Protein AF-0000000075450417 (afdb_homodimer)

Radius of gyration: 23.51 Å; Cα contacts (8 Å, |Δi|>4): 1064; chains: 2; bounding box: 50×72×48 Å

Organism: Prevotella dentalis (strain ATCC 49559 / DSM 3688 / JCM 13448 / NCTC 12043 / ES 2772) (NCBI:txid908937)

InterPro domains:
  IPR023368 Uncharacterised protein family UPF0066, conserved site [PS0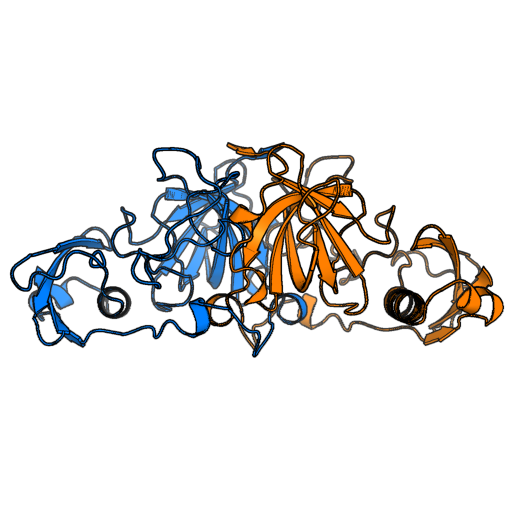1318] (84-95)
  IPR023370 TrmO-like, N-terminal domain [PF01980] (18-141)
  IPR023370 TrmO-like, N-terminal domain [PS51668] (3-145)
  IPR023370 TrmO-like, N-terminal domain [TIGR00104] (2-146)
  IPR023370 TrmO-like, N-terminal domain [cd09281] (5-136)
  IPR036413 YaeB-like superfamily [SSF118196] (2-216)
  IPR036414 YaeB, N-terminal domain superfamily [G3DSA:2.40.30.70] (1-139)
  IPR040372 YaeB-like [PTHR12818] (3-220)
  IPR041369 TrmO, C-terminal [PF18389] (158-216)

pLDDT: mean 94.2, std 6.69, range [64.88, 98.94]

Foldseek 3Di:
DDFDFQWWKAFQFQDLQLQPPAFPLQQLTKMKTFGDQVNQDLVVCVPVVVFFKKKWKFFPPPDPDAADDQWAQDVLVVRPDIDGPVLDQDCHDRGSIHIHMWTFDDWDQDDPRHIMTMTGRDRDHGGIGTRDMGGDDCVVHPDPPDDSPSVVVRPQQFFAEAEDPVRVVVDDPSQSSSSRSSCRSPSDRSVDQDQPDWDWGRGNNDIWIWGAHPVRYIYIDD/DDFDFQWWKAFQFQDLQLQPPAFPLQQLTKMKTFGDQVNQDLVVCVPVVVFFKKKWKFFPPPDPDAADDQWAQDVLVVRPDIDGPVLDQDCHDRGSIHIHMWTFDDWDQDDPRHIMTMTGRDRDHGGIGTRDMDGDDCVVHPDPPDDSPSVVVRPQQFFAEAEDPVRLVVDDPSQSSSVRSSCRSPSDRSVDQDQPDWDWGGGNNDIWIWGAHPVRYIYIDD

Secondary structure (DSSP, 8-state):
-B---SEEEE-S-SSSTT--SSTTSSTT-EEEEEE-GGG--GGGGTTGGGBSEEEEEEE-TT-SS----SEE--GGGTT-S-EEGGGS--S-SSS-EEEEEEEEEEEE-S-TTS-EEEEES----TTEEEEEEEE--HHHH--TT--BTHHHH------EEE--HHHHTTS-HHHHHHHHHHHHT--S-TT---TT-EEEEEETTEEEEEEE-TTSEEEE--/-B---SEEEE-S-SSSTT--SSTTSSTT-EEEEEE-GGG--GGGGTTGGGBSEEEEEEE-TT-SS----SEE--GGGTT-S-EEGGGS--S-SSS-EEEEEEEEEEEE-S-TTS-EEEEES----TTEEEEEEEE--HHHH--TT--BTHHHH------EEE--HHHHTTS-HHHHHHHHHHHHT--S-TT---TT-EEEEEETTEEEEEEE-TTSEEEE--

Solvent-accessible surface area (backbone atoms only — not comparable to full-atom values): 23315 Å² total; per-residue (Å²): 89,82,42,61,63,44,24,31,29,40,37,44,23,81,44,76,58,50,54,50,94,45,18,47,75,40,58,61,29,58,35,35,42,41,35,34,80,94,54,45,48,61,58,24,44,35,67,40,81,47,25,39,32,32,35,40,34,26,41,49,73,83,58,91,63,79,46,86,51,48,48,42,52,51,67,86,64,72,51,76,47,75,33,4,34,43,37,32,85,59,69,52,28,94,42,44,66,42,78,41,43,28,37,53,70,50,70,46,66,83,48,98,62,29,34,32,41,34,30,24,5,64,48,60,40,41,67,28,40,25,44,46,52,28,53,37,43,37,87,44,56,39,50,84,86,47,44,26,35,72,66,65,71,42,73,84,65,65,38,52,70,44,68,47,67,80,56,49,70,78,40,56,74,59,53,42,50,24,50,49,51,38,51,13,56,51,57,60,58,90,87,59,78,57,51,81,48,73,46,74,33,51,46,70,90,36,68,39,27,31,32,37,40,89,88,44,44,31,38,48,75,74,89,81,40,60,64,43,24,32,30,42,37,44,23,80,43,77,58,51,54,49,94,43,19,47,74,39,58,60,30,58,32,34,44,41,35,35,81,95,56,47,47,61,58,24,44,35,67,38,82,47,25,38,31,32,35,39,34,26,41,48,72,82,58,90,64,78,46,86,52,48,50,42,53,52,68,86,61,73,51,76,46,74,32,4,35,44,39,31,86,59,69,52,30,94,43,42,66,40,78,40,42,28,36,52,72,49,70,46,65,81,48,99,62,28,35,32,41,33,32,26,4,64,49,61,41,39,66,29,42,24,41,46,50,27,52,37,44,37,87,46,55,39,49,84,88,46,45,25,36,73,66,64,71,42,72,84,67,65,39,51,69,45,67,46,66,81,57,49,69,77,41,55,73,60,55,42,50,25,50,48,51,39,52,14,57,51,57,61,59,92,88,59,78,55,49,80,48,74,46,75,33,51,46,71,91,36,70,39,28,33,32,38,41,89,90,46,44,32,38,48,73,73

Nearest PDB structures (foldseek):
  7btu-assembly1_A  TM=8.694E-01  e=5.299E-20  Pseudomonas aeruginosa
  7btz-assembly1_B  TM=8.691E-01  e=7.176E-20  Pseudomonas aeruginosa
  7bu1-assembly1_B  TM=8.471E-01  e=1.398E-19  Pseudomonas aeruginosa
  7bu1-assembly1_A  TM=8.443E-01  e=2.012E-19  Pseudomonas aeruginosa
  7btu-assembly1_B  TM=8.193E-01  e=7.624E-20  Pseudomonas aeruginosa

Structure (mmCIF, N/CA/C/O backbone):
data_AF-0000000075450417-model_v1
#
loop_
_entity.id
_entity.type
_entity.pdbx_description
1 polymer 'TsaA-like domain-containing protein'
#
loop_
_atom_site.group_PDB
_atom_site.id
_atom_site.type_symbol
_atom_site.label_atom_id
_atom_site.label_alt_id
_atom_site.label_comp_id
_atom_site.label_asym_id
_atom_site.label_entity_id
_atom_site.label_seq_id
_atom_site.pdbx_PDB_ins_code
_atom_site.Cartn_x
_atom_site.Cartn_y
_atom_site.Cartn_z
_atom_site.occupancy
_atom_site.B_iso_or_equiv
_atom_site.auth_seq_id
_atom_site.auth_comp_id
_atom_site.auth_asym_id
_atom_site.auth_atom_id
_atom_site.pdbx_PDB_model_num
ATOM 1 N N . MET A 1 1 ? -5.262 11.352 -14.492 1 93.19 1 MET A N 1
ATOM 2 C CA . MET A 1 1 ? -3.809 11.25 -14.57 1 93.19 1 MET A CA 1
ATOM 3 C C . MET A 1 1 ? -3.391 10.109 -15.492 1 93.19 1 MET A C 1
ATOM 5 O O . MET A 1 1 ? -3.977 9.023 -15.445 1 93.19 1 MET A O 1
ATOM 9 N N . ASP A 1 2 ? -2.455 10.406 -16.375 1 95.25 2 ASP A N 1
ATOM 10 C CA . ASP A 1 2 ? -1.868 9.367 -17.219 1 95.25 2 ASP A CA 1
ATOM 11 C C . ASP A 1 2 ? -0.626 8.766 -16.562 1 95.25 2 ASP A C 1
ATOM 13 O O . ASP A 1 2 ? 0.299 9.492 -16.203 1 95.25 2 ASP A O 1
ATOM 17 N N . ILE A 1 3 ? -0.687 7.461 -16.344 1 97.31 3 ILE A N 1
ATOM 18 C CA . ILE A 1 3 ? 0.474 6.793 -15.758 1 97.31 3 ILE A CA 1
ATOM 19 C C . ILE A 1 3 ? 1.017 5.754 -16.734 1 97.31 3 ILE A C 1
ATOM 21 O O . ILE A 1 3 ? 0.286 5.262 -17.594 1 97.31 3 ILE A O 1
ATOM 25 N N . HIS A 1 4 ? 2.285 5.469 -16.578 1 97.81 4 HIS A N 1
ATOM 26 C CA . HIS A 1 4 ? 2.967 4.539 -17.469 1 97.81 4 HIS A CA 1
ATOM 27 C C . HIS A 1 4 ? 3.684 3.445 -16.688 1 97.81 4 HIS A C 1
ATOM 29 O O . HIS A 1 4 ? 4.227 3.701 -15.609 1 97.81 4 HIS A O 1
ATOM 35 N N . PRO A 1 5 ? 3.672 2.197 -17.234 1 98.56 5 PRO A N 1
ATOM 36 C CA . PRO A 1 5 ? 4.398 1.137 -16.531 1 98.56 5 PRO A CA 1
ATOM 37 C C . PRO A 1 5 ? 5.891 1.435 -16.391 1 98.56 5 PRO A C 1
ATOM 39 O O . PRO A 1 5 ? 6.547 1.779 -17.391 1 98.56 5 PRO A O 1
ATOM 42 N N . VAL A 1 6 ? 6.418 1.321 -15.266 1 98.69 6 VAL A N 1
ATOM 43 C CA . VAL A 1 6 ? 7.852 1.479 -15.055 1 98.69 6 VAL A CA 1
ATOM 44 C C . VAL A 1 6 ? 8.547 0.128 -15.211 1 98.69 6 VAL A C 1
ATOM 46 O O . VAL A 1 6 ? 9.758 0.069 -15.461 1 98.69 6 VAL A O 1
ATOM 49 N N . ALA A 1 7 ? 7.832 -0.941 -15.008 1 98.81 7 ALA A N 1
ATOM 50 C CA . ALA A 1 7 ? 8.352 -2.307 -15.07 1 98.81 7 ALA A CA 1
ATOM 51 C C . ALA A 1 7 ? 7.238 -3.299 -15.398 1 98.81 7 ALA A C 1
ATOM 53 O O . ALA A 1 7 ? 6.062 -2.926 -15.469 1 98.81 7 ALA A O 1
ATOM 54 N N . ARG A 1 8 ? 7.621 -4.512 -15.633 1 98.75 8 ARG A N 1
ATOM 55 C CA . ARG A 1 8 ? 6.727 -5.66 -15.742 1 98.75 8 ARG A CA 1
ATOM 56 C C . ARG A 1 8 ? 7.105 -6.75 -14.75 1 98.75 8 ARG A C 1
ATOM 58 O O . ARG A 1 8 ? 8.289 -7.008 -14.523 1 98.75 8 ARG A O 1
ATOM 65 N N . PHE A 1 9 ? 6.098 -7.34 -14.195 1 98.75 9 PHE A N 1
ATOM 66 C CA . PHE A 1 9 ? 6.324 -8.445 -13.273 1 98.75 9 PHE A CA 1
ATOM 67 C C . PHE A 1 9 ? 6.375 -9.773 -14.023 1 98.75 9 PHE A C 1
ATOM 69 O O . PHE A 1 9 ? 5.57 -10.016 -14.922 1 98.75 9 PHE A O 1
ATOM 76 N N . HIS A 1 10 ? 7.301 -10.586 -13.633 1 98.19 10 HIS A N 1
ATOM 77 C CA . HIS A 1 10 ? 7.383 -11.938 -14.18 1 98.19 10 HIS A CA 1
ATOM 78 C C . HIS A 1 10 ? 7.215 -12.984 -13.086 1 98.19 10 HIS A C 1
ATOM 80 O O . HIS A 1 10 ? 7.898 -12.938 -12.062 1 98.19 10 HIS A O 1
ATOM 86 N N . SER A 1 11 ? 6.352 -13.883 -13.242 1 96.44 11 SER A N 1
ATOM 87 C CA . SER A 1 11 ? 6.012 -14.891 -12.25 1 96.44 11 SER A CA 1
ATOM 88 C C . SER A 1 11 ? 5.762 -16.25 -12.898 1 96.44 11 SER A C 1
ATOM 90 O O . SER A 1 11 ? 5.766 -16.359 -14.125 1 96.44 11 SER A O 1
ATOM 92 N N . PRO A 1 12 ? 5.609 -17.328 -12.086 1 96.12 12 PRO A N 1
ATOM 93 C CA . PRO A 1 12 ? 5.352 -18.672 -12.609 1 96.12 12 PRO A CA 1
ATOM 94 C C . PRO A 1 12 ? 3.939 -18.828 -13.172 1 96.12 12 PRO A C 1
ATOM 96 O O . PRO A 1 12 ? 3.617 -19.844 -13.773 1 96.12 12 PRO A O 1
ATOM 99 N N . PHE A 1 13 ? 3.117 -17.828 -13.016 1 95.94 13 PHE A N 1
ATOM 100 C CA . PHE A 1 13 ? 1.716 -17.922 -13.406 1 95.94 13 PHE A CA 1
ATOM 101 C C . PHE A 1 13 ? 1.465 -17.203 -14.727 1 95.94 13 PHE A C 1
ATOM 103 O O . PHE A 1 13 ? 1.552 -15.984 -14.797 1 95.94 13 PHE A O 1
ATOM 110 N N . LEU A 1 14 ? 1.062 -17.953 -15.758 1 94.56 14 LEU A N 1
ATOM 111 C CA . LEU A 1 14 ? 0.763 -17.359 -17.062 1 94.56 14 LEU A CA 1
ATOM 112 C C . LEU A 1 14 ? -0.718 -17.016 -17.172 1 94.56 14 LEU A C 1
ATOM 114 O O . LEU A 1 14 ? -1.14 -16.391 -18.141 1 94.56 14 LEU A O 1
ATOM 118 N N . SER A 1 15 ? -1.436 -17.453 -16.156 1 91.25 15 SER A N 1
ATOM 119 C CA . SER A 1 15 ? -2.854 -17.125 -16.062 1 91.25 15 SER A CA 1
ATOM 120 C C . SER A 1 15 ? -3.252 -16.797 -14.633 1 91.25 15 SER A C 1
ATOM 122 O O . SER A 1 15 ? -2.469 -17 -13.703 1 91.25 15 SER A O 1
ATOM 124 N N . LYS A 1 16 ? -4.477 -16.297 -14.445 1 90.75 16 LYS A N 1
ATOM 125 C CA . LYS A 1 16 ? -4.965 -15.945 -13.117 1 90.75 16 LYS A CA 1
ATOM 126 C C . LYS A 1 16 ? -5.227 -17.188 -12.273 1 90.75 16 LYS A C 1
ATOM 128 O O . LYS A 1 16 ? -5.328 -17.109 -11.047 1 90.75 16 LYS A O 1
ATOM 133 N N . PHE A 1 17 ? -5.398 -18.359 -12.969 1 91.25 17 PHE A N 1
ATOM 134 C CA . PHE A 1 17 ? -5.707 -19.609 -12.258 1 91.25 17 PHE A CA 1
ATOM 135 C C . PHE A 1 17 ? -4.512 -20.062 -11.43 1 91.25 17 PHE A C 1
ATOM 137 O O . PHE A 1 17 ? -3.406 -20.203 -11.953 1 91.25 17 PHE A O 1
ATOM 144 N N . GLY A 1 18 ? -4.734 -20.172 -10.125 1 92.38 18 GLY A N 1
ATOM 145 C CA . GLY A 1 18 ? -3.709 -20.688 -9.234 1 92.38 18 GLY A CA 1
ATOM 146 C C . GLY A 1 18 ? -2.986 -19.609 -8.461 1 92.38 18 GLY A C 1
ATOM 147 O O . GLY A 1 18 ? -2.299 -19.891 -7.477 1 92.38 18 GLY A O 1
ATOM 148 N N . ILE A 1 19 ? -3.094 -18.344 -8.93 1 94.69 19 ILE A N 1
ATOM 149 C CA . ILE A 1 19 ? -2.43 -17.25 -8.242 1 94.69 19 ILE A CA 1
ATOM 150 C C . ILE A 1 19 ? -2.986 -17.109 -6.824 1 94.69 19 ILE A C 1
ATOM 152 O O . ILE A 1 19 ? -4.203 -17.125 -6.625 1 94.69 19 ILE A O 1
ATOM 156 N N . PRO A 1 20 ? -2.064 -17.078 -5.828 1 94.44 20 PRO A N 1
ATOM 157 C CA . PRO A 1 20 ? -2.576 -16.828 -4.48 1 94.44 20 PRO A CA 1
ATOM 158 C C . PRO A 1 20 ? -3.436 -15.562 -4.406 1 94.44 20 PRO A C 1
ATOM 160 O O . PRO A 1 20 ? -3.135 -14.562 -5.062 1 94.44 20 PRO A O 1
ATOM 163 N N . LYS A 1 21 ? -4.395 -15.539 -3.588 1 91.56 21 LYS A N 1
ATOM 164 C CA . LYS A 1 21 ? -5.355 -14.438 -3.516 1 91.56 21 LYS A CA 1
ATOM 165 C C . LYS A 1 21 ? -4.727 -13.203 -2.887 1 91.56 21 LYS A C 1
ATOM 167 O O . LYS A 1 21 ? -5.238 -12.094 -3.045 1 91.56 21 LYS A O 1
ATOM 172 N N . GLN A 1 22 ? -3.707 -13.383 -2.15 1 94.25 22 GLN A N 1
ATOM 173 C CA . GLN A 1 22 ? -2.957 -12.289 -1.54 1 94.25 22 GLN A CA 1
ATOM 174 C C . GLN A 1 22 ? -1.462 -12.586 -1.524 1 94.25 22 GLN A C 1
ATOM 176 O O . GLN A 1 22 ? -1.057 -13.75 -1.422 1 94.25 22 GLN A O 1
ATOM 181 N N . SER A 1 23 ? -0.721 -11.508 -1.589 1 97.38 23 SER A N 1
ATOM 182 C CA . SER A 1 23 ? 0.722 -11.664 -1.438 1 97.38 23 SER A CA 1
ATOM 183 C C . SER A 1 23 ? 1.073 -12.258 -0.076 1 97.38 23 SER A C 1
ATOM 185 O O . SER A 1 23 ? 0.354 -12.047 0.902 1 97.38 23 SER A O 1
ATOM 187 N N . GLY A 1 24 ? 2.145 -13.031 -0.037 1 95.94 24 GLY A N 1
ATOM 188 C CA . GLY A 1 24 ? 2.648 -13.57 1.215 1 95.94 24 GLY A CA 1
ATOM 189 C C . GLY A 1 24 ? 2.039 -14.914 1.57 1 95.94 24 GLY A C 1
ATOM 190 O O . GLY A 1 24 ? 2.555 -15.625 2.436 1 95.94 24 GLY A O 1
ATOM 191 N N . LEU A 1 25 ? 0.926 -15.312 0.977 1 95.19 25 LEU A N 1
ATOM 192 C CA . LEU A 1 25 ? 0.28 -16.578 1.296 1 95.19 25 LEU A CA 1
ATOM 193 C C . LEU A 1 25 ? 1.178 -17.75 0.926 1 95.19 25 LEU A C 1
ATOM 195 O O . LEU A 1 25 ? 1.155 -18.797 1.594 1 95.19 25 LEU A O 1
ATOM 199 N N . VAL A 1 26 ? 1.877 -17.656 -0.145 1 96.88 26 VAL A N 1
ATOM 200 C CA . VAL A 1 26 ? 2.914 -18.609 -0.529 1 96.88 26 VAL A CA 1
ATOM 201 C C . VAL A 1 26 ? 4.27 -17.906 -0.577 1 96.88 26 VAL A C 1
ATOM 203 O O . VAL A 1 26 ? 4.656 -17.359 -1.613 1 96.88 26 VAL A O 1
ATOM 206 N N . GLU A 1 27 ? 4.98 -18 0.443 1 96.88 27 GLU A N 1
ATOM 207 C CA . GLU A 1 27 ? 6.211 -17.234 0.632 1 96.88 27 GLU A CA 1
ATOM 208 C C . GLU A 1 27 ? 7.305 -17.703 -0.317 1 96.88 27 GLU A C 1
ATOM 210 O O . GLU A 1 27 ? 8.234 -16.953 -0.624 1 96.88 27 GLU A O 1
ATOM 215 N N . GLU A 1 28 ? 7.176 -18.922 -0.832 1 96.75 28 GLU A N 1
ATOM 216 C CA . GLU A 1 28 ? 8.211 -19.547 -1.653 1 96.75 28 GLU A CA 1
ATOM 217 C C . GLU A 1 28 ? 8.102 -19.094 -3.107 1 96.75 28 GLU A C 1
ATOM 219 O O . GLU A 1 28 ? 9.008 -19.344 -3.906 1 96.75 28 GLU A O 1
ATOM 224 N N . LEU A 1 29 ? 7.035 -18.453 -3.441 1 97.5 29 LEU A N 1
ATOM 225 C CA . LEU A 1 29 ? 6.82 -18.062 -4.828 1 97.5 29 LEU A CA 1
ATOM 226 C C . LEU A 1 29 ? 7.832 -17 -5.246 1 97.5 29 LEU A C 1
ATOM 228 O O . LEU A 1 29 ? 7.906 -15.93 -4.641 1 97.5 29 LEU A O 1
ATOM 232 N N . GLU A 1 30 ? 8.523 -17.312 -6.262 1 97.44 30 GLU A N 1
ATOM 233 C CA . GLU A 1 30 ? 9.516 -16.391 -6.793 1 97.44 30 GLU A CA 1
ATOM 234 C C . GLU A 1 30 ? 8.938 -15.562 -7.941 1 97.44 30 GLU A C 1
ATOM 236 O O . GLU A 1 30 ? 8.141 -16.062 -8.734 1 97.44 30 GLU A O 1
ATOM 241 N N . GLY A 1 31 ? 9.32 -14.32 -8.023 1 98.12 31 GLY A N 1
ATOM 242 C CA . GLY A 1 31 ? 9.031 -13.422 -9.125 1 98.12 31 GLY A CA 1
ATOM 243 C C . GLY A 1 31 ? 10.094 -12.359 -9.336 1 98.12 31 GLY A C 1
ATOM 244 O O . GLY A 1 31 ? 10.992 -12.203 -8.508 1 98.12 31 GLY A O 1
ATOM 245 N N . THR A 1 32 ? 10.055 -11.773 -10.5 1 98.75 32 THR A N 1
ATOM 246 C CA . THR A 1 32 ? 11.016 -10.719 -10.789 1 98.75 32 THR A CA 1
ATOM 247 C C . THR A 1 32 ? 10.312 -9.461 -11.305 1 98.75 32 THR A C 1
ATOM 249 O O . THR A 1 32 ? 9.273 -9.555 -11.961 1 98.75 32 THR A O 1
ATOM 252 N N . VAL A 1 33 ? 10.852 -8.344 -10.961 1 98.94 33 VAL A N 1
ATOM 253 C CA . VAL A 1 33 ? 10.484 -7.043 -11.508 1 98.94 33 VAL A CA 1
ATOM 254 C C . VAL A 1 33 ? 11.516 -6.605 -12.547 1 98.94 33 VAL A C 1
ATOM 256 O O . VAL A 1 33 ? 12.664 -6.32 -12.203 1 98.94 33 VAL A O 1
ATOM 259 N N . VAL A 1 34 ? 11.094 -6.566 -13.797 1 98.88 34 VAL A N 1
ATOM 260 C CA . VAL A 1 34 ? 11.969 -6.176 -14.891 1 98.88 34 VAL A CA 1
ATOM 261 C C . VAL A 1 34 ? 11.547 -4.812 -15.438 1 98.88 34 VAL A C 1
ATOM 263 O O . VAL A 1 34 ? 10.422 -4.648 -15.914 1 98.88 34 VAL A O 1
ATOM 266 N N . PHE A 1 35 ? 12.453 -3.885 -15.391 1 98.75 35 PHE A N 1
ATOM 267 C CA . PHE A 1 35 ? 12.125 -2.496 -15.688 1 98.75 35 PHE A CA 1
ATOM 268 C C . PHE A 1 35 ? 11.953 -2.291 -17.188 1 98.75 35 PHE A C 1
ATOM 270 O O . PHE A 1 35 ? 12.648 -2.912 -17.984 1 98.75 35 PHE A O 1
ATOM 277 N N . GLU A 1 36 ? 11.008 -1.455 -17.609 1 98.44 36 GLU A N 1
ATOM 278 C CA . GLU A 1 36 ? 10.922 -0.974 -18.984 1 98.44 36 GLU A CA 1
ATOM 279 C C . GLU A 1 36 ? 12.195 -0.251 -19.406 1 98.44 36 GLU A C 1
ATOM 281 O O . GLU A 1 36 ? 12.898 0.32 -18.562 1 98.44 36 GLU A O 1
ATOM 286 N N . PRO A 1 37 ? 12.523 -0.236 -20.656 1 97.69 37 PRO A N 1
ATOM 287 C CA . PRO A 1 37 ? 13.797 0.307 -21.141 1 97.69 37 PRO A CA 1
ATOM 288 C C . PRO A 1 37 ? 14.086 1.704 -20.594 1 97.69 37 PRO A C 1
ATOM 290 O O . PRO A 1 37 ? 15.195 1.977 -20.125 1 97.69 37 PRO A O 1
ATOM 293 N N . ARG A 1 38 ? 13.133 2.572 -20.5 1 95.94 38 ARG A N 1
ATOM 294 C CA . ARG A 1 38 ? 13.281 3.955 -20.062 1 95.94 38 ARG A CA 1
ATOM 295 C C . ARG A 1 38 ? 13.695 4.02 -18.594 1 95.94 38 ARG A C 1
ATOM 297 O O . ARG A 1 38 ? 14.273 5.012 -18.156 1 95.94 38 ARG A O 1
ATOM 304 N N . TYR A 1 39 ? 13.477 2.979 -17.875 1 97.19 39 TYR A N 1
ATOM 305 C CA . TYR A 1 39 ? 13.672 3.031 -16.438 1 97.19 39 TYR A CA 1
ATOM 306 C C . TYR A 1 39 ? 14.773 2.076 -16 1 97.19 39 TYR A C 1
ATOM 308 O O . TYR A 1 39 ? 14.922 1.795 -14.805 1 97.19 39 TYR A O 1
ATOM 316 N N . ARG A 1 40 ? 15.5 1.551 -16.969 1 97.62 40 ARG A N 1
ATOM 317 C CA . ARG A 1 40 ? 16.609 0.666 -16.656 1 97.62 40 ARG A CA 1
ATOM 318 C C . ARG A 1 40 ? 17.812 1.46 -16.156 1 97.62 40 ARG A C 1
ATOM 320 O O . ARG A 1 40 ? 18.797 1.643 -16.891 1 97.62 40 ARG A O 1
ATOM 327 N N . ASN A 1 41 ? 17.812 1.944 -14.969 1 96.94 41 ASN A N 1
ATOM 328 C CA . ASN A 1 41 ? 18.828 2.766 -14.312 1 96.94 41 ASN A CA 1
ATOM 329 C C . ASN A 1 41 ? 19.094 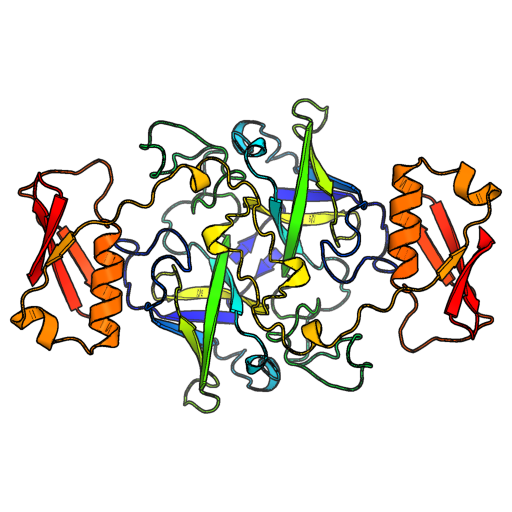2.287 -12.883 1 96.94 41 ASN A C 1
ATOM 331 O O . ASN A 1 41 ? 18.234 2.402 -12.016 1 96.94 41 ASN A O 1
ATOM 335 N N . ALA A 1 42 ? 20.25 1.796 -12.648 1 97.69 42 ALA A N 1
ATOM 336 C CA . ALA A 1 42 ? 20.625 1.234 -11.352 1 97.69 42 ALA A CA 1
ATOM 337 C C . ALA A 1 42 ? 20.516 2.285 -10.25 1 97.69 42 ALA A C 1
ATOM 339 O O . ALA A 1 42 ? 20.234 1.955 -9.094 1 97.69 42 ALA A O 1
ATOM 340 N N . ASP A 1 43 ? 20.766 3.525 -10.594 1 97.75 43 ASP A N 1
ATOM 341 C CA . ASP A 1 43 ? 20.719 4.598 -9.602 1 97.75 43 ASP A CA 1
ATOM 342 C C . ASP A 1 43 ? 19.328 4.707 -8.969 1 97.75 43 ASP A C 1
ATOM 344 O O . ASP A 1 43 ? 19.203 5.109 -7.812 1 97.75 43 ASP A O 1
ATOM 348 N N . ALA A 1 44 ? 18.297 4.344 -9.68 1 98.31 44 ALA A N 1
ATOM 349 C CA . ALA A 1 44 ? 16.922 4.449 -9.203 1 98.31 44 ALA A CA 1
ATOM 350 C C . ALA A 1 44 ? 16.656 3.451 -8.078 1 98.31 44 ALA A C 1
ATOM 352 O O . ALA A 1 44 ? 15.641 3.555 -7.379 1 98.31 44 ALA A O 1
ATOM 353 N N . LEU A 1 45 ? 17.562 2.492 -7.863 1 98.62 45 LEU A N 1
ATOM 354 C CA . LEU A 1 45 ? 17.391 1.445 -6.863 1 98.62 45 LEU A CA 1
ATOM 355 C C . LEU A 1 45 ? 18.375 1.61 -5.715 1 98.62 45 LEU A C 1
ATOM 357 O O . LEU A 1 45 ? 18.375 0.821 -4.77 1 98.62 45 LEU A O 1
ATOM 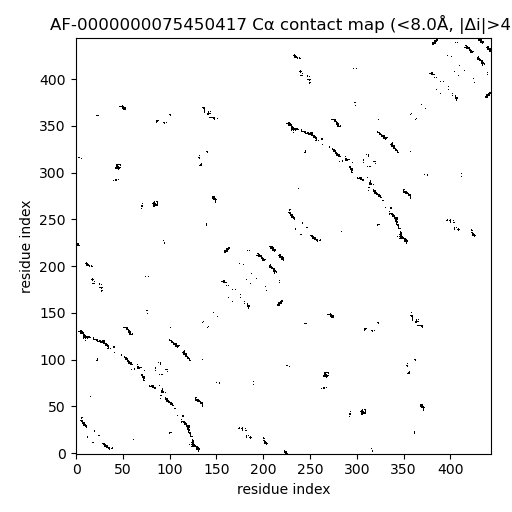361 N N . ARG A 1 46 ? 19.203 2.658 -5.801 1 98 46 ARG A N 1
ATOM 362 C CA . ARG A 1 46 ? 20.219 2.881 -4.773 1 98 46 ARG A CA 1
ATOM 363 C C . ARG A 1 46 ? 19.594 2.869 -3.383 1 98 46 ARG A C 1
ATOM 365 O O . ARG A 1 46 ? 18.719 3.676 -3.084 1 98 46 ARG A O 1
ATOM 372 N N . GLY A 1 47 ? 20.047 1.881 -2.516 1 97.81 47 GLY A N 1
ATOM 373 C CA . GLY A 1 47 ? 19.594 1.801 -1.138 1 97.81 47 GLY A CA 1
ATOM 374 C C . GLY A 1 47 ? 18.469 0.791 -0.937 1 97.81 47 GLY A C 1
ATOM 375 O O . GLY A 1 47 ? 18.078 0.508 0.197 1 97.81 47 GLY A O 1
ATOM 376 N N . ILE A 1 48 ? 17.984 0.146 -1.979 1 98.62 48 ILE A N 1
ATOM 377 C CA . ILE A 1 48 ? 16.766 -0.664 -1.93 1 98.62 48 ILE A CA 1
ATOM 378 C C . ILE A 1 48 ? 17.031 -1.939 -1.132 1 98.62 48 ILE A C 1
ATOM 380 O O . ILE A 1 48 ? 16.125 -2.469 -0.48 1 98.62 48 ILE A O 1
ATOM 384 N N . GLU A 1 49 ? 18.219 -2.4 -1.09 1 98.44 49 GLU A N 1
ATOM 385 C CA . GLU A 1 49 ? 18.562 -3.676 -0.462 1 98.44 49 GLU A CA 1
ATOM 386 C C . GLU A 1 49 ? 18.516 -3.57 1.06 1 98.44 49 GLU A C 1
ATOM 388 O O . GLU A 1 49 ? 18.547 -4.586 1.759 1 98.44 49 GLU A O 1
ATOM 393 N N . ALA A 1 50 ? 18.484 -2.385 1.562 1 97.62 50 ALA A N 1
ATOM 394 C CA . ALA A 1 50 ? 18.391 -2.184 3.008 1 97.62 50 ALA A CA 1
ATOM 395 C C . ALA A 1 50 ? 16.984 -2.48 3.518 1 97.62 50 ALA A C 1
ATOM 397 O O . ALA A 1 50 ? 16.766 -2.557 4.73 1 97.62 50 ALA A O 1
ATOM 398 N N . PHE A 1 51 ? 16.047 -2.699 2.641 1 98.5 51 PHE A N 1
ATOM 399 C CA . PHE A 1 51 ? 14.664 -2.982 3.004 1 98.5 51 PHE A CA 1
ATOM 400 C C . PHE A 1 51 ? 14.344 -4.457 2.809 1 98.5 51 PHE A C 1
ATOM 402 O O . PHE A 1 51 ? 14.805 -5.078 1.851 1 98.5 51 PHE A O 1
ATOM 409 N N . ASP A 1 52 ? 13.516 -4.98 3.68 1 98.81 52 ASP A N 1
ATOM 410 C CA . ASP A 1 52 ? 13.148 -6.387 3.576 1 98.81 52 ASP A CA 1
ATOM 411 C C . ASP A 1 52 ? 11.969 -6.574 2.619 1 98.81 52 ASP A C 1
ATOM 413 O O . ASP A 1 52 ? 11.875 -7.602 1.942 1 98.81 52 ASP A O 1
ATOM 417 N N . TYR A 1 53 ? 11.062 -5.602 2.578 1 98.88 53 TYR A N 1
ATOM 418 C CA . TYR A 1 53 ? 9.852 -5.727 1.783 1 98.88 53 TYR A CA 1
ATOM 419 C C . TYR A 1 53 ? 9.648 -4.504 0.897 1 98.88 53 TYR A C 1
ATOM 421 O O . TYR A 1 53 ? 10.156 -3.42 1.199 1 98.88 53 TYR A O 1
ATOM 429 N N . LEU A 1 54 ? 8.914 -4.691 -0.17 1 98.94 54 LEU A N 1
ATOM 430 C CA . LEU A 1 54 ? 8.539 -3.652 -1.12 1 98.94 54 LEU A CA 1
ATOM 431 C C . LEU A 1 54 ? 7.035 -3.66 -1.364 1 98.94 54 LEU A C 1
ATOM 433 O O . LEU A 1 54 ? 6.395 -4.711 -1.298 1 98.94 54 LEU A O 1
ATOM 437 N N . TRP A 1 55 ? 6.527 -2.475 -1.6 1 98.94 55 TRP A N 1
ATOM 438 C CA . TRP A 1 55 ? 5.191 -2.33 -2.17 1 98.94 55 TRP A CA 1
ATOM 439 C C . TRP A 1 55 ? 5.25 -2.252 -3.691 1 98.94 55 TRP A C 1
ATOM 441 O O . TRP A 1 55 ? 6.066 -1.512 -4.246 1 98.94 55 TRP A O 1
ATOM 451 N N . LEU A 1 56 ? 4.445 -3.004 -4.332 1 98.94 56 LEU A N 1
ATOM 452 C CA . LEU A 1 56 ? 4.219 -2.885 -5.77 1 98.94 56 LEU A CA 1
ATOM 453 C C . LEU A 1 56 ? 2.824 -2.338 -6.051 1 98.94 56 LEU A C 1
ATOM 455 O O . LEU A 1 56 ? 1.829 -2.877 -5.562 1 98.94 56 LEU A O 1
ATOM 459 N N . ILE A 1 57 ? 2.742 -1.224 -6.68 1 98.94 57 ILE A N 1
ATOM 460 C CA . ILE A 1 57 ? 1.494 -0.746 -7.262 1 98.94 57 ILE A CA 1
ATOM 461 C C . ILE A 1 57 ? 1.42 -1.159 -8.734 1 98.94 57 ILE A C 1
ATOM 463 O O . ILE A 1 57 ? 2.295 -0.808 -9.523 1 98.94 57 ILE A O 1
ATOM 467 N N . TRP A 1 58 ? 0.37 -1.883 -9.055 1 98.75 58 TRP A N 1
ATOM 468 C CA . TRP A 1 58 ? 0.348 -2.562 -10.344 1 98.75 58 TRP A CA 1
ATOM 469 C C . TRP A 1 58 ? -1.06 -2.574 -10.93 1 98.75 58 TRP A C 1
ATOM 471 O O . TRP A 1 58 ? -1.989 -2.018 -10.336 1 98.75 58 TRP A O 1
ATOM 481 N N . GLU A 1 59 ? -1.211 -3.154 -12.148 1 97.81 59 GLU A N 1
ATOM 482 C CA . GLU A 1 59 ? -2.477 -3.1 -12.867 1 97.81 59 GLU A CA 1
ATOM 483 C C . GLU A 1 59 ? -3.123 -4.48 -12.953 1 97.81 59 GLU A C 1
ATOM 485 O O . GLU A 1 59 ? -2.461 -5.461 -13.305 1 97.81 59 GLU A O 1
ATOM 490 N N . PHE A 1 60 ? -4.387 -4.492 -12.562 1 96.12 60 PHE A N 1
ATOM 491 C CA . PHE A 1 60 ? -5.176 -5.66 -12.945 1 96.12 60 PHE A CA 1
ATOM 492 C C . PHE A 1 60 ? -5.379 -5.695 -14.461 1 96.12 60 PHE A C 1
ATOM 494 O O . PHE A 1 60 ? -6.477 -5.422 -14.945 1 96.12 60 PHE A O 1
ATOM 501 N N . SER A 1 61 ? -4.395 -6.176 -15.172 1 91.88 61 SER A N 1
ATOM 502 C CA . SER A 1 61 ? -4.344 -5.984 -16.609 1 91.88 61 SER A CA 1
ATOM 503 C C . SER A 1 61 ? -5.078 -7.098 -17.344 1 91.88 61 SER A C 1
ATOM 505 O O . SER A 1 61 ? -5.344 -6.992 -18.547 1 91.88 61 SER A O 1
ATOM 507 N N . ALA A 1 62 ? -5.391 -8.141 -16.656 1 87.5 62 ALA A N 1
ATOM 508 C CA . ALA A 1 62 ? -5.969 -9.305 -17.344 1 87.5 62 ALA A CA 1
ATOM 509 C C . ALA A 1 62 ? -7.492 -9.227 -17.344 1 87.5 62 ALA A C 1
ATOM 511 O O . ALA A 1 62 ? -8.164 -10.094 -17.922 1 87.5 62 ALA A O 1
ATOM 512 N N . ASN A 1 63 ? -8.062 -8.172 -16.672 1 83.75 63 ASN A N 1
ATOM 513 C CA . ASN A 1 63 ? -9.516 -8.031 -16.688 1 83.75 63 ASN A CA 1
ATOM 514 C C . ASN A 1 63 ? -10.031 -7.602 -18.062 1 83.75 63 ASN A C 1
ATOM 516 O O . ASN A 1 63 ? -9.594 -6.586 -18.594 1 83.75 63 ASN A O 1
ATOM 520 N N . PRO A 1 64 ? -10.922 -8.359 -18.609 1 79.44 64 PRO A N 1
ATOM 521 C CA . PRO A 1 64 ? -11.43 -8.062 -19.953 1 79.44 64 PRO A CA 1
ATOM 522 C C . PRO A 1 64 ? -12.305 -6.809 -19.984 1 79.44 64 PRO A C 1
ATOM 524 O O . PRO A 1 64 ? -12.398 -6.148 -21.016 1 79.44 64 PRO A O 1
ATOM 527 N N . HIS A 1 65 ? -13.023 -6.57 -18.875 1 81.5 65 HIS A N 1
ATOM 528 C CA . HIS A 1 65 ? -13.906 -5.414 -18.828 1 81.5 65 HIS A CA 1
ATOM 529 C C . HIS A 1 65 ? -13.617 -4.566 -17.594 1 81.5 65 HIS A C 1
ATOM 531 O O . HIS A 1 65 ? -13.047 -5.059 -16.609 1 81.5 65 HIS A O 1
ATOM 537 N N . GLY A 1 66 ? -13.961 -3.354 -17.719 1 82.12 66 GLY A N 1
ATOM 538 C CA . GLY A 1 66 ? -13.836 -2.457 -16.578 1 82.12 66 GLY A CA 1
ATOM 539 C C . GLY A 1 66 ? -14.898 -2.682 -15.531 1 82.12 66 GLY A C 1
ATOM 540 O O . GLY A 1 66 ? -15.82 -3.475 -15.727 1 82.12 66 GLY A O 1
ATOM 541 N N . ALA A 1 67 ? -14.703 -2.066 -14.391 1 83.94 67 ALA A N 1
ATOM 542 C CA . ALA A 1 67 ? -15.656 -2.164 -13.289 1 83.94 67 ALA A CA 1
ATOM 543 C C . ALA A 1 67 ? -16.984 -1.526 -13.656 1 83.94 67 ALA A C 1
ATOM 545 O O . ALA A 1 67 ? -17.031 -0.403 -14.164 1 83.94 67 ALA A O 1
ATOM 546 N N . THR A 1 68 ? -18.078 -2.242 -13.391 1 86.31 68 THR A N 1
ATOM 547 C CA . THR A 1 68 ? -19.406 -1.738 -13.727 1 86.31 68 THR A CA 1
ATOM 548 C C . THR A 1 68 ? -20.297 -1.699 -12.492 1 86.31 68 THR A C 1
ATOM 550 O O . THR A 1 68 ? -21.422 -1.189 -12.547 1 86.31 68 THR A O 1
ATOM 553 N N . SER A 1 69 ? -19.844 -2.219 -11.453 1 93.94 69 SER A N 1
ATOM 554 C CA . SER A 1 69 ? -20.641 -2.344 -10.234 1 93.94 69 SER A CA 1
ATOM 555 C C . SER A 1 69 ? -19.875 -1.812 -9.023 1 93.94 69 SER A C 1
ATOM 557 O O . SER A 1 69 ? -18.656 -1.984 -8.922 1 93.94 69 SER A O 1
ATOM 559 N N . PRO A 1 70 ? -20.641 -1.185 -8.102 1 96.44 70 PRO A N 1
ATOM 560 C CA . PRO A 1 70 ? -20 -0.728 -6.867 1 96.44 70 PRO A CA 1
ATOM 561 C C . PRO A 1 70 ? -19.766 -1.859 -5.871 1 96.44 70 PRO A C 1
ATOM 563 O O . PRO A 1 70 ? -19.109 -1.658 -4.844 1 96.44 70 PRO A O 1
ATOM 566 N N . VAL A 1 71 ? -20.312 -3.023 -6.172 1 97.31 71 VAL A N 1
ATOM 567 C CA . VAL A 1 71 ? -20.172 -4.168 -5.281 1 97.31 71 VAL A CA 1
ATOM 568 C C . VAL A 1 71 ? -19.562 -5.344 -6.051 1 97.31 71 VAL A C 1
ATOM 570 O O . VAL A 1 71 ? -19.641 -5.391 -7.281 1 97.31 71 VAL A O 1
ATOM 573 N N . VAL A 1 72 ? -18.969 -6.199 -5.34 1 95.31 72 VAL A N 1
ATOM 574 C CA . VAL A 1 72 ? -18.375 -7.426 -5.863 1 95.31 72 VAL A CA 1
ATOM 575 C C . VAL A 1 72 ? -18.703 -8.594 -4.938 1 95.31 72 VAL A C 1
ATOM 577 O O . VAL A 1 72 ? -19.25 -8.398 -3.848 1 95.31 72 VAL A O 1
ATOM 580 N N . ARG A 1 73 ? -18.406 -9.734 -5.406 1 91.06 73 ARG A N 1
ATOM 581 C CA . ARG A 1 73 ? -18.625 -10.945 -4.633 1 91.06 73 ARG A CA 1
ATOM 582 C C . ARG A 1 73 ? -17.312 -11.648 -4.324 1 91.06 73 ARG A C 1
ATOM 584 O O . ARG A 1 73 ? -16.828 -12.453 -5.125 1 91.06 73 ARG A O 1
ATOM 591 N N . PRO A 1 74 ? -16.797 -11.336 -3.148 1 86.44 74 PRO A N 1
ATOM 592 C CA . PRO A 1 74 ? -15.539 -12.016 -2.816 1 86.44 74 PRO A CA 1
ATOM 593 C C . PRO A 1 74 ? -15.695 -13.531 -2.729 1 86.44 74 PRO A C 1
ATOM 595 O O . PRO A 1 74 ? -16.594 -14.023 -2.041 1 86.44 74 PRO A O 1
ATOM 598 N N . PRO A 1 75 ? -14.797 -14.297 -3.328 1 76.88 75 PRO A N 1
ATOM 599 C CA . PRO A 1 75 ? -14.875 -15.758 -3.295 1 76.88 75 PRO A CA 1
ATOM 600 C C . PRO A 1 75 ? -14.805 -16.328 -1.877 1 76.88 75 PRO A C 1
ATOM 602 O O . PRO A 1 75 ? -15.484 -17.297 -1.566 1 76.88 75 PRO A O 1
ATOM 605 N N . VAL A 1 76 ? -14.109 -15.727 -1.004 1 77.75 76 VAL A N 1
ATOM 606 C CA . VAL A 1 76 ? -13.867 -16.219 0.348 1 77.75 76 VAL A CA 1
ATOM 607 C C . VAL A 1 76 ? -15.18 -16.219 1.138 1 77.75 76 VAL A C 1
ATOM 609 O O . VAL A 1 76 ? -15.297 -16.906 2.152 1 77.75 76 VAL A O 1
ATOM 612 N N . LEU A 1 77 ? -16.094 -15.445 0.711 1 79.88 77 LEU A N 1
ATOM 613 C CA . LEU A 1 77 ? -17.391 -15.375 1.395 1 79.88 77 LEU A CA 1
ATOM 614 C C . LEU A 1 77 ? -18.422 -16.25 0.695 1 79.88 77 LEU A C 1
ATOM 616 O O . LEU A 1 77 ? -19.625 -16.047 0.861 1 79.88 77 LEU A O 1
ATOM 620 N N . GLY A 1 78 ? -18.016 -17.125 -0.107 1 74.69 78 GLY A N 1
ATOM 621 C CA . GLY A 1 78 ? -18.906 -18.094 -0.73 1 74.69 78 GLY A CA 1
ATOM 622 C C . GLY A 1 78 ? -19.562 -17.578 -1.994 1 74.69 78 GLY A C 1
ATOM 623 O O . GLY A 1 78 ? -20.391 -18.25 -2.598 1 74.69 78 GLY A O 1
ATOM 624 N N . GLY A 1 79 ? -19.312 -16.375 -2.355 1 73.94 79 GLY A N 1
ATOM 625 C CA . GLY A 1 79 ? -19.797 -15.812 -3.605 1 73.94 79 GLY A CA 1
ATOM 626 C C . GLY A 1 79 ? -21.234 -15.305 -3.52 1 73.94 79 GLY A C 1
ATOM 627 O O . GLY A 1 79 ? -21.781 -14.828 -4.512 1 73.94 79 GLY A O 1
ATOM 628 N N . ASN A 1 80 ? -21.781 -15.352 -2.443 1 82.38 80 ASN A N 1
ATOM 629 C CA . ASN A 1 80 ? -23.172 -14.953 -2.334 1 82.38 80 ASN A CA 1
ATOM 630 C C . ASN A 1 80 ? -23.328 -13.633 -1.578 1 82.38 80 ASN A C 1
ATOM 632 O O . ASN A 1 80 ? -24.406 -13.031 -1.578 1 82.38 80 ASN A O 1
ATOM 636 N N . VAL A 1 81 ? -22.344 -13.266 -0.988 1 90.25 81 VAL A N 1
ATOM 637 C CA . VAL A 1 81 ? -22.359 -12.008 -0.242 1 90.25 81 VAL A CA 1
ATOM 638 C C . VAL A 1 81 ? -21.703 -10.906 -1.064 1 90.25 81 VAL A C 1
ATOM 640 O O . VAL A 1 81 ? -20.609 -11.102 -1.613 1 90.25 81 VAL A O 1
ATOM 643 N N . ARG A 1 82 ? -22.375 -9.805 -1.255 1 95 82 ARG A N 1
ATOM 644 C CA . ARG A 1 82 ? -21.859 -8.664 -2.002 1 95 82 ARG A CA 1
ATOM 645 C C . ARG A 1 82 ? -21.188 -7.66 -1.068 1 95 82 ARG A C 1
ATOM 647 O O . ARG A 1 82 ? -21.75 -7.277 -0.045 1 95 82 ARG A O 1
ATOM 654 N N . MET A 1 83 ? -20.016 -7.328 -1.346 1 96.88 83 MET A N 1
ATOM 655 C CA . MET A 1 83 ? -19.234 -6.344 -0.6 1 96.88 83 MET A CA 1
ATOM 656 C C . MET A 1 83 ? -18.859 -5.164 -1.486 1 96.88 83 MET A C 1
ATOM 658 O O . MET A 1 83 ? -1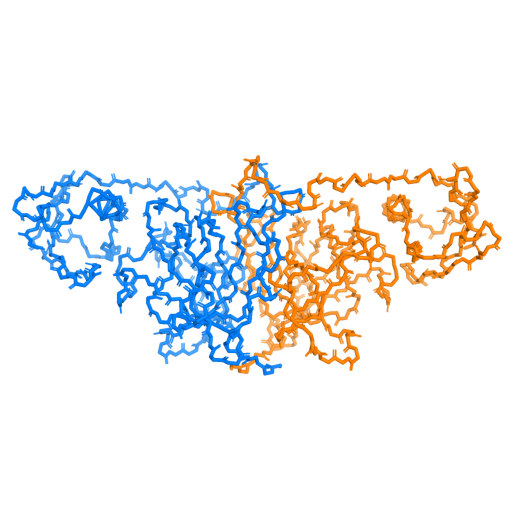8.797 -5.297 -2.709 1 96.88 83 MET A O 1
ATOM 662 N N . GLY A 1 84 ? -18.672 -3.99 -0.889 1 98.12 84 GLY A N 1
ATOM 663 C CA . GLY A 1 84 ? -18.266 -2.824 -1.654 1 98.12 84 GLY A CA 1
ATOM 664 C C . GLY A 1 84 ? -16.875 -2.969 -2.256 1 98.12 84 GLY A C 1
ATOM 665 O O . GLY A 1 84 ? -15.977 -3.553 -1.638 1 98.12 84 GLY A O 1
ATOM 666 N N . VAL A 1 85 ? -16.719 -2.385 -3.41 1 98.06 85 VAL A N 1
ATOM 667 C CA . VAL A 1 85 ? -15.453 -2.486 -4.117 1 98.06 85 VAL A CA 1
ATOM 668 C C . VAL A 1 85 ? -14.336 -1.904 -3.258 1 98.06 85 VAL A C 1
ATOM 670 O O . VAL A 1 85 ? -13.219 -2.422 -3.252 1 98.06 85 VAL A O 1
ATOM 673 N N . PHE A 1 86 ? -14.594 -0.835 -2.408 1 98.5 86 PHE A N 1
ATOM 674 C CA . PHE A 1 86 ? -13.562 -0.187 -1.603 1 98.5 86 PHE A CA 1
ATOM 675 C C . PHE A 1 86 ? -13.398 -0.895 -0.263 1 98.5 86 PHE A C 1
ATOM 677 O O . PHE A 1 86 ? -12.492 -0.571 0.508 1 98.5 86 PHE A O 1
ATOM 684 N N . ALA A 1 87 ? -14.266 -1.895 0.006 1 98.19 87 ALA A N 1
ATOM 685 C CA . ALA A 1 87 ? -14.117 -2.768 1.167 1 98.19 87 ALA A CA 1
ATOM 686 C C . ALA A 1 87 ? -13.5 -4.105 0.772 1 98.19 87 ALA A C 1
ATOM 688 O O . ALA A 1 87 ? -13.539 -5.066 1.544 1 98.19 87 ALA A O 1
ATOM 689 N N . THR A 1 88 ? -12.984 -4.168 -0.435 1 97.31 88 THR A N 1
ATOM 690 C CA . THR A 1 88 ? -12.336 -5.371 -0.949 1 97.31 88 THR A CA 1
ATOM 691 C C . THR A 1 88 ? -11.062 -5.023 -1.702 1 97.31 88 THR A C 1
ATOM 693 O O . THR A 1 88 ? -10.719 -3.85 -1.855 1 97.31 88 THR A O 1
ATOM 696 N N . ARG A 1 89 ? -10.367 -6.039 -2.119 1 97.12 89 ARG A N 1
ATOM 697 C CA . ARG A 1 89 ? -9.227 -5.891 -3.016 1 97.12 89 ARG A CA 1
ATOM 698 C C . ARG A 1 89 ? -9.516 -6.508 -4.379 1 97.12 89 ARG A C 1
ATOM 700 O O . ARG A 1 89 ? -8.609 -7.023 -5.039 1 97.12 89 ARG A O 1
ATOM 707 N N . SER A 1 90 ? -10.773 -6.43 -4.777 1 94.56 90 SER A N 1
ATOM 708 C CA . SER A 1 90 ? -11.258 -6.977 -6.043 1 94.56 90 SER A CA 1
ATOM 709 C C . SER A 1 90 ? -10.578 -6.305 -7.23 1 94.56 90 SER A C 1
ATOM 711 O O . SER A 1 90 ? -10.336 -5.094 -7.207 1 94.56 90 SER A O 1
ATOM 713 N N . PRO A 1 91 ? -10.336 -7.113 -8.297 1 95.12 91 PRO A N 1
ATOM 714 C CA . PRO A 1 91 ? -9.781 -6.52 -9.516 1 95.12 91 PRO A CA 1
ATOM 715 C C . PRO A 1 91 ? -10.797 -5.656 -10.266 1 95.12 91 PRO A C 1
ATOM 717 O O . PRO A 1 91 ? -10.43 -4.926 -11.188 1 95.12 91 PRO A O 1
ATOM 720 N N . PHE A 1 92 ? -12.023 -5.781 -9.992 1 95.12 92 PHE A N 1
ATOM 721 C CA . PHE A 1 92 ? -13.062 -4.988 -10.625 1 95.12 92 PHE A CA 1
ATOM 722 C C . PHE A 1 92 ? -13.336 -3.717 -9.828 1 95.12 92 PHE A C 1
ATOM 724 O O . PHE A 1 92 ? -14.18 -3.713 -8.93 1 95.12 92 PHE A O 1
ATOM 731 N N . ARG A 1 93 ? -12.719 -2.691 -10.227 1 96.75 93 ARG A N 1
ATOM 732 C CA . ARG A 1 93 ? -12.773 -1.425 -9.5 1 96.75 93 ARG A CA 1
ATOM 733 C C . ARG A 1 93 ? -12.562 -0.246 -10.445 1 96.75 93 ARG A C 1
ATOM 735 O O . ARG A 1 93 ? -12.117 -0.426 -11.578 1 96.75 93 ARG A O 1
ATOM 742 N N . PRO A 1 94 ? -12.906 1.01 -10.023 1 96.62 94 PRO A N 1
ATOM 743 C CA . PRO A 1 94 ? -12.898 2.156 -10.93 1 96.62 94 PRO A CA 1
ATOM 744 C C . PRO A 1 94 ? -11.555 2.34 -11.641 1 96.62 94 PRO A C 1
ATOM 746 O O . PRO A 1 94 ? -11.516 2.576 -12.852 1 96.62 94 PRO A O 1
ATOM 749 N N . ASN A 1 95 ? -10.469 2.395 -10.883 1 97.5 95 ASN A N 1
ATOM 750 C CA . ASN A 1 95 ? -9.109 2.309 -11.414 1 97.5 95 ASN A CA 1
ATOM 751 C C . ASN A 1 95 ? -8.484 0.943 -11.141 1 97.5 95 ASN A C 1
ATOM 753 O O . ASN A 1 95 ? -8.391 0.52 -9.984 1 97.5 95 ASN A O 1
ATOM 757 N N . ALA A 1 96 ? -8.078 0.234 -12.117 1 96.81 96 ALA A N 1
ATOM 758 C CA . ALA A 1 96 ? -7.633 -1.151 -12 1 96.81 96 ALA A CA 1
ATOM 759 C C . ALA A 1 96 ? -6.25 -1.231 -11.359 1 96.81 96 ALA A C 1
ATOM 761 O O . ALA A 1 96 ? -5.355 -1.905 -11.883 1 96.81 96 ALA A O 1
ATOM 762 N N . LEU A 1 97 ? -6.113 -0.593 -10.219 1 98.25 97 LEU A N 1
ATOM 763 C CA . LEU A 1 97 ? -4.848 -0.607 -9.492 1 98.25 97 LEU A CA 1
ATOM 764 C C . LEU A 1 97 ? -4.82 -1.74 -8.477 1 98.25 97 LEU A C 1
ATOM 766 O O . LEU A 1 97 ? -5.805 -1.968 -7.766 1 98.25 97 LEU A O 1
ATOM 770 N N . GLY A 1 98 ? -3.73 -2.479 -8.469 1 98.38 98 GLY A N 1
ATOM 771 C CA . GLY A 1 98 ? -3.445 -3.463 -7.434 1 98.38 98 GLY A CA 1
ATOM 772 C C . GLY A 1 98 ? -2.354 -3.023 -6.477 1 98.38 98 GLY A C 1
ATOM 773 O O . GLY A 1 98 ? -1.625 -2.068 -6.754 1 98.38 98 GLY A O 1
ATOM 774 N N . LEU A 1 99 ? -2.307 -3.633 -5.383 1 98.88 99 LEU A N 1
ATOM 775 C CA . LEU A 1 99 ? -1.32 -3.365 -4.344 1 98.88 99 LEU A CA 1
ATOM 776 C C . LEU A 1 99 ? -0.847 -4.664 -3.697 1 98.88 99 LEU A C 1
ATOM 778 O O . LEU A 1 99 ? -1.659 -5.449 -3.207 1 98.88 99 LEU A O 1
ATOM 782 N N . SER A 1 100 ? 0.456 -4.934 -3.715 1 98.81 100 SER A N 1
ATOM 783 C CA . SER A 1 100 ? 1.01 -6.129 -3.092 1 98.81 100 SER A CA 1
ATOM 784 C C . SER A 1 100 ? 2.295 -5.816 -2.334 1 98.81 100 SER A C 1
ATOM 786 O O . SER A 1 100 ? 3.129 -5.043 -2.809 1 98.81 100 SER A O 1
ATOM 788 N N . SER A 1 101 ? 2.414 -6.348 -1.181 1 98.81 101 SER A N 1
ATOM 789 C CA . SER A 1 101 ? 3.676 -6.328 -0.447 1 98.81 101 SER A CA 1
ATOM 790 C C . SER A 1 101 ? 4.469 -7.613 -0.677 1 98.81 101 SER A C 1
ATOM 792 O O . SER A 1 101 ? 3.955 -8.711 -0.456 1 98.81 101 SER A O 1
ATOM 794 N N . VAL A 1 102 ? 5.723 -7.48 -1.123 1 98.88 102 VAL A N 1
ATOM 795 C CA . VAL A 1 102 ? 6.539 -8.648 -1.457 1 98.88 102 VAL A CA 1
ATOM 796 C C . VAL A 1 102 ? 7.875 -8.57 -0.72 1 98.88 102 VAL A C 1
ATOM 798 O O . VAL A 1 102 ? 8.359 -7.48 -0.411 1 98.88 102 VAL A O 1
ATOM 801 N N . ARG A 1 103 ? 8.422 -9.703 -0.426 1 98.81 103 ARG A N 1
ATOM 802 C CA . ARG A 1 103 ? 9.734 -9.758 0.206 1 98.81 103 ARG A CA 1
ATOM 803 C C . ARG A 1 103 ? 10.844 -9.602 -0.827 1 98.81 103 ARG A C 1
ATOM 805 O O . ARG A 1 103 ? 10.836 -10.273 -1.861 1 98.81 103 ARG A O 1
ATOM 812 N N . LEU A 1 104 ? 11.734 -8.688 -0.558 1 98.94 104 LEU A N 1
ATOM 813 C CA . LEU A 1 104 ? 12.898 -8.531 -1.419 1 98.94 104 LEU A CA 1
ATOM 814 C C . LEU A 1 104 ? 13.898 -9.656 -1.193 1 98.94 104 LEU A C 1
ATOM 816 O O . LEU A 1 104 ? 14.383 -9.852 -0.075 1 98.94 104 LEU A O 1
ATOM 820 N N . SER A 1 105 ? 14.117 -10.43 -2.207 1 98.69 105 SER A N 1
ATOM 821 C CA . SER A 1 105 ? 15.148 -11.461 -2.125 1 98.69 105 SER A CA 1
ATOM 822 C C . SER A 1 105 ? 16.531 -10.875 -2.387 1 98.69 105 SER A C 1
ATOM 824 O O . SER A 1 105 ? 17.391 -10.898 -1.51 1 98.69 105 SER A O 1
ATOM 826 N N . HIS A 1 106 ? 16.688 -10.367 -3.57 1 98.56 106 HIS A N 1
ATOM 827 C CA . HIS A 1 106 ? 17.938 -9.695 -3.953 1 98.56 106 HIS A CA 1
ATOM 828 C C . HIS A 1 106 ? 17.75 -8.906 -5.246 1 98.56 106 HIS A C 1
ATOM 830 O O . HIS A 1 106 ? 16.703 -8.977 -5.883 1 98.56 106 HIS A O 1
ATOM 836 N N . VAL A 1 107 ? 18.75 -8.078 -5.531 1 98.81 107 VAL A N 1
ATOM 837 C CA . VAL A 1 107 ? 18.781 -7.352 -6.793 1 98.81 107 VAL A CA 1
ATOM 838 C C . VAL A 1 107 ? 19.938 -7.852 -7.652 1 98.81 107 VAL A C 1
ATOM 840 O O . VAL A 1 107 ? 21.062 -7.973 -7.172 1 98.81 107 VAL A O 1
ATOM 843 N N . GLU A 1 108 ? 19.609 -8.289 -8.875 1 98.5 108 GLU A N 1
ATOM 844 C CA . GLU A 1 108 ? 20.656 -8.438 -9.875 1 98.5 108 GLU A CA 1
ATOM 845 C C . GLU A 1 108 ? 20.969 -7.109 -10.562 1 98.5 108 GLU A C 1
ATOM 847 O O . GLU A 1 108 ? 20.203 -6.648 -11.414 1 98.5 108 GLU A O 1
ATOM 852 N N . TRP A 1 109 ? 22.062 -6.543 -10.281 1 97.69 109 TRP A N 1
ATOM 853 C CA . TRP A 1 109 ? 22.344 -5.156 -10.633 1 97.69 109 TRP A CA 1
ATOM 854 C C . TRP A 1 109 ? 22.781 -5.043 -12.094 1 97.69 109 TRP A C 1
ATOM 856 O O . TRP A 1 109 ? 22.578 -4.012 -12.734 1 97.69 109 TRP A O 1
ATOM 866 N N . ALA A 1 110 ? 23.438 -6.016 -12.562 1 93.62 110 ALA A N 1
ATOM 867 C CA . ALA A 1 110 ? 23.984 -5.98 -13.914 1 93.62 110 ALA A CA 1
ATOM 868 C C . ALA A 1 110 ? 23.453 -7.137 -14.758 1 93.62 110 ALA A C 1
ATOM 870 O O . ALA A 1 110 ? 23.797 -8.297 -14.531 1 93.62 110 ALA A O 1
ATOM 871 N N . THR A 1 111 ? 22.453 -6.871 -15.57 1 95.25 111 THR A N 1
ATOM 872 C CA . THR A 1 111 ? 21.938 -7.801 -16.562 1 95.25 111 THR A CA 1
ATOM 873 C C . THR A 1 111 ? 21.797 -7.121 -17.922 1 95.25 111 THR A C 1
ATOM 875 O O . THR A 1 111 ? 22 -5.91 -18.047 1 95.25 111 THR A O 1
ATOM 878 N N . ALA A 1 112 ? 21.531 -7.867 -18.953 1 94.12 112 ALA A N 1
ATOM 879 C CA . ALA A 1 112 ? 21.297 -7.316 -20.281 1 94.12 112 ALA A CA 1
ATOM 880 C C . ALA A 1 112 ? 20.078 -6.406 -20.297 1 94.12 112 ALA A C 1
ATOM 882 O O . ALA A 1 112 ? 19.953 -5.527 -21.156 1 94.12 112 ALA A O 1
ATOM 883 N N . ARG A 1 113 ? 19.203 -6.453 -19.328 1 94.06 113 ARG A N 1
ATOM 884 C CA . ARG A 1 113 ? 17.969 -5.691 -19.25 1 94.06 113 ARG A CA 1
ATOM 885 C C . ARG A 1 113 ? 18.016 -4.676 -18.109 1 94.06 113 ARG A C 1
ATOM 887 O O . ARG A 1 113 ? 16.969 -4.238 -17.609 1 94.06 113 ARG A O 1
ATOM 894 N N . GLY A 1 114 ? 19.281 -4.418 -17.641 1 95.81 114 GLY A N 1
ATOM 895 C CA . GLY A 1 114 ? 19.391 -3.553 -16.469 1 95.81 114 GLY A CA 1
ATOM 896 C C . GLY A 1 114 ? 19.172 -4.285 -15.164 1 95.81 114 GLY A C 1
ATOM 897 O O . GLY A 1 114 ? 19.188 -5.516 -15.125 1 95.81 114 GLY A O 1
ATOM 898 N N . PRO A 1 115 ? 19.047 -3.514 -14.094 1 98.25 115 PRO A N 1
ATOM 899 C CA . PRO A 1 115 ? 18.828 -4.199 -12.812 1 98.25 115 PRO A CA 1
ATOM 900 C C . PRO A 1 115 ? 17.5 -4.957 -12.766 1 98.25 115 PRO A C 1
ATOM 902 O O . PRO A 1 115 ? 16.516 -4.5 -13.336 1 98.25 115 PRO A O 1
ATOM 905 N N . VAL A 1 116 ? 17.531 -6.066 -12.188 1 98.81 116 VAL A N 1
ATOM 906 C CA . VAL A 1 116 ? 16.359 -6.898 -12.008 1 98.81 116 VAL A CA 1
ATOM 907 C C . VAL A 1 116 ? 16.109 -7.156 -10.523 1 98.81 116 VAL A C 1
ATOM 909 O O . VAL A 1 116 ? 17.031 -7.566 -9.805 1 98.81 116 VAL A O 1
ATOM 912 N N . ILE A 1 117 ? 14.945 -6.836 -10.031 1 98.94 117 ILE A N 1
ATOM 913 C CA . ILE A 1 117 ? 14.602 -7.082 -8.641 1 98.94 117 ILE A CA 1
ATOM 914 C C . ILE A 1 117 ? 13.977 -8.469 -8.492 1 98.94 117 ILE A C 1
ATOM 916 O O . ILE A 1 117 ? 12.984 -8.781 -9.156 1 98.94 117 ILE A O 1
ATOM 920 N N . HIS A 1 118 ? 14.531 -9.32 -7.691 1 98.81 118 HIS A N 1
ATOM 921 C CA . HIS A 1 118 ? 13.984 -10.625 -7.352 1 98.81 118 HIS A CA 1
ATOM 922 C C . HIS A 1 118 ? 13.195 -10.562 -6.043 1 98.81 118 HIS A C 1
ATOM 924 O O . HIS A 1 118 ? 13.711 -10.0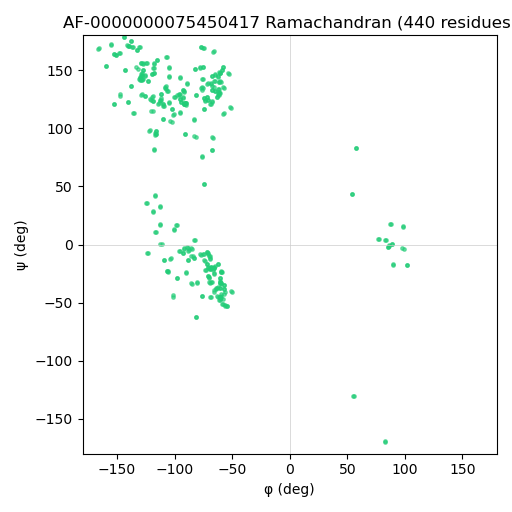86 -5.027 1 98.81 118 HIS A O 1
ATOM 930 N N . VAL A 1 119 ? 11.977 -11.086 -6.105 1 98.88 119 VAL A N 1
ATOM 931 C CA . VAL A 1 119 ? 11.125 -11 -4.922 1 98.88 119 VAL A CA 1
ATOM 932 C C . VAL A 1 119 ? 10.492 -12.359 -4.637 1 98.88 119 VAL A C 1
ATOM 934 O O . VAL A 1 119 ? 10.57 -13.273 -5.465 1 98.88 119 VAL A O 1
ATOM 937 N N . LEU A 1 120 ? 9.906 -12.461 -3.422 1 98.56 120 LEU A N 1
ATOM 938 C CA . LEU A 1 120 ? 9.195 -13.656 -2.982 1 98.56 120 LEU A CA 1
ATOM 939 C C . LEU A 1 120 ? 7.781 -13.312 -2.533 1 98.56 120 LEU A C 1
ATOM 941 O O . LEU A 1 120 ? 7.543 -12.219 -2.004 1 98.56 120 LEU A O 1
ATOM 945 N N . GLY A 1 121 ? 6.855 -14.25 -2.797 1 98.19 121 GLY A N 1
ATOM 946 C CA . GLY A 1 121 ? 5.535 -14.188 -2.189 1 98.19 121 GLY A CA 1
ATOM 947 C C . GLY A 1 121 ? 4.547 -13.352 -2.984 1 98.19 121 GLY A C 1
ATOM 948 O O . GLY A 1 121 ? 3.498 -12.969 -2.467 1 98.19 121 GLY A O 1
ATOM 949 N N . ALA A 1 122 ? 4.809 -13.086 -4.207 1 98.06 122 ALA A N 1
ATOM 950 C CA . ALA A 1 122 ? 3.965 -12.211 -5.016 1 98.06 122 ALA A CA 1
ATOM 951 C C . ALA A 1 122 ? 2.682 -12.922 -5.434 1 98.06 122 ALA A C 1
ATOM 953 O O . ALA A 1 122 ? 2.654 -14.148 -5.555 1 98.06 122 ALA A O 1
ATOM 954 N N . ASP A 1 123 ? 1.659 -12.125 -5.652 1 97.56 123 ASP A N 1
ATOM 955 C CA . ASP A 1 123 ? 0.353 -12.57 -6.129 1 97.56 123 ASP A CA 1
ATOM 956 C C . ASP A 1 123 ? 0.026 -11.961 -7.488 1 97.56 123 ASP A C 1
ATOM 958 O O . ASP A 1 123 ? -1.104 -11.531 -7.727 1 97.56 123 ASP A O 1
ATOM 962 N N . LEU A 1 124 ? 0.94 -11.898 -8.352 1 97.81 124 LEU A N 1
ATOM 963 C CA . LEU A 1 124 ? 0.778 -11.25 -9.648 1 97.81 124 LEU A CA 1
ATOM 964 C C . LEU A 1 124 ? 0.958 -12.258 -10.781 1 97.81 124 LEU A C 1
ATOM 966 O O . LEU A 1 124 ? 1.801 -13.148 -10.695 1 97.81 124 LEU A O 1
ATOM 970 N N . MET A 1 125 ? 0.244 -12.023 -11.82 1 97.12 125 MET A N 1
ATOM 971 C CA . MET A 1 125 ? 0.369 -12.805 -13.055 1 97.12 125 MET A CA 1
ATOM 972 C C . MET A 1 125 ? 1.597 -12.367 -13.852 1 97.12 125 MET A C 1
ATOM 974 O O . MET A 1 125 ? 2.025 -11.219 -13.758 1 97.12 125 MET A O 1
ATOM 978 N N . ASP A 1 126 ? 2.121 -13.289 -14.594 1 97.69 126 ASP A N 1
ATOM 979 C CA . ASP A 1 126 ? 3.223 -12.961 -15.5 1 97.69 126 ASP A CA 1
ATOM 980 C C . ASP A 1 126 ? 2.824 -11.852 -16.469 1 97.69 126 ASP A C 1
ATOM 982 O O . ASP A 1 126 ? 1.713 -11.852 -17 1 97.69 126 ASP A O 1
ATOM 986 N N . GLY A 1 127 ? 3.75 -10.875 -16.625 1 97.94 127 GLY A N 1
ATOM 987 C CA . GLY A 1 127 ? 3.512 -9.797 -17.578 1 97.94 127 GLY A CA 1
ATOM 988 C C . GLY A 1 127 ? 2.773 -8.625 -16.969 1 97.94 127 GLY A C 1
ATOM 989 O O . GLY A 1 127 ? 2.551 -7.609 -17.641 1 97.94 127 GLY A O 1
ATOM 990 N N . THR A 1 128 ? 2.443 -8.68 -15.711 1 98.44 128 THR A N 1
ATOM 991 C CA . THR A 1 128 ? 1.658 -7.629 -15.062 1 98.44 128 THR A CA 1
ATOM 992 C C . THR A 1 128 ? 2.418 -6.309 -15.062 1 98.44 128 THR A C 1
ATOM 994 O O . THR A 1 128 ? 3.576 -6.25 -14.641 1 98.44 128 THR A O 1
ATOM 997 N N . PRO A 1 129 ? 1.786 -5.203 -15.562 1 98.62 129 PRO A N 1
ATOM 998 C CA . PRO A 1 129 ? 2.436 -3.893 -15.492 1 98.62 129 PRO A CA 1
ATOM 999 C C . PRO A 1 129 ? 2.564 -3.375 -14.062 1 98.62 129 PRO A C 1
ATOM 1001 O O . PRO A 1 129 ? 1.614 -3.465 -13.281 1 98.62 129 PRO A O 1
ATOM 1004 N N . ILE A 1 130 ? 3.74 -2.895 -13.727 1 98.88 130 ILE A N 1
ATOM 1005 C CA . ILE A 1 130 ? 4.008 -2.238 -12.453 1 98.88 130 ILE A CA 1
ATOM 1006 C C . ILE A 1 130 ? 4.141 -0.733 -12.664 1 98.88 130 ILE A C 1
ATOM 1008 O O . ILE A 1 130 ? 4.863 -0.288 -13.562 1 98.88 130 ILE A O 1
ATOM 1012 N N . TYR A 1 131 ? 3.463 0.043 -11.852 1 98.88 131 TYR A N 1
ATOM 1013 C CA . TYR A 1 131 ? 3.438 1.488 -12.047 1 98.88 131 TYR A CA 1
ATOM 1014 C C . TYR A 1 131 ? 4.301 2.191 -11.008 1 98.88 131 TYR A C 1
ATOM 1016 O O . TYR A 1 131 ? 4.723 3.334 -11.211 1 98.88 131 TYR A O 1
ATOM 1024 N N . ASP A 1 132 ? 4.504 1.534 -9.922 1 98.81 132 ASP A N 1
ATOM 1025 C CA . ASP A 1 132 ? 5.367 2.115 -8.898 1 98.81 132 ASP A CA 1
ATOM 1026 C C . ASP A 1 132 ? 5.887 1.043 -7.945 1 98.81 132 ASP A C 1
ATOM 1028 O O . ASP A 1 132 ? 5.273 -0.019 -7.805 1 98.81 132 ASP A O 1
ATOM 1032 N N . ILE A 1 133 ? 7.008 1.291 -7.352 1 98.94 133 ILE A N 1
ATOM 1033 C CA . ILE A 1 133 ? 7.648 0.499 -6.309 1 98.94 133 ILE A CA 1
ATOM 1034 C C . ILE A 1 133 ? 8.008 1.396 -5.125 1 98.94 133 ILE A C 1
ATOM 1036 O O . ILE A 1 133 ? 8.586 2.471 -5.309 1 98.94 133 ILE A O 1
ATOM 1040 N N . LYS A 1 134 ? 7.633 1.006 -3.943 1 98.88 134 LYS A N 1
ATOM 1041 C CA . LYS A 1 134 ? 7.977 1.73 -2.723 1 98.88 134 LYS A CA 1
ATOM 1042 C C . LYS A 1 134 ? 8.547 0.789 -1.665 1 98.88 134 LYS A C 1
ATOM 1044 O O . LYS A 1 134 ? 8.102 -0.355 -1.543 1 98.88 134 LYS A O 1
ATOM 1049 N N . PRO A 1 135 ? 9.531 1.291 -0.943 1 98.69 135 PRO A N 1
ATOM 1050 C CA . PRO A 1 135 ? 9.969 0.459 0.181 1 98.69 135 PRO A CA 1
ATOM 1051 C C . PRO A 1 135 ? 8.906 0.345 1.276 1 98.69 135 PRO A C 1
ATOM 1053 O O . PRO A 1 135 ? 8.102 1.261 1.46 1 98.69 135 PRO A O 1
ATOM 1056 N N . TYR A 1 136 ? 8.859 -0.827 1.897 1 98.69 136 TYR A N 1
ATOM 1057 C CA . TYR A 1 136 ? 8.031 -1.038 3.08 1 98.69 136 TYR A CA 1
ATOM 1058 C C . TYR A 1 136 ? 8.641 -0.357 4.301 1 98.69 136 TYR A C 1
ATOM 1060 O O . TYR A 1 136 ? 9.797 -0.602 4.645 1 98.69 136 TYR A O 1
ATOM 1068 N N . VAL A 1 137 ? 7.891 0.482 4.922 1 97 137 VAL A N 1
ATOM 1069 C CA . VAL A 1 137 ? 8.312 1.161 6.141 1 97 137 VAL A CA 1
ATOM 1070 C C . VAL A 1 137 ? 7.508 0.635 7.328 1 97 137 VAL A C 1
ATOM 1072 O O . VAL A 1 137 ? 6.344 1.001 7.508 1 97 137 VAL A O 1
ATOM 1075 N N . ALA A 1 138 ? 8.117 -0.106 8.164 1 96.5 138 ALA A N 1
ATOM 1076 C CA . ALA A 1 138 ? 7.434 -0.908 9.172 1 96.5 138 ALA A CA 1
ATOM 1077 C C . ALA A 1 138 ? 6.617 -0.025 10.117 1 96.5 138 ALA A C 1
ATOM 1079 O O . ALA A 1 138 ? 5.453 -0.318 10.398 1 96.5 138 ALA A O 1
ATOM 1080 N N . TYR A 1 139 ? 7.145 1.051 10.586 1 93.88 139 TYR A N 1
ATOM 1081 C CA . TYR A 1 139 ? 6.441 1.852 11.586 1 93.88 139 TYR A CA 1
ATOM 1082 C C . TYR A 1 139 ? 5.223 2.535 10.977 1 93.88 139 TYR A C 1
ATOM 1084 O O . TYR A 1 139 ? 4.312 2.953 11.695 1 93.88 139 TYR A O 1
ATOM 1092 N N . ALA A 1 140 ? 5.168 2.691 9.68 1 95.88 140 ALA A N 1
ATOM 1093 C CA . ALA A 1 140 ? 4.043 3.334 9.008 1 95.88 140 ALA A CA 1
ATOM 1094 C C . ALA A 1 140 ? 3.068 2.299 8.453 1 95.88 140 ALA A C 1
ATOM 1096 O O . ALA A 1 140 ? 1.866 2.553 8.359 1 95.88 140 ALA A O 1
ATOM 1097 N N . ASP A 1 141 ? 3.592 1.119 8.109 1 98.06 141 ASP A N 1
ATOM 1098 C CA . ASP A 1 141 ? 2.824 0.182 7.293 1 98.06 141 ASP A CA 1
ATOM 1099 C C . ASP A 1 141 ? 2.332 -0.998 8.133 1 98.06 141 ASP A C 1
ATOM 1101 O O . ASP A 1 141 ? 1.392 -1.692 7.738 1 98.06 141 ASP A O 1
ATOM 1105 N N . CYS A 1 142 ? 2.969 -1.294 9.227 1 98.12 142 CYS A N 1
ATOM 1106 C CA . CYS A 1 142 ? 2.662 -2.482 10.016 1 98.12 142 CYS A CA 1
ATOM 1107 C C . CYS A 1 142 ? 1.693 -2.152 11.148 1 98.12 142 CYS A C 1
ATOM 1109 O O . CYS A 1 142 ? 2.033 -1.399 12.062 1 98.12 142 CYS A O 1
ATOM 1111 N N . HIS A 1 143 ? 0.513 -2.684 11.086 1 98.31 143 HIS A N 1
ATOM 1112 C CA . HIS A 1 143 ? -0.48 -2.566 12.148 1 98.31 143 HIS A CA 1
ATOM 1113 C C . HIS A 1 143 ? -0.833 -3.934 12.727 1 98.31 143 HIS A C 1
ATOM 1115 O O . HIS A 1 143 ? -1.898 -4.48 12.43 1 98.31 143 HIS A O 1
ATOM 1121 N N . ALA A 1 144 ? 0.007 -4.359 13.625 1 95.69 144 ALA A N 1
ATOM 1122 C CA . ALA A 1 144 ? -0.168 -5.688 14.211 1 95.69 144 ALA A CA 1
ATOM 1123 C C . ALA A 1 144 ? -1.491 -5.789 14.961 1 95.69 144 ALA A C 1
ATOM 1125 O O . ALA A 1 144 ? -1.83 -4.902 15.75 1 95.69 144 ALA A O 1
ATOM 1126 N N . GLY A 1 145 ? -2.236 -6.762 14.734 1 94.5 145 GLY A N 1
ATOM 1127 C CA . GLY A 1 145 ? -3.479 -6.996 15.453 1 94.5 145 GLY A CA 1
ATOM 1128 C C . GLY A 1 145 ? -4.664 -6.273 14.844 1 94.5 145 GLY A C 1
ATOM 1129 O O . GLY A 1 145 ? -5.785 -6.371 15.352 1 94.5 145 GLY A O 1
ATOM 1130 N N . ALA A 1 146 ? -4.43 -5.527 13.766 1 97.62 146 ALA A N 1
ATOM 1131 C CA . ALA A 1 146 ? -5.523 -4.816 13.117 1 97.62 146 ALA A CA 1
ATOM 1132 C C . ALA A 1 146 ? -6.586 -5.785 12.609 1 97.62 146 ALA A C 1
ATOM 1134 O O . ALA A 1 146 ? -6.262 -6.855 12.086 1 97.62 146 ALA A O 1
ATOM 1135 N N . ARG A 1 147 ? -7.914 -5.395 12.766 1 97.12 147 ARG A N 1
ATOM 1136 C CA . ARG A 1 147 ? -9 -6.164 12.172 1 97.12 147 ARG A CA 1
ATOM 1137 C C . ARG A 1 147 ? -8.984 -6.062 10.656 1 97.12 147 ARG A C 1
ATOM 1139 O O . ARG A 1 147 ? -8.758 -4.988 10.102 1 97.12 147 ARG A O 1
ATOM 1146 N N . SER A 1 148 ? -9.227 -7.176 9.961 1 96.31 148 SER A N 1
ATOM 1147 C CA . SER A 1 148 ? -9.289 -7.242 8.508 1 96.31 148 SER A CA 1
ATOM 1148 C C . SER A 1 148 ? -10.664 -7.699 8.031 1 96.31 148 SER A C 1
ATOM 1150 O O . SER A 1 148 ? -10.781 -8.43 7.047 1 96.31 148 SER A O 1
ATOM 1152 N N . GLY A 1 149 ? -11.656 -7.418 8.805 1 94 149 GLY A N 1
ATOM 1153 C CA . GLY A 1 149 ? -13.016 -7.762 8.398 1 94 149 GLY A CA 1
ATOM 1154 C C . GLY A 1 149 ? -13.18 -9.234 8.07 1 94 149 GLY A C 1
ATOM 1155 O O . GLY A 1 149 ? -12.797 -10.102 8.859 1 94 149 GLY A O 1
ATOM 1156 N N . PHE A 1 150 ? -13.812 -9.461 6.84 1 89.44 150 PHE A N 1
ATOM 1157 C CA . PHE A 1 150 ? -14.125 -10.828 6.422 1 89.44 150 PHE A CA 1
ATOM 1158 C C . PHE A 1 150 ? -12.844 -11.602 6.113 1 89.44 150 PHE A C 1
ATOM 1160 O O . PHE A 1 150 ? -12.859 -12.836 6.078 1 89.44 150 PHE A O 1
ATOM 1167 N N . ALA A 1 151 ? -11.734 -10.906 5.875 1 86.44 151 ALA A N 1
ATOM 1168 C CA . ALA A 1 151 ? -10.477 -11.57 5.559 1 86.44 151 ALA A CA 1
ATOM 1169 C C . ALA A 1 151 ? -9.906 -12.289 6.785 1 86.44 151 ALA A C 1
ATOM 1171 O O . ALA A 1 151 ? -9.094 -13.203 6.656 1 86.44 151 ALA A O 1
ATOM 1172 N N . ASP A 1 152 ? -10.227 -11.766 8 1 85.19 152 ASP A N 1
ATOM 1173 C CA . ASP A 1 152 ? -9.797 -12.398 9.242 1 85.19 152 ASP A CA 1
ATOM 1174 C C . ASP A 1 152 ? -10.453 -13.766 9.422 1 85.19 152 ASP A C 1
ATOM 1176 O O . ASP A 1 152 ? -9.852 -14.688 9.977 1 85.19 152 ASP A O 1
ATOM 1180 N N . THR A 1 153 ? -11.711 -13.797 9.039 1 70.94 153 THR A N 1
ATOM 1181 C CA . THR A 1 153 ? -12.539 -14.961 9.344 1 70.94 153 THR A CA 1
ATOM 1182 C C . THR A 1 153 ? -12.367 -16.031 8.273 1 70.94 153 THR A C 1
ATOM 1184 O O . THR A 1 153 ? -12.844 -17.156 8.445 1 70.94 153 THR A O 1
ATOM 1187 N N . THR A 1 154 ? -11.727 -15.609 7.301 1 64.88 154 THR A N 1
ATOM 1188 C CA . THR A 1 154 ? -11.555 -16.594 6.246 1 64.88 154 THR A CA 1
ATOM 1189 C C . THR A 1 154 ? -10.398 -17.547 6.566 1 64.88 154 THR A C 1
ATOM 1191 O O . THR A 1 154 ? -9.25 -17.094 6.703 1 64.88 154 THR A O 1
ATOM 1194 N N . LEU A 1 155 ? -10.789 -18.594 7.176 1 65.5 155 LEU A N 1
ATOM 1195 C CA . LEU A 1 155 ? -9.773 -19.609 7.406 1 65.5 155 LEU A CA 1
ATOM 1196 C C . LEU A 1 155 ? -9.148 -20.062 6.086 1 65.5 155 LEU A C 1
ATOM 1198 O O . LEU A 1 155 ? -9.867 -20.359 5.129 1 65.5 155 LEU A O 1
ATOM 1202 N N . VAL A 1 156 ? -7.871 -19.688 5.992 1 73.25 156 VAL A N 1
ATOM 1203 C CA . VAL A 1 156 ? -7.199 -20.25 4.828 1 73.25 156 VAL A CA 1
ATOM 1204 C C . VAL A 1 156 ? -7.078 -21.766 4.977 1 73.25 156 VAL A C 1
ATOM 1206 O O . VAL A 1 156 ? -6.277 -22.25 5.777 1 73.25 156 VAL A O 1
ATOM 1209 N N . ARG A 1 157 ? -8.078 -22.484 4.449 1 81.44 157 ARG A N 1
ATOM 1210 C CA . ARG A 1 157 ? -8.008 -23.938 4.449 1 81.44 157 ARG A CA 1
ATOM 1211 C C . ARG A 1 157 ? -7.016 -24.438 3.406 1 81.44 157 ARG A C 1
ATOM 1213 O O . ARG A 1 157 ? -7.008 -23.969 2.27 1 81.44 157 ARG A O 1
ATOM 1220 N N . ARG A 1 158 ? -6.117 -25.234 3.898 1 92.25 158 ARG A N 1
ATOM 1221 C CA . ARG A 1 158 ? -5.117 -25.812 3 1 92.25 158 ARG A CA 1
ATOM 1222 C C . ARG A 1 158 ? -5.379 -27.297 2.76 1 92.25 158 ARG A C 1
ATOM 1224 O O . ARG A 1 158 ? -5.703 -28.031 3.693 1 92.25 158 ARG A O 1
ATOM 1231 N N . LEU A 1 159 ? -5.305 -27.672 1.568 1 95.06 159 LEU A N 1
ATOM 1232 C CA . LEU A 1 159 ? -5.484 -29.062 1.184 1 95.06 159 LEU A CA 1
ATOM 1233 C C . LEU A 1 159 ? -4.195 -29.844 1.382 1 95.06 159 LEU A C 1
ATOM 1235 O O . LEU A 1 159 ? -3.104 -29.281 1.376 1 95.06 159 LEU A O 1
ATOM 1239 N N . GLN A 1 160 ? -4.441 -31.125 1.655 1 96.94 160 GLN A N 1
ATOM 1240 C CA . GLN A 1 160 ? -3.301 -32 1.491 1 96.94 160 GLN A CA 1
ATOM 1241 C C . GLN A 1 160 ? -2.957 -32.188 0.017 1 96.94 160 GLN A C 1
ATOM 1243 O O . GLN A 1 160 ? -3.852 -32.344 -0.822 1 96.94 160 GLN A O 1
ATOM 1248 N N . VAL A 1 161 ? -1.65 -32.188 -0.293 1 98.31 161 VAL A N 1
ATOM 1249 C CA . VAL A 1 161 ? -1.236 -32.25 -1.691 1 98.31 161 VAL A CA 1
ATOM 1250 C C . VAL A 1 161 ? -0.27 -33.406 -1.893 1 98.31 161 VAL A C 1
ATOM 1252 O O . VAL A 1 161 ? 0.68 -33.594 -1.123 1 98.31 161 VAL A O 1
ATOM 1255 N N . GLU A 1 162 ? -0.605 -34.188 -2.834 1 98.19 162 GLU A N 1
ATOM 1256 C CA . GLU A 1 162 ? 0.296 -35.281 -3.252 1 98.19 162 GLU A CA 1
ATOM 1257 C C . GLU A 1 162 ? 0.843 -35 -4.652 1 98.19 162 GLU A C 1
ATOM 1259 O O . GLU A 1 162 ? 0.077 -34.875 -5.609 1 98.19 162 GLU A O 1
ATOM 1264 N N . ILE A 1 163 ? 2.086 -35.031 -4.762 1 98.12 163 ILE A N 1
ATOM 1265 C CA . ILE A 1 163 ? 2.775 -34.844 -6.035 1 98.12 163 ILE A CA 1
ATOM 1266 C C . ILE A 1 163 ? 3.621 -36.094 -6.34 1 98.12 163 ILE A C 1
ATOM 1268 O O . ILE A 1 163 ? 4.566 -36.375 -5.609 1 98.12 163 ILE A O 1
ATOM 1272 N N . PRO A 1 164 ? 3.301 -36.781 -7.344 1 97.5 164 PRO A N 1
ATOM 1273 C CA . PRO A 1 164 ? 4.086 -37.969 -7.672 1 97.5 164 PRO A CA 1
ATOM 1274 C C . PRO A 1 164 ? 5.559 -37.656 -7.922 1 97.5 164 PRO A C 1
ATOM 1276 O O . PRO A 1 164 ? 5.887 -36.594 -8.477 1 97.5 164 PRO A O 1
ATOM 1279 N N . PRO A 1 165 ? 6.422 -38.594 -7.625 1 97 165 PRO A N 1
ATOM 1280 C CA . PRO A 1 165 ? 7.859 -38.375 -7.812 1 97 165 PRO A CA 1
ATOM 1281 C C . PRO A 1 165 ? 8.219 -38 -9.25 1 97 165 PRO A C 1
ATOM 1283 O O . PRO A 1 165 ? 9.117 -37.188 -9.477 1 97 165 PRO A O 1
ATOM 1286 N N . ALA A 1 166 ? 7.535 -38.625 -10.211 1 95.31 166 ALA A N 1
ATOM 1287 C CA . ALA A 1 166 ? 7.824 -38.344 -11.617 1 95.31 166 ALA A CA 1
ATOM 1288 C C . ALA A 1 166 ? 7.59 -36.875 -11.953 1 95.31 166 ALA A C 1
ATOM 1290 O O . ALA A 1 166 ? 8.328 -36.281 -12.742 1 95.31 166 ALA A O 1
ATOM 1291 N N . VAL A 1 167 ? 6.582 -36.312 -11.367 1 95.38 167 VAL A N 1
ATOM 1292 C CA . VAL A 1 167 ? 6.285 -34.906 -11.57 1 95.38 167 VAL A CA 1
ATOM 1293 C C . VAL A 1 167 ? 7.27 -34.031 -10.773 1 95.38 167 VAL A C 1
ATOM 1295 O O . VAL A 1 167 ? 7.816 -33.062 -11.289 1 95.38 167 VAL A O 1
ATOM 1298 N N . ALA A 1 168 ? 7.527 -34.406 -9.531 1 96.88 168 ALA A N 1
ATOM 1299 C CA . ALA A 1 168 ? 8.406 -33.688 -8.625 1 96.88 168 ALA A CA 1
ATOM 1300 C C . ALA A 1 168 ? 9.805 -33.531 -9.211 1 96.88 168 ALA A C 1
ATOM 1302 O O . ALA A 1 168 ? 10.469 -32.5 -9.016 1 96.88 168 ALA A O 1
ATOM 1303 N N . ALA A 1 169 ? 10.234 -34.5 -9.938 1 95.75 169 ALA A N 1
ATOM 1304 C CA . ALA A 1 169 ? 11.594 -34.562 -10.477 1 95.75 169 ALA A CA 1
ATOM 1305 C C . ALA A 1 169 ? 11.828 -33.438 -11.5 1 95.75 169 ALA A C 1
ATOM 1307 O O . ALA A 1 169 ? 12.969 -33.094 -11.805 1 95.75 169 ALA A O 1
ATOM 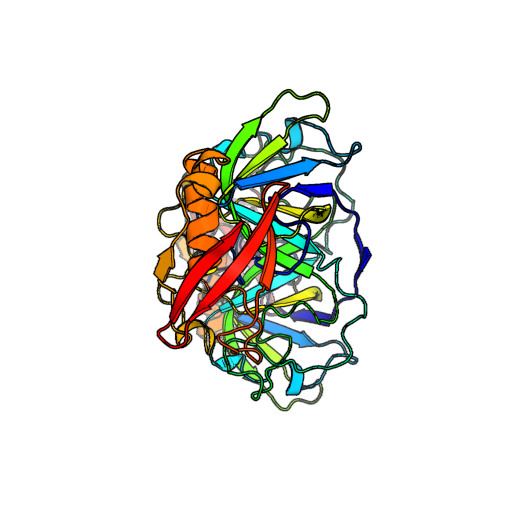1308 N N . SER A 1 170 ? 10.789 -32.906 -12.008 1 94 170 SER A N 1
ATOM 1309 C CA . SER A 1 170 ? 10.906 -31.875 -13.039 1 94 170 SER A CA 1
ATOM 1310 C C . SER A 1 170 ? 11.094 -30.5 -12.43 1 94 170 SER A C 1
ATOM 1312 O O . SER A 1 170 ? 11.266 -29.516 -13.156 1 94 170 SER A O 1
ATOM 1314 N N . PHE A 1 171 ? 11.062 -30.375 -11.148 1 95.94 171 PHE A N 1
ATOM 1315 C CA . PHE A 1 171 ? 11.164 -29.094 -10.453 1 95.94 171 PHE A CA 1
ATOM 1316 C C . PHE A 1 171 ? 12.375 -29.062 -9.531 1 95.94 171 PHE A C 1
ATOM 1318 O O . PHE A 1 171 ? 12.758 -30.078 -8.977 1 95.94 171 PHE A O 1
ATOM 1325 N N . SER A 1 172 ? 12.953 -27.859 -9.406 1 95.25 172 SER A N 1
ATOM 1326 C CA . SER A 1 172 ? 13.891 -27.672 -8.305 1 95.25 172 SER A CA 1
ATOM 1327 C C . SER A 1 172 ? 13.188 -27.75 -6.953 1 95.25 172 SER A C 1
ATOM 1329 O O . SER A 1 172 ? 11.961 -27.719 -6.883 1 95.25 172 SER A O 1
ATOM 1331 N N . ALA A 1 173 ? 13.922 -27.891 -5.871 1 96.25 173 ALA A N 1
ATOM 1332 C CA . ALA A 1 173 ? 13.359 -27.984 -4.527 1 96.25 173 ALA A CA 1
ATOM 1333 C C . ALA A 1 173 ? 12.492 -26.766 -4.215 1 96.25 173 ALA A C 1
ATOM 1335 O O . ALA A 1 173 ? 11.391 -26.906 -3.668 1 96.25 173 ALA A O 1
ATOM 1336 N N . ARG A 1 174 ? 12.961 -25.625 -4.621 1 94.38 174 ARG A N 1
ATOM 1337 C CA . ARG A 1 174 ? 12.227 -24.391 -4.348 1 94.38 174 ARG A CA 1
ATOM 1338 C C . ARG A 1 174 ? 10.938 -24.328 -5.16 1 94.38 174 ARG A C 1
ATOM 1340 O O . ARG A 1 174 ? 9.891 -23.938 -4.645 1 94.38 174 ARG A O 1
ATOM 1347 N N . GLN A 1 175 ? 11.078 -24.656 -6.402 1 96 175 GLN A N 1
ATOM 1348 C CA . GLN A 1 175 ? 9.906 -24.672 -7.277 1 96 175 GLN A CA 1
ATOM 1349 C C . GLN A 1 175 ? 8.852 -25.641 -6.773 1 96 175 GLN A C 1
ATOM 1351 O O . GLN A 1 175 ? 7.656 -25.344 -6.801 1 96 175 GLN A O 1
ATOM 1356 N N . LEU A 1 176 ? 9.312 -26.797 -6.352 1 97.31 176 LEU A N 1
ATOM 1357 C CA . LEU A 1 176 ? 8.398 -27.828 -5.848 1 97.31 176 LEU A CA 1
ATOM 1358 C C . LEU A 1 176 ? 7.676 -27.344 -4.598 1 97.31 176 LEU A C 1
ATOM 1360 O O . LEU A 1 176 ? 6.469 -27.547 -4.449 1 97.31 176 LEU A O 1
ATOM 1364 N N . ALA A 1 177 ? 8.422 -26.734 -3.719 1 97.81 177 ALA A N 1
ATOM 1365 C CA . ALA A 1 177 ? 7.82 -26.188 -2.512 1 97.81 177 ALA A CA 1
ATOM 1366 C C . ALA A 1 177 ? 6.762 -25.141 -2.857 1 97.81 177 ALA A C 1
ATOM 1368 O O . ALA A 1 177 ? 5.672 -25.141 -2.283 1 97.81 177 ALA A O 1
ATOM 1369 N N . ALA A 1 178 ? 7.062 -24.234 -3.771 1 97.81 178 ALA A N 1
ATOM 1370 C CA . ALA A 1 178 ? 6.129 -23.203 -4.215 1 97.81 178 ALA A CA 1
ATOM 1371 C C . ALA A 1 178 ? 4.879 -23.828 -4.836 1 97.81 178 ALA A C 1
ATOM 1373 O O . ALA A 1 178 ? 3.758 -23.391 -4.555 1 97.81 178 ALA A O 1
ATOM 1374 N N . LEU A 1 179 ? 5.074 -24.812 -5.691 1 97.69 179 LEU A N 1
ATOM 1375 C CA . LEU A 1 179 ? 3.951 -25.5 -6.32 1 97.69 179 LEU A CA 1
ATOM 1376 C C . LEU A 1 179 ? 3.041 -26.125 -5.27 1 97.69 179 LEU A C 1
ATOM 1378 O O . LEU A 1 179 ? 1.824 -25.938 -5.301 1 97.69 179 LEU A O 1
ATOM 1382 N N . ARG A 1 180 ? 3.656 -26.875 -4.371 1 98.06 180 ARG A N 1
ATOM 1383 C CA . ARG A 1 180 ? 2.891 -27.547 -3.326 1 98.06 180 ARG A CA 1
ATOM 1384 C C . ARG A 1 180 ? 2.062 -26.547 -2.525 1 98.06 180 ARG A C 1
ATOM 1386 O O . ARG A 1 180 ? 0.86 -26.734 -2.336 1 98.06 180 ARG A O 1
ATOM 1393 N N . LYS A 1 181 ? 2.732 -25.516 -2.051 1 97.81 181 LYS A N 1
ATOM 1394 C CA . LYS A 1 181 ? 2.061 -24.516 -1.222 1 97.81 181 LYS A CA 1
ATOM 1395 C C . LYS A 1 181 ? 0.961 -23.797 -2.004 1 97.81 181 LYS A C 1
ATOM 1397 O O . LYS A 1 181 ? -0.068 -23.422 -1.438 1 97.81 181 LYS A O 1
ATOM 1402 N N . THR A 1 182 ? 1.175 -23.531 -3.268 1 97.31 182 THR A N 1
ATOM 1403 C CA . THR A 1 182 ? 0.155 -22.953 -4.129 1 97.31 182 THR A CA 1
ATOM 1404 C C . THR A 1 182 ? -1.065 -23.859 -4.223 1 97.31 182 THR A C 1
ATOM 1406 O O . THR A 1 182 ? -2.199 -23.406 -4.055 1 97.31 182 THR A O 1
ATOM 1409 N N . LEU A 1 183 ? -0.826 -25.141 -4.461 1 97.19 183 LEU A N 1
ATOM 1410 C CA . LEU A 1 183 ? -1.904 -26.109 -4.621 1 97.19 183 LEU A CA 1
ATOM 1411 C C . LEU A 1 183 ? -2.645 -26.328 -3.303 1 97.19 183 LEU A C 1
ATOM 1413 O O . LEU A 1 183 ? -3.854 -26.562 -3.297 1 97.19 183 LEU A O 1
ATOM 1417 N N . GLU A 1 184 ? -1.932 -26.219 -2.215 1 96.94 184 GLU A N 1
ATOM 1418 C CA . GLU A 1 184 ? -2.541 -26.359 -0.897 1 96.94 184 GLU A CA 1
ATOM 1419 C C . GLU A 1 184 ? -3.645 -25.328 -0.686 1 96.94 184 GLU A C 1
ATOM 1421 O O . GLU A 1 184 ? -4.562 -25.547 0.105 1 96.94 184 GLU A O 1
ATOM 1426 N N . LEU A 1 185 ? -3.588 -24.219 -1.416 1 93.88 185 LEU A N 1
ATOM 1427 C CA . LEU A 1 185 ? -4.566 -23.141 -1.268 1 93.88 185 LEU A CA 1
ATOM 1428 C C . LEU A 1 185 ? -5.828 -23.438 -2.068 1 93.88 185 LEU A C 1
ATOM 1430 O O . LEU A 1 185 ? -6.738 -22.609 -2.141 1 93.88 185 LEU A O 1
ATOM 1434 N N . ASP A 1 186 ? -5.875 -24.625 -2.684 1 92.62 186 ASP A N 1
ATOM 1435 C CA . ASP A 1 186 ? -7.031 -25.062 -3.463 1 92.62 186 ASP A CA 1
ATOM 1436 C C . ASP A 1 186 ? -7.348 -24.078 -4.578 1 92.62 186 ASP A C 1
ATOM 1438 O O . ASP A 1 186 ? -8.273 -23.266 -4.457 1 92.62 186 ASP A O 1
ATOM 1442 N N . PRO A 1 187 ? -6.707 -24.141 -5.719 1 92.12 187 PRO A N 1
ATOM 1443 C CA . PRO A 1 187 ? -6.895 -23.203 -6.816 1 92.12 187 PRO A CA 1
ATOM 1444 C C . PRO A 1 187 ? -8.242 -23.359 -7.512 1 92.12 187 PRO A C 1
ATOM 1446 O O . PRO A 1 187 ? -8.617 -22.516 -8.336 1 92.12 187 PRO A O 1
ATOM 1449 N N . ARG A 1 188 ? -9.031 -24.406 -7.176 1 89.44 188 ARG A N 1
ATOM 1450 C CA . ARG A 1 188 ? -10.297 -24.641 -7.867 1 89.44 188 ARG A CA 1
ATOM 1451 C C . ARG A 1 188 ? -11.25 -23.469 -7.68 1 89.44 188 ARG A C 1
ATOM 1453 O O . ARG A 1 188 ? -11.25 -22.828 -6.633 1 89.44 188 ARG A O 1
ATOM 1460 N N . PRO A 1 189 ? -12.039 -23.312 -8.758 1 81.88 189 PRO A N 1
ATOM 1461 C CA . PRO A 1 189 ? -13.148 -22.391 -8.508 1 81.88 189 PRO A CA 1
ATOM 1462 C C . PRO A 1 189 ? -14.078 -22.875 -7.395 1 81.88 189 PRO A C 1
ATOM 1464 O O . PRO A 1 189 ? -14.336 -24.062 -7.277 1 81.88 189 PRO A O 1
ATOM 1467 N N . HIS A 1 190 ? -14.523 -21.984 -6.578 1 74.25 190 HIS A N 1
ATOM 1468 C CA . HIS A 1 190 ? -15.297 -22.312 -5.383 1 74.25 190 HIS A CA 1
ATOM 1469 C C . HIS A 1 190 ? -16.578 -23.062 -5.742 1 74.25 190 HIS A C 1
ATOM 1471 O O . HIS A 1 190 ? -17.094 -23.844 -4.941 1 74.25 190 HIS A O 1
ATOM 1477 N N . TYR A 1 191 ? -17.062 -22.922 -6.957 1 72.75 191 TYR A N 1
ATOM 1478 C CA . TYR A 1 191 ? -18.344 -23.5 -7.324 1 72.75 191 TYR A CA 1
ATOM 1479 C C . TYR A 1 191 ? -18.141 -24.859 -7.992 1 72.75 191 TYR A C 1
ATOM 1481 O O . TYR A 1 191 ? -19.109 -25.578 -8.234 1 72.75 191 TYR A O 1
ATOM 1489 N N . GLN A 1 192 ? -17 -25.266 -8.242 1 70.62 192 GLN A N 1
ATOM 1490 C CA . GLN A 1 192 ? -16.734 -26.516 -8.953 1 70.62 192 GLN A CA 1
ATOM 1491 C C . GLN A 1 192 ? -15.992 -27.516 -8.062 1 70.62 192 GLN A C 1
ATOM 1493 O O . GLN A 1 192 ? -14.773 -27.438 -7.918 1 70.62 192 GLN A O 1
ATOM 1498 N N . GLN A 1 193 ? -16.703 -28.438 -7.465 1 74.94 193 GLN A N 1
ATOM 1499 C CA . GLN A 1 193 ? -16.047 -29.344 -6.539 1 74.94 193 GLN A CA 1
ATOM 1500 C C . GLN A 1 193 ? -16.281 -30.797 -6.934 1 74.94 193 GLN A C 1
ATOM 1502 O O . GLN A 1 193 ? -16.219 -31.688 -6.09 1 74.94 193 GLN A O 1
ATOM 1507 N N . SER A 1 194 ? -16.312 -31 -8.203 1 80.12 194 SER A N 1
ATOM 1508 C CA . SER A 1 194 ? -16.469 -32.375 -8.664 1 80.12 194 SER A CA 1
ATOM 1509 C C . SER A 1 194 ? -15.203 -33.188 -8.422 1 80.12 194 SER A C 1
ATOM 1511 O O . SER A 1 194 ? -14.117 -32.781 -8.836 1 80.12 194 SER A O 1
ATOM 1513 N N . PRO A 1 195 ? -15.297 -34.344 -7.766 1 84 195 PRO A N 1
ATOM 1514 C CA . PRO A 1 195 ? -14.109 -35.156 -7.48 1 84 195 PRO A CA 1
ATOM 1515 C C . PRO A 1 195 ? -13.523 -35.781 -8.734 1 84 195 PRO A C 1
ATOM 1517 O O . PRO A 1 195 ? -12.414 -36.312 -8.703 1 84 195 PRO A O 1
ATOM 1520 N N . THR A 1 196 ? -14.188 -35.719 -9.836 1 86.81 196 THR A N 1
ATOM 1521 C CA . THR A 1 196 ? -13.703 -36.406 -11.039 1 86.81 196 THR A CA 1
ATOM 1522 C C . THR A 1 196 ? -13.094 -35.406 -12.008 1 86.81 196 THR A C 1
ATOM 1524 O O . THR A 1 196 ? -12.398 -35.781 -12.953 1 86.81 196 THR A O 1
ATOM 1527 N N . ARG A 1 197 ? -13.344 -34.219 -11.703 1 93.56 197 ARG A N 1
ATOM 1528 C CA . ARG A 1 197 ? -12.867 -33.188 -12.625 1 93.56 197 ARG A CA 1
ATOM 1529 C C . ARG A 1 197 ? -11.359 -32.969 -12.477 1 93.56 197 ARG A C 1
ATOM 1531 O O . ARG A 1 197 ? -10.844 -32.938 -11.367 1 93.56 197 ARG A O 1
ATOM 1538 N N . VAL A 1 198 ? -10.703 -32.938 -13.625 1 95.88 198 VAL A N 1
ATOM 1539 C CA . VAL A 1 198 ? -9.281 -32.594 -13.664 1 95.88 198 VAL A CA 1
ATOM 1540 C C . VAL A 1 198 ? -9.094 -31.125 -13.992 1 95.88 198 VAL A C 1
ATOM 1542 O O . VAL A 1 198 ? -9.688 -30.609 -14.953 1 95.88 198 VAL A O 1
ATOM 1545 N N . TYR A 1 199 ? -8.336 -30.484 -13.188 1 95.69 199 TYR A N 1
ATOM 1546 C CA . TYR A 1 199 ? -8.023 -29.078 -13.398 1 95.69 199 TYR A CA 1
ATOM 1547 C C . TYR A 1 199 ? -6.609 -28.906 -13.93 1 95.69 199 TYR A C 1
ATOM 1549 O O . TYR A 1 199 ? -5.75 -29.766 -13.727 1 95.69 199 TYR A O 1
ATOM 1557 N N . GLY A 1 200 ? -6.371 -27.844 -14.656 1 94.69 200 GLY A N 1
ATOM 1558 C CA . GLY A 1 200 ? -5.062 -27.516 -15.195 1 94.69 200 GLY A CA 1
ATOM 1559 C C . GLY A 1 200 ? -4.637 -26.094 -14.883 1 94.69 200 GLY A C 1
ATOM 1560 O O . GLY A 1 200 ? -5.457 -25.172 -14.922 1 94.69 200 GLY A O 1
ATOM 1561 N N . MET A 1 201 ? -3.402 -25.953 -14.609 1 93.81 201 MET A N 1
ATOM 1562 C CA . MET A 1 201 ? -2.867 -24.625 -14.344 1 93.81 201 MET A CA 1
ATOM 1563 C C . MET A 1 201 ? -1.423 -24.516 -14.82 1 93.81 201 MET A C 1
ATOM 1565 O O . MET A 1 201 ? -0.611 -25.406 -14.57 1 93.81 201 MET A O 1
ATOM 1569 N N . PRO A 1 202 ? -1.19 -23.531 -15.578 1 94.25 202 PRO A N 1
ATOM 1570 C CA . PRO A 1 202 ? 0.222 -23.297 -15.898 1 94.25 202 PRO A CA 1
ATOM 1571 C C . PRO A 1 202 ? 1.041 -22.891 -14.672 1 94.25 202 PRO A C 1
ATOM 1573 O O . PRO A 1 202 ? 0.564 -22.125 -13.836 1 94.25 202 PRO A O 1
ATOM 1576 N N . PHE A 1 203 ? 2.248 -23.5 -14.539 1 96.38 203 PHE A N 1
ATOM 1577 C CA . PHE A 1 203 ? 3.158 -23.172 -13.445 1 96.38 203 PHE A CA 1
ATOM 1578 C C . PHE A 1 203 ? 4.605 -23.422 -13.859 1 96.38 203 PHE A C 1
ATOM 1580 O O . PHE A 1 203 ? 4.98 -24.547 -14.188 1 96.38 203 PHE A O 1
ATOM 1587 N N . GLU A 1 204 ? 5.422 -22.422 -13.82 1 94.12 204 GLU A N 1
ATOM 1588 C CA . GLU A 1 204 ? 6.844 -22.516 -14.133 1 94.12 204 GLU A CA 1
ATOM 1589 C C . GLU A 1 204 ? 7.062 -23.141 -15.508 1 94.12 204 GLU A C 1
ATOM 1591 O O . GLU A 1 204 ? 7.879 -24.047 -15.664 1 94.12 204 GLU A O 1
ATOM 1596 N N . GLY A 1 205 ? 6.254 -22.688 -16.438 1 90.88 205 GLY A N 1
ATOM 1597 C CA . GLY A 1 205 ? 6.418 -23.125 -17.797 1 90.88 205 GLY A CA 1
ATOM 1598 C C . GLY A 1 205 ? 5.871 -24.531 -18.047 1 90.88 205 GLY A C 1
ATOM 1599 O O . GLY A 1 205 ? 6.043 -25.078 -19.125 1 90.88 205 GLY A O 1
ATOM 1600 N N . ARG A 1 206 ? 5.266 -25.109 -17.078 1 93.81 206 ARG A N 1
ATOM 1601 C CA . ARG A 1 206 ? 4.645 -26.438 -17.203 1 93.81 206 ARG A CA 1
ATOM 1602 C C . ARG A 1 206 ? 3.131 -26.344 -17.031 1 93.81 206 ARG A C 1
ATOM 1604 O O . ARG A 1 206 ? 2.617 -25.359 -16.484 1 93.81 206 ARG A O 1
ATOM 1611 N N . ASP A 1 207 ? 2.525 -27.359 -17.562 1 95.12 207 ASP A N 1
ATOM 1612 C CA . ASP A 1 207 ? 1.081 -27.484 -17.375 1 95.12 207 ASP A CA 1
ATOM 1613 C C . ASP A 1 207 ? 0.745 -28.547 -16.328 1 95.12 207 ASP A C 1
ATOM 1615 O O . ASP A 1 207 ? 0.831 -29.734 -16.594 1 95.12 207 ASP A O 1
ATOM 1619 N N . ILE A 1 208 ? 0.337 -28.078 -15.164 1 96.94 208 ILE A N 1
ATOM 1620 C CA . ILE A 1 208 ? 0.083 -28.938 -14.023 1 96.94 208 ILE A CA 1
ATOM 1621 C C . ILE A 1 208 ? -1.379 -29.391 -14.023 1 96.94 208 ILE A C 1
ATOM 1623 O O . ILE A 1 208 ? -2.285 -28.547 -14.094 1 96.94 208 ILE A O 1
ATOM 1627 N N . HIS A 1 209 ? -1.582 -30.625 -14.078 1 97.44 209 HIS A N 1
ATOM 1628 C CA . HIS A 1 209 ? -2.934 -31.172 -13.977 1 97.44 209 HIS A CA 1
ATOM 1629 C C . HIS A 1 209 ? -3.156 -31.859 -12.641 1 97.44 209 HIS A C 1
ATOM 1631 O O . HIS A 1 209 ? -2.27 -32.562 -12.141 1 97.44 209 HIS A O 1
ATOM 1637 N N . PHE A 1 210 ? -4.285 -31.609 -12.055 1 97.06 210 PHE A N 1
ATOM 1638 C CA . PHE A 1 210 ? -4.547 -32.188 -10.75 1 97.06 210 PHE A CA 1
ATOM 1639 C C . PHE A 1 210 ? -6.035 -32.469 -10.57 1 97.06 210 PHE A C 1
ATOM 1641 O O . PHE A 1 210 ? -6.859 -31.984 -11.344 1 97.06 210 PHE A O 1
ATOM 1648 N N . ARG A 1 211 ? -6.379 -33.25 -9.586 1 96.69 211 ARG A N 1
ATOM 1649 C CA . ARG A 1 211 ? -7.734 -33.531 -9.125 1 96.69 211 ARG A CA 1
ATOM 1650 C C . ARG A 1 211 ? -7.832 -33.438 -7.605 1 96.69 211 ARG A C 1
ATOM 1652 O O . ARG A 1 211 ? -6.824 -33.562 -6.906 1 96.69 211 ARG A O 1
ATOM 1659 N N . VAL A 1 212 ? -8.969 -33.125 -7.164 1 95.19 212 VAL A N 1
ATOM 1660 C CA . VAL A 1 212 ? -9.219 -33.062 -5.73 1 95.19 212 VAL A CA 1
ATOM 1661 C C . VAL A 1 212 ? -10.305 -34.062 -5.348 1 95.19 212 VAL A C 1
ATOM 1663 O O . VAL A 1 212 ? -11.422 -34 -5.863 1 95.19 212 VAL A O 1
ATOM 1666 N N . SER A 1 213 ? -9.984 -34.938 -4.434 1 93.81 213 SER A N 1
ATOM 1667 C CA . SER A 1 213 ? -10.93 -35.938 -3.99 1 93.81 213 SER A CA 1
ATOM 1668 C C . SER A 1 213 ? -11.969 -35.375 -3.033 1 93.81 213 SER A C 1
ATOM 1670 O O . SER A 1 213 ? -11.82 -34.219 -2.564 1 93.81 213 SER A O 1
ATOM 1672 N N . ALA A 1 214 ? -12.953 -36.156 -2.76 1 89.38 214 ALA A N 1
ATOM 1673 C CA . ALA A 1 214 ? -14.039 -35.719 -1.877 1 89.38 214 ALA A CA 1
ATOM 1674 C C . ALA A 1 214 ? -13.531 -35.5 -0.456 1 89.38 214 ALA A C 1
ATOM 1676 O O . ALA A 1 214 ? -14.062 -34.656 0.274 1 89.38 214 ALA A O 1
ATOM 1677 N N . ASP A 1 215 ? -12.461 -36.156 -0.103 1 89.06 215 ASP A N 1
ATOM 1678 C CA . ASP A 1 215 ? -11.938 -36.062 1.255 1 89.06 215 ASP A CA 1
ATOM 1679 C C . ASP A 1 215 ? -10.938 -34.906 1.373 1 89.06 215 ASP A C 1
ATOM 1681 O O . ASP A 1 215 ? -10.336 -34.719 2.43 1 89.06 215 ASP A O 1
ATOM 1685 N N . GLY A 1 216 ? -10.672 -34.219 0.241 1 90.19 216 GLY A N 1
ATOM 1686 C CA . GLY A 1 216 ? -9.883 -33 0.301 1 90.19 216 GLY A CA 1
ATOM 1687 C C . GLY A 1 216 ? -8.43 -33.219 -0.049 1 90.19 216 GLY A C 1
ATOM 1688 O O . GLY A 1 216 ? -7.574 -32.375 0.281 1 90.19 216 GLY A O 1
ATOM 1689 N N . LEU A 1 217 ? -8.164 -34.375 -0.655 1 95.12 217 LEU A N 1
ATOM 1690 C CA . LEU A 1 217 ? -6.809 -34.625 -1.123 1 95.12 217 LEU A CA 1
ATOM 1691 C C . LEU A 1 217 ? -6.633 -34.156 -2.564 1 95.12 217 LEU A C 1
ATOM 1693 O O . LEU A 1 217 ? -7.371 -34.594 -3.455 1 95.12 217 LEU A O 1
ATOM 1697 N N . LEU A 1 218 ? -5.695 -33.25 -2.777 1 97.06 218 LEU A N 1
ATOM 1698 C CA . LEU A 1 218 ? -5.324 -32.844 -4.129 1 97.06 218 LEU A CA 1
ATOM 1699 C C . LEU A 1 218 ? -4.172 -33.688 -4.656 1 97.06 218 LEU A C 1
ATOM 1701 O O . LEU A 1 218 ? -3.102 -33.719 -4.043 1 97.06 218 LEU A O 1
ATOM 1705 N N . THR A 1 219 ? -4.398 -34.344 -5.75 1 97.25 219 THR A N 1
ATOM 1706 C CA . THR A 1 219 ? -3.379 -35.188 -6.367 1 97.25 219 THR A CA 1
ATOM 1707 C C . THR A 1 219 ? -2.965 -34.625 -7.723 1 97.25 219 THR A C 1
ATOM 1709 O O . THR A 1 219 ? -3.803 -34.438 -8.609 1 97.25 219 THR A O 1
ATOM 1712 N N . VAL A 1 220 ? -1.706 -34.344 -7.824 1 97.81 220 VAL A N 1
ATOM 1713 C CA . VAL A 1 220 ? -1.177 -33.938 -9.117 1 97.81 220 VAL A CA 1
ATOM 1714 C C . VAL A 1 220 ? -1.047 -35.125 -10.039 1 97.81 220 VAL A C 1
ATOM 1716 O O . VAL A 1 220 ? -0.554 -36.188 -9.625 1 97.81 220 VAL A O 1
ATOM 1719 N N . LEU A 1 221 ? -1.46 -34.969 -11.234 1 96.06 221 LEU A N 1
ATOM 1720 C CA . LEU A 1 221 ? -1.484 -36.062 -12.195 1 96.06 221 LEU A CA 1
ATOM 1721 C C . LEU A 1 221 ? -0.302 -35.969 -13.148 1 96.06 221 LEU A C 1
ATOM 1723 O O . LEU A 1 221 ? 0.273 -37 -13.531 1 96.06 221 LEU A O 1
ATOM 1727 N N . GLU A 1 222 ? -0.026 -34.812 -13.641 1 90.94 222 GLU A N 1
ATOM 1728 C CA . GLU A 1 222 ? 1.078 -34.562 -14.562 1 90.94 222 GLU A CA 1
ATOM 1729 C C . GLU A 1 222 ? 1.469 -33.094 -14.57 1 90.94 222 GLU A C 1
ATOM 1731 O O . GLU A 1 222 ? 0.689 -32.219 -14.148 1 90.94 222 GLU A O 1
ATOM 1736 N N . MET B 1 1 ? -1.874 3.969 -18.766 1 93.12 1 MET B N 1
ATOM 1737 C CA . MET B 1 1 ? -3.221 3.842 -18.219 1 93.12 1 MET B CA 1
ATOM 1738 C C . MET B 1 1 ? -3.744 5.191 -17.734 1 93.12 1 MET B C 1
ATOM 1740 O O . MET B 1 1 ? -3.012 5.961 -17.109 1 93.12 1 MET B O 1
ATOM 1744 N N . ASP B 1 2 ? -4.98 5.496 -18.125 1 95.25 2 ASP B N 1
ATOM 1745 C CA . ASP B 1 2 ? -5.645 6.695 -17.625 1 95.25 2 ASP B CA 1
ATOM 1746 C C . ASP B 1 2 ? -6.453 6.391 -16.375 1 95.25 2 ASP B C 1
ATOM 1748 O O . ASP B 1 2 ? -7.285 5.484 -16.359 1 95.25 2 ASP B O 1
ATOM 1752 N N . ILE B 1 3 ? -6.098 7.086 -15.297 1 97.31 3 ILE B N 1
ATOM 1753 C CA . ILE B 1 3 ? -6.844 6.887 -14.062 1 97.31 3 ILE B CA 1
ATOM 1754 C C . ILE B 1 3 ? -7.512 8.195 -13.648 1 97.31 3 ILE B C 1
ATOM 1756 O O . ILE B 1 3 ? -7.062 9.281 -14.031 1 97.31 3 ILE B O 1
ATOM 1760 N N . HIS B 1 4 ? -8.57 8.055 -12.883 1 97.81 4 HIS B N 1
ATOM 1761 C CA . HIS B 1 4 ? -9.359 9.203 -12.461 1 97.81 4 HIS B CA 1
ATOM 1762 C C . HIS B 1 4 ? -9.555 9.211 -10.945 1 97.81 4 HIS B C 1
ATOM 1764 O O . HIS B 1 4 ? -9.711 8.156 -10.336 1 97.81 4 HIS B O 1
ATOM 1770 N N . PRO B 1 5 ? -9.531 10.43 -10.352 1 98.56 5 PRO B N 1
ATOM 1771 C CA . PRO B 1 5 ? -9.766 10.477 -8.906 1 98.56 5 PRO B CA 1
ATOM 1772 C C . PRO B 1 5 ? -11.141 9.938 -8.523 1 98.56 5 PRO B C 1
ATOM 1774 O O . PRO B 1 5 ? -12.156 10.336 -9.102 1 98.56 5 PRO B O 1
ATOM 1777 N N . VAL B 1 6 ? -11.203 9.086 -7.602 1 98.69 6 VAL B N 1
ATOM 1778 C CA . VAL B 1 6 ? -12.477 8.594 -7.09 1 98.69 6 VAL B CA 1
ATOM 1779 C C . VAL B 1 6 ? -12.945 9.461 -5.926 1 98.69 6 VAL B C 1
ATOM 1781 O O . VAL B 1 6 ? -14.133 9.484 -5.594 1 98.69 6 VAL B O 1
ATOM 1784 N N . ALA B 1 7 ? -12.031 10.125 -5.273 1 98.81 7 ALA B N 1
ATOM 1785 C CA . ALA B 1 7 ? -12.305 10.977 -4.113 1 98.81 7 ALA B CA 1
ATOM 1786 C C . ALA B 1 7 ? -11.227 12.047 -3.953 1 98.81 7 ALA B C 1
ATOM 1788 O O . ALA B 1 7 ? -10.234 12.055 -4.684 1 98.81 7 ALA B O 1
ATOM 1789 N N . ARG B 1 8 ? -11.461 12.945 -3.055 1 98.75 8 ARG B N 1
ATOM 1790 C CA . ARG B 1 8 ? -10.484 13.922 -2.586 1 98.75 8 ARG B CA 1
ATOM 1791 C C . ARG B 1 8 ? -10.297 13.828 -1.076 1 98.75 8 ARG B C 1
ATOM 1793 O O . ARG B 1 8 ? -11.266 13.625 -0.336 1 98.75 8 ARG B O 1
ATOM 1800 N N . PHE B 1 9 ? -9.086 13.969 -0.681 1 98.75 9 PHE B N 1
ATOM 1801 C CA . PHE B 1 9 ? -8.781 13.969 0.745 1 98.75 9 PHE B CA 1
ATOM 1802 C C . PHE B 1 9 ? -8.867 15.375 1.324 1 98.75 9 PHE B C 1
ATOM 1804 O O . PHE B 1 9 ? -8.406 16.328 0.705 1 98.75 9 PHE B O 1
ATOM 1811 N N . HIS B 1 10 ? -9.43 15.453 2.482 1 98.19 10 HIS B N 1
ATOM 1812 C CA . HIS B 1 10 ? -9.477 16.719 3.201 1 98.19 10 HIS B CA 1
ATOM 1813 C C . HIS B 1 10 ? -8.758 16.625 4.543 1 98.19 10 HIS B C 1
ATOM 1815 O O . HIS B 1 10 ? -9.031 15.719 5.332 1 98.19 10 HIS B O 1
ATOM 1821 N N . SER B 1 11 ? -7.875 17.453 4.805 1 96.38 11 SER B N 1
ATOM 1822 C CA . SER B 1 11 ? -7.035 17.438 5.996 1 96.38 11 SER B CA 1
ATOM 1823 C C . SER B 1 11 ? -6.812 18.844 6.543 1 96.38 11 SER B C 1
ATOM 1825 O O . SER B 1 11 ? -7.227 19.828 5.93 1 96.38 11 SER B O 1
ATOM 1827 N N . PRO B 1 12 ? -6.199 18.969 7.754 1 96 12 PRO B N 1
ATOM 1828 C CA . PRO B 1 12 ? -5.922 20.281 8.359 1 96 12 PRO B CA 1
ATOM 1829 C C . PRO B 1 12 ? -4.801 21.031 7.645 1 96 12 PRO B C 1
ATOM 1831 O O . PRO B 1 12 ? -4.547 22.203 7.949 1 96 12 PRO B O 1
ATOM 1834 N N . PHE B 1 13 ? -4.156 20.391 6.711 1 95.88 13 PHE B N 1
ATOM 1835 C CA . PHE B 1 13 ? -2.99 20.984 6.074 1 95.88 13 PHE B CA 1
ATOM 1836 C C . PHE B 1 13 ? -3.348 21.547 4.699 1 95.88 13 PHE B C 1
ATOM 1838 O O . PHE B 1 13 ? -3.656 20.781 3.779 1 95.88 13 PHE B O 1
ATOM 1845 N N . LEU B 1 14 ? -3.219 22.859 4.531 1 94.5 14 LEU B N 1
ATOM 1846 C CA . LEU B 1 14 ? -3.502 23.484 3.248 1 94.5 14 LEU B CA 1
ATOM 1847 C C . LEU B 1 14 ? -2.238 23.594 2.402 1 94.5 14 LEU B C 1
ATOM 1849 O O . LEU B 1 14 ? -2.299 23.984 1.233 1 94.5 14 LEU B O 1
ATOM 1853 N N . SER B 1 15 ? -1.148 23.25 3.043 1 91.19 15 SER B N 1
ATOM 1854 C CA . SER B 1 15 ? 0.134 23.203 2.348 1 91.19 15 SER B CA 1
ATOM 1855 C C . SER B 1 15 ? 0.953 22 2.781 1 91.19 15 SER B C 1
ATOM 1857 O O . SER B 1 15 ? 0.599 21.312 3.744 1 91.19 15 SER B O 1
ATOM 1859 N N . LYS B 1 16 ? 2.066 21.75 2.074 1 90.75 16 LYS B N 1
ATOM 1860 C CA . LYS B 1 16 ? 2.926 20.609 2.393 1 90.75 16 LYS B CA 1
ATOM 1861 C C . LYS B 1 16 ? 3.678 20.828 3.701 1 90.75 16 LYS B C 1
ATOM 1863 O O . LYS B 1 16 ? 4.195 19.891 4.297 1 90.75 16 LYS B O 1
ATOM 1868 N N . PHE B 1 17 ? 3.773 22.141 4.125 1 91.19 17 PHE B N 1
ATOM 1869 C CA . PHE B 1 17 ? 4.516 22.469 5.34 1 91.19 17 PHE B CA 1
ATOM 1870 C C . PHE B 1 17 ? 3.789 21.953 6.574 1 91.19 17 PHE B C 1
ATOM 1872 O O . PHE B 1 17 ? 2.611 22.25 6.777 1 91.19 17 PHE B O 1
ATOM 1879 N N . GLY B 1 18 ? 4.48 21.094 7.316 1 92.44 18 GLY B N 1
ATOM 1880 C CA . GLY B 1 18 ? 3.943 20.594 8.57 1 92.44 18 GLY B CA 1
ATOM 1881 C C . GLY B 1 18 ? 3.369 19.188 8.461 1 92.44 18 GLY B C 1
ATOM 1882 O O . GLY B 1 18 ? 3.129 18.531 9.469 1 92.44 18 GLY B O 1
ATOM 1883 N N . ILE B 1 19 ? 3.094 18.75 7.238 1 94.75 19 ILE B N 1
ATOM 1884 C CA . ILE B 1 19 ? 2.539 17.406 7.047 1 94.75 19 ILE B CA 1
ATOM 1885 C C . ILE B 1 19 ? 3.529 16.35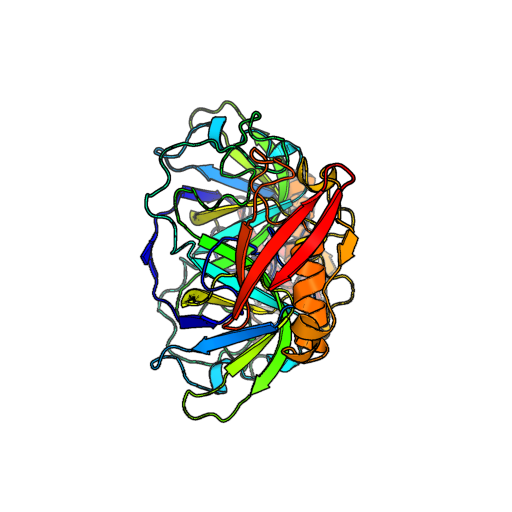9 7.555 1 94.75 19 ILE B C 1
ATOM 1887 O O . ILE B 1 19 ? 4.719 16.422 7.238 1 94.75 19 ILE B O 1
ATOM 1891 N N . PRO B 1 20 ? 3.029 15.453 8.414 1 94.5 20 PRO B N 1
ATOM 1892 C CA . PRO B 1 20 ? 3.934 14.367 8.812 1 94.5 20 PRO B CA 1
ATOM 1893 C C . PRO B 1 20 ? 4.539 13.641 7.613 1 94.5 20 PRO B C 1
ATOM 1895 O O . PRO B 1 20 ? 3.855 13.43 6.605 1 94.5 20 PRO B O 1
ATOM 1898 N N . LYS B 1 21 ? 5.707 13.18 7.719 1 91.62 21 LYS B N 1
ATOM 1899 C CA . LYS B 1 21 ? 6.434 12.578 6.605 1 91.62 21 LYS B CA 1
ATOM 1900 C C . LYS B 1 21 ? 5.875 11.195 6.262 1 91.62 21 LYS B C 1
ATOM 1902 O O . LYS B 1 21 ? 6.102 10.688 5.168 1 91.62 21 LYS B O 1
ATOM 1907 N N . GLN B 1 22 ? 5.223 10.594 7.172 1 94.25 22 GLN B N 1
ATOM 1908 C CA . GLN B 1 22 ? 4.566 9.305 6.969 1 94.25 22 GLN B CA 1
ATOM 1909 C C . GLN B 1 22 ? 3.25 9.234 7.734 1 94.25 22 GLN B C 1
ATOM 1911 O O . GLN B 1 22 ? 3.111 9.836 8.797 1 94.25 22 GLN B O 1
ATOM 1916 N N . SER B 1 23 ? 2.365 8.453 7.152 1 97.44 23 SER B N 1
ATOM 1917 C CA . SER B 1 23 ? 1.12 8.203 7.871 1 97.44 23 SER B CA 1
ATOM 1918 C C . SER B 1 23 ? 1.38 7.52 9.211 1 97.44 23 SER B C 1
ATOM 1920 O O . SER B 1 23 ? 2.352 6.773 9.352 1 97.44 23 SER B O 1
ATOM 1922 N N . GLY B 1 24 ? 0.549 7.82 10.188 1 96 24 GLY B N 1
ATOM 1923 C CA . GLY B 1 24 ? 0.621 7.16 11.484 1 96 24 GLY B CA 1
ATOM 1924 C C . GLY B 1 24 ? 1.538 7.867 12.469 1 96 24 GLY B C 1
ATOM 1925 O O . GLY B 1 24 ? 1.492 7.602 13.664 1 96 24 GLY B O 1
ATOM 1926 N N . LEU B 1 25 ? 2.418 8.75 12.023 1 95.19 25 LEU B N 1
ATOM 1927 C CA . LEU B 1 25 ? 3.34 9.445 12.914 1 95.19 25 LEU B CA 1
ATOM 1928 C C . LEU B 1 25 ? 2.58 10.328 13.898 1 95.19 25 LEU B C 1
ATOM 1930 O O . LEU B 1 25 ? 3.014 10.516 15.031 1 95.19 25 LEU B O 1
ATOM 1934 N N . VAL B 1 26 ? 1.542 10.945 13.461 1 96.88 26 VAL B N 1
ATOM 1935 C CA . VAL B 1 26 ? 0.61 11.672 14.312 1 96.88 26 VAL B CA 1
ATOM 1936 C C . VAL B 1 26 ? -0.77 11.016 14.25 1 96.88 26 VAL B C 1
ATOM 1938 O O . VAL B 1 26 ? -1.585 11.367 13.391 1 96.88 26 VAL B O 1
ATOM 1941 N N . GLU B 1 27 ? -1.048 10.195 15.141 1 96.94 27 GLU B N 1
ATOM 1942 C CA . GLU B 1 27 ? -2.238 9.352 15.125 1 96.94 27 GLU B CA 1
ATOM 1943 C C . GLU B 1 27 ? -3.504 10.18 15.328 1 96.94 27 GLU B C 1
ATOM 1945 O O . GLU B 1 27 ? -4.594 9.766 14.93 1 96.94 27 GLU B O 1
ATOM 1950 N N . GLU B 1 28 ? -3.365 11.375 15.898 1 96.69 28 GLU B N 1
ATOM 1951 C CA . GLU B 1 28 ? -4.504 12.219 16.266 1 96.69 28 GLU B CA 1
ATOM 1952 C C . GLU B 1 28 ? -5 13.023 15.07 1 96.69 28 GLU B C 1
ATOM 1954 O O . GLU B 1 28 ? -6.078 13.617 15.125 1 96.69 28 GLU B O 1
ATOM 1959 N N . LEU B 1 29 ? -4.246 13.031 14.023 1 97.5 29 LEU B N 1
ATOM 1960 C CA . LEU B 1 29 ? -4.609 13.836 12.859 1 97.5 29 LEU B CA 1
ATOM 1961 C C . LEU B 1 29 ? -5.871 13.297 12.195 1 97.5 29 LEU B C 1
ATOM 1963 O O . LEU B 1 29 ? -5.902 12.141 11.766 1 97.5 29 LEU B O 1
ATOM 1967 N N . GLU B 1 30 ? -6.812 14.133 12.109 1 97.44 30 GLU B N 1
ATOM 1968 C CA . GLU B 1 30 ? -8.07 13.758 11.469 1 97.44 30 GLU B CA 1
ATOM 1969 C C . GLU B 1 30 ? -8.086 14.18 10.008 1 97.44 30 GLU B C 1
ATOM 1971 O O . GLU B 1 30 ? -7.551 15.234 9.648 1 97.44 30 GLU B O 1
ATOM 1976 N N . GLY B 1 31 ? -8.688 13.375 9.164 1 98.12 31 GLY B N 1
ATOM 1977 C CA . GLY B 1 31 ? -8.961 13.664 7.77 1 98.12 31 GLY B CA 1
ATOM 1978 C C . GLY B 1 31 ? -10.188 12.953 7.242 1 98.12 31 GLY B C 1
ATOM 1979 O O . GLY B 1 31 ? -10.75 12.086 7.914 1 98.12 31 GLY B O 1
ATOM 1980 N N . THR B 1 32 ? -10.656 13.445 6.121 1 98.75 32 THR B N 1
ATOM 1981 C CA . THR B 1 32 ? -11.828 12.812 5.52 1 98.75 32 THR B CA 1
ATOM 1982 C C . THR B 1 32 ? -11.57 12.5 4.047 1 98.75 32 THR B C 1
ATOM 1984 O O . THR B 1 32 ? -10.844 13.227 3.371 1 98.75 32 THR B O 1
ATOM 1987 N N . VAL B 1 33 ? -12.125 11.414 3.602 1 98.94 33 VAL B N 1
ATOM 1988 C CA . VAL B 1 33 ? -12.203 11.039 2.193 1 98.94 33 VAL B CA 1
ATOM 1989 C C . VAL B 1 33 ? -13.594 11.359 1.647 1 98.94 33 VAL B C 1
ATOM 1991 O O . VAL B 1 33 ? -14.578 10.727 2.039 1 98.94 33 VAL B O 1
ATOM 1994 N N . VAL B 1 34 ? -13.656 12.328 0.755 1 98.88 34 VAL B N 1
ATOM 1995 C CA . VAL B 1 34 ? -14.922 12.742 0.152 1 98.88 34 VAL B CA 1
ATOM 1996 C C . VAL B 1 34 ? -14.953 12.336 -1.318 1 98.88 34 VAL B C 1
ATOM 1998 O O . VAL B 1 34 ? -14.117 12.773 -2.109 1 98.88 34 VAL B O 1
ATOM 2001 N N . PHE B 1 35 ? -15.93 11.547 -1.663 1 98.75 35 PHE B N 1
ATOM 2002 C CA . PHE B 1 35 ? -15.961 10.922 -2.98 1 98.75 35 PHE B CA 1
ATOM 2003 C C . PHE B 1 35 ? -16.375 11.93 -4.047 1 98.75 35 PHE B C 1
ATOM 2005 O O . PHE B 1 35 ? -17.203 12.812 -3.793 1 98.75 35 PHE B O 1
ATOM 2012 N N . GLU B 1 36 ? -15.789 11.859 -5.234 1 98.44 36 GLU B N 1
ATOM 2013 C CA . GLU B 1 36 ? -16.281 12.586 -6.406 1 98.44 36 GLU B CA 1
ATOM 2014 C C . GLU B 1 36 ? -17.719 12.211 -6.727 1 98.44 36 GLU B C 1
ATOM 2016 O O . GLU B 1 36 ? -18.156 11.102 -6.43 1 98.44 36 GLU B O 1
ATOM 2021 N N . PRO B 1 37 ? -18.469 13.078 -7.344 1 97.62 37 PRO B N 1
ATOM 2022 C CA . PRO B 1 37 ? -19.906 12.867 -7.559 1 97.62 37 PRO B CA 1
ATOM 2023 C C . PRO B 1 37 ? -20.203 11.508 -8.188 1 97.62 37 PRO B C 1
ATOM 2025 O O . PRO B 1 37 ? -21.109 10.805 -7.734 1 97.62 37 PRO B O 1
ATOM 2028 N N . ARG B 1 38 ? -19.453 11.039 -9.117 1 95.94 38 ARG B N 1
ATOM 2029 C CA . ARG B 1 38 ? -19.672 9.789 -9.844 1 95.94 38 ARG B CA 1
ATOM 2030 C C . ARG B 1 38 ? -19.547 8.586 -8.914 1 95.94 38 ARG B C 1
ATOM 2032 O O . ARG B 1 38 ? -20.094 7.52 -9.195 1 95.94 38 ARG B O 1
ATOM 2039 N N . TYR B 1 39 ? -18.906 8.773 -7.816 1 97.19 39 TYR B N 1
ATOM 2040 C CA . TYR B 1 39 ? -18.578 7.633 -6.969 1 97.19 39 TYR B CA 1
ATOM 2041 C C . TYR B 1 39 ? -19.281 7.742 -5.617 1 97.19 39 TYR B C 1
ATOM 2043 O O . TYR B 1 39 ? -18.953 7.016 -4.676 1 97.19 39 TYR B O 1
ATOM 2051 N N . ARG B 1 40 ? -20.203 8.672 -5.523 1 97.56 40 ARG B N 1
ATOM 2052 C CA . ARG B 1 40 ? -20.969 8.82 -4.289 1 97.56 40 ARG B CA 1
ATOM 2053 C C . ARG B 1 40 ? -22.031 7.738 -4.172 1 97.56 40 ARG B C 1
ATOM 2055 O O . ARG B 1 40 ? -23.219 7.996 -4.383 1 97.56 40 ARG B O 1
ATOM 2062 N N . ASN B 1 41 ? -21.688 6.547 -3.848 1 96.88 41 ASN B N 1
ATOM 2063 C CA . ASN B 1 41 ? -22.531 5.355 -3.725 1 96.88 41 ASN B CA 1
ATOM 2064 C C . ASN B 1 41 ? -22.188 4.562 -2.467 1 96.88 41 ASN B C 1
ATOM 2066 O O . ASN B 1 41 ? -21.109 3.982 -2.367 1 96.88 41 ASN B O 1
ATOM 2070 N N . ALA B 1 42 ? -23.094 4.516 -1.552 1 97.69 42 ALA B N 1
ATOM 2071 C CA . ALA B 1 42 ? -22.875 3.857 -0.267 1 97.69 42 ALA B CA 1
ATOM 2072 C C . ALA B 1 42 ? -22.562 2.375 -0.456 1 97.69 42 ALA B C 1
ATOM 2074 O O . ALA B 1 42 ? -21.828 1.78 0.342 1 97.69 42 ALA B O 1
ATOM 2075 N N . ASP B 1 43 ? -23.109 1.784 -1.484 1 97.69 43 ASP B N 1
ATOM 2076 C CA . ASP B 1 43 ? -22.891 0.361 -1.731 1 97.69 43 ASP B CA 1
ATOM 2077 C C . ASP B 1 43 ? -21.406 0.052 -1.94 1 97.69 43 ASP B C 1
ATOM 2079 O O . ASP B 1 43 ? -20.953 -1.048 -1.628 1 97.69 43 ASP B O 1
ATOM 2083 N N . ALA B 1 44 ? -20.641 0.99 -2.443 1 98.31 44 ALA B N 1
ATOM 2084 C CA . ALA B 1 44 ? -19.234 0.798 -2.736 1 98.31 44 ALA B CA 1
ATOM 2085 C C . ALA B 1 44 ? -18.422 0.658 -1.451 1 98.31 44 ALA B C 1
ATOM 2087 O O . ALA B 1 44 ? -17.266 0.24 -1.484 1 98.31 44 ALA B O 1
ATOM 2088 N N . LEU B 1 45 ? -19.031 0.958 -0.299 1 98.62 45 LEU B N 1
ATOM 2089 C CA . LEU B 1 45 ? -18.328 0.925 0.982 1 98.62 45 LEU B CA 1
ATOM 2090 C C . LEU B 1 45 ? -18.859 -0.199 1.864 1 98.62 45 LEU B C 1
ATOM 2092 O O . LEU B 1 45 ? -18.391 -0.385 2.99 1 98.62 45 LEU B O 1
ATOM 2096 N N . ARG B 1 46 ? -19.844 -0.948 1.332 1 98 46 ARG B N 1
ATOM 2097 C CA . ARG B 1 46 ? -20.438 -2.027 2.109 1 98 46 ARG B CA 1
ATOM 2098 C C . ARG B 1 46 ? -19.375 -2.949 2.684 1 98 46 ARG B C 1
ATOM 2100 O O . ARG B 1 46 ? -18.594 -3.543 1.938 1 98 46 ARG B O 1
ATOM 2107 N N . GLY B 1 47 ? -19.297 -3.029 4.07 1 97.81 47 GLY B N 1
ATOM 2108 C CA . GLY B 1 47 ? -18.375 -3.924 4.742 1 97.81 47 GLY B CA 1
ATOM 2109 C C . GLY B 1 47 ? -17.109 -3.229 5.211 1 97.81 47 GLY B C 1
ATOM 2110 O O . GLY B 1 47 ? -16.297 -3.82 5.926 1 97.81 47 GLY B O 1
ATOM 2111 N N . ILE B 1 48 ? -16.922 -1.956 4.922 1 98.62 48 ILE B N 1
ATOM 2112 C CA . ILE B 1 48 ? -15.648 -1.262 5.121 1 98.62 48 ILE B CA 1
ATOM 2113 C C . ILE B 1 48 ? -15.398 -1.072 6.613 1 98.62 48 ILE B C 1
ATOM 2115 O O . ILE B 1 48 ? -14.242 -1.063 7.059 1 98.62 48 ILE B O 1
ATOM 2119 N N . GLU B 1 49 ? -16.406 -1.003 7.402 1 98.44 49 GLU B N 1
ATOM 2120 C CA . GLU B 1 49 ? -16.266 -0.699 8.828 1 98.44 49 GLU B CA 1
ATOM 2121 C C . GLU B 1 49 ? -15.711 -1.892 9.594 1 98.44 49 GLU B C 1
ATOM 2123 O O . GLU B 1 49 ? -15.32 -1.758 10.758 1 98.44 49 GLU B O 1
ATOM 2128 N N . ALA B 1 50 ? -15.695 -3.025 8.984 1 97.62 50 ALA B N 1
ATOM 2129 C CA . ALA B 1 50 ? -15.133 -4.211 9.625 1 97.62 50 ALA B CA 1
ATOM 2130 C C . ALA B 1 50 ? -13.609 -4.164 9.641 1 97.62 50 ALA B C 1
ATOM 2132 O O . ALA B 1 50 ? -12.961 -4.977 10.297 1 97.62 50 ALA B O 1
ATOM 2133 N N . PHE B 1 51 ? -13.023 -3.215 8.977 1 98.5 51 PHE B N 1
ATOM 2134 C CA . PHE B 1 51 ? -11.57 -3.066 8.898 1 98.5 51 PHE B CA 1
ATOM 2135 C C . PHE B 1 51 ? -11.102 -1.91 9.773 1 98.5 51 PHE B C 1
ATOM 2137 O O . PHE B 1 51 ? -11.773 -0.877 9.859 1 98.5 51 PHE B O 1
ATOM 2144 N N . ASP B 1 52 ? -9.953 -2.082 10.367 1 98.81 52 ASP B N 1
ATOM 2145 C CA . ASP B 1 52 ? -9.414 -1.028 11.227 1 98.81 52 ASP B CA 1
ATOM 2146 C C . ASP B 1 52 ? -8.641 0.003 10.398 1 98.81 52 ASP B C 1
ATOM 2148 O O . ASP B 1 52 ? -8.617 1.188 10.742 1 98.81 52 ASP B O 1
ATOM 2152 N N . TYR B 1 53 ? -7.98 -0.448 9.328 1 98.88 53 TYR B N 1
ATOM 2153 C CA . TYR B 1 53 ? -7.125 0.427 8.539 1 98.88 53 TYR B CA 1
ATOM 2154 C C . TYR B 1 53 ? -7.461 0.324 7.059 1 98.88 53 TYR B C 1
ATOM 2156 O O . TYR B 1 53 ? -8 -0.687 6.605 1 98.88 53 TYR B O 1
ATOM 2164 N N . LEU B 1 54 ? -7.133 1.365 6.332 1 98.94 54 LEU B N 1
ATOM 2165 C CA . LEU B 1 54 ? -7.293 1.459 4.887 1 98.94 54 LEU B CA 1
ATOM 2166 C C . LEU B 1 54 ? -5.992 1.896 4.223 1 98.94 54 LEU B C 1
ATOM 2168 O O . LEU B 1 54 ? -5.203 2.635 4.816 1 98.94 54 LEU B O 1
ATOM 2172 N N . TRP B 1 55 ? -5.809 1.384 3.021 1 98.94 55 TRP B N 1
ATOM 2173 C CA . TRP B 1 55 ? -4.809 1.938 2.117 1 98.94 55 TRP B CA 1
ATOM 2174 C C . TRP B 1 55 ? -5.418 3.004 1.214 1 98.94 55 TRP B C 1
ATOM 2176 O O . TRP B 1 55 ? -6.488 2.797 0.638 1 98.94 55 TRP B O 1
ATOM 2186 N N . LEU B 1 56 ? -4.781 4.109 1.13 1 98.94 56 LEU B N 1
ATOM 2187 C CA . LEU B 1 56 ? -5.102 5.133 0.143 1 98.94 56 LEU B CA 1
ATOM 2188 C C . LEU B 1 56 ? -4.012 5.223 -0.922 1 98.94 56 LEU B C 1
ATOM 2190 O O . LEU B 1 56 ? -2.832 5.375 -0.599 1 98.94 56 LEU B O 1
ATOM 2194 N N . ILE B 1 57 ? -4.348 4.98 -2.139 1 98.94 57 ILE B N 1
ATOM 2195 C CA . ILE B 1 57 ? -3.488 5.312 -3.27 1 98.94 57 ILE B CA 1
ATOM 2196 C C . ILE B 1 57 ? -3.871 6.684 -3.824 1 98.94 57 ILE B C 1
ATOM 2198 O O . ILE B 1 57 ? -5.016 6.898 -4.227 1 98.94 57 ILE B O 1
ATOM 2202 N N . TRP B 1 58 ? -2.896 7.57 -3.846 1 98.75 58 TRP B N 1
ATOM 2203 C CA . TRP B 1 58 ? -3.219 8.977 -4.082 1 98.75 58 TRP B CA 1
ATOM 2204 C C . TRP B 1 58 ? -2.131 9.648 -4.91 1 98.75 58 TRP B C 1
ATOM 2206 O O . TRP B 1 58 ? -1.162 9.008 -5.316 1 98.75 58 TRP B O 1
ATOM 2216 N N . GLU B 1 59 ? -2.332 10.953 -5.223 1 97.81 59 GLU B N 1
ATOM 2217 C CA . GLU B 1 59 ? -1.435 11.672 -6.125 1 97.81 59 GLU B CA 1
ATOM 2218 C C . GLU B 1 59 ? -0.639 12.734 -5.379 1 97.81 59 GLU B C 1
ATOM 2220 O O . GLU B 1 59 ? -1.206 13.516 -4.609 1 97.81 59 GLU B O 1
ATOM 2225 N N . PHE B 1 60 ? 0.659 12.68 -5.594 1 96.12 60 PHE B N 1
ATOM 2226 C CA . PHE B 1 60 ? 1.441 13.852 -5.227 1 96.12 60 PHE B CA 1
ATOM 2227 C C . PHE B 1 60 ? 1.102 15.031 -6.129 1 96.12 60 PHE B C 1
ATOM 2229 O O . PHE B 1 60 ? 1.889 15.398 -7.004 1 96.12 60 PHE B O 1
ATOM 2236 N N . SER B 1 61 ? 0.028 15.703 -5.836 1 91.81 61 SER B N 1
ATOM 2237 C CA . SER B 1 61 ? -0.565 16.641 -6.781 1 91.81 61 SER B CA 1
ATOM 2238 C C . SER B 1 61 ? 0.04 18.031 -6.629 1 91.81 61 SER B C 1
ATOM 2240 O O . SER B 1 61 ? -0.164 18.906 -7.48 1 91.81 61 SER B O 1
ATOM 2242 N N . ALA B 1 62 ? 0.75 18.266 -5.578 1 87.5 62 ALA B N 1
ATOM 2243 C CA . ALA B 1 62 ? 1.238 19.609 -5.309 1 87.5 62 ALA B CA 1
ATOM 2244 C C . ALA B 1 62 ? 2.627 19.812 -5.906 1 87.5 62 ALA B C 1
ATOM 2246 O O . ALA B 1 62 ? 3.193 20.906 -5.809 1 87.5 62 ALA B O 1
ATOM 2247 N N . ASN B 1 63 ? 3.211 18.734 -6.504 1 83.94 63 ASN B N 1
ATOM 2248 C CA . ASN B 1 63 ? 4.523 18.891 -7.121 1 83.94 63 ASN B CA 1
ATOM 2249 C C . ASN B 1 63 ? 4.445 19.719 -8.398 1 83.94 63 ASN B C 1
ATOM 2251 O O . ASN B 1 63 ? 3.682 19.406 -9.312 1 83.94 63 ASN B O 1
ATOM 2255 N N . PRO B 1 64 ? 5.211 20.766 -8.461 1 79.31 64 PRO B N 1
ATOM 2256 C CA . PRO B 1 64 ? 5.16 21.656 -9.617 1 79.31 64 PRO B CA 1
ATOM 2257 C C . PRO B 1 64 ? 5.727 21.016 -10.883 1 79.31 64 PRO B C 1
ATOM 2259 O O . PRO B 1 64 ? 5.336 21.391 -11.992 1 79.31 64 PRO B O 1
ATOM 2262 N N . HIS B 1 65 ? 6.727 20.156 -10.695 1 81.44 65 HIS B N 1
ATOM 2263 C CA . HIS B 1 65 ? 7.352 19.5 -11.836 1 81.44 65 HIS B CA 1
ATOM 2264 C C . HIS B 1 65 ? 7.387 17.984 -11.656 1 81.44 65 HIS B C 1
ATOM 2266 O O . HIS B 1 65 ? 7.285 17.484 -10.531 1 81.44 65 HIS B O 1
ATOM 2272 N N . GLY B 1 66 ? 7.465 17.359 -12.758 1 82.06 66 GLY B N 1
ATOM 2273 C CA . GLY B 1 66 ? 7.605 15.906 -12.727 1 82.06 66 GLY B CA 1
ATOM 2274 C C . GLY B 1 66 ? 9 15.453 -12.336 1 82.06 66 GLY B C 1
ATOM 2275 O O . GLY B 1 66 ? 9.906 16.281 -12.172 1 82.06 66 GLY B O 1
ATOM 2276 N N . ALA B 1 67 ? 9.117 14.172 -12.078 1 83.94 67 ALA B N 1
ATOM 2277 C CA . ALA B 1 67 ? 10.398 13.586 -11.711 1 83.94 67 ALA B CA 1
ATOM 2278 C C . ALA B 1 67 ? 11.398 13.68 -12.867 1 83.94 67 ALA B C 1
ATOM 2280 O O . ALA B 1 67 ? 11.07 13.344 -14.008 1 83.94 67 ALA B O 1
ATOM 2281 N N . THR B 1 68 ? 12.609 14.141 -12.555 1 86.38 68 THR B N 1
ATOM 2282 C CA . THR B 1 68 ? 13.625 14.297 -13.586 1 86.38 68 THR B CA 1
ATOM 2283 C C . THR B 1 68 ? 14.883 13.5 -13.234 1 86.38 68 THR B C 1
ATOM 2285 O O . THR B 1 68 ? 15.805 13.406 -14.047 1 86.38 68 THR B O 1
ATOM 2288 N N . SER B 1 69 ? 14.906 12.977 -12.102 1 94 69 SER B N 1
ATOM 2289 C CA . SER B 1 69 ? 16.094 12.289 -11.602 1 94 69 SER B CA 1
ATOM 2290 C C . SER B 1 69 ? 15.742 10.914 -11.047 1 94 69 SER B C 1
ATOM 2292 O O . SER B 1 69 ? 14.688 10.742 -10.43 1 94 69 SER B O 1
ATOM 2294 N N . PRO B 1 70 ? 16.656 9.953 -11.266 1 96.44 70 PRO B N 1
ATOM 2295 C CA . PRO B 1 70 ? 16.438 8.633 -10.68 1 96.44 70 PRO B CA 1
ATOM 2296 C C . PRO B 1 70 ? 16.766 8.578 -9.195 1 96.44 70 PRO B C 1
ATOM 2298 O O . PRO B 1 70 ? 16.484 7.574 -8.531 1 96.44 70 PRO B O 1
ATOM 2301 N N . VAL B 1 71 ? 17.359 9.648 -8.688 1 97.31 71 VAL B N 1
ATOM 2302 C CA . VAL B 1 71 ? 17.719 9.703 -7.277 1 97.31 71 VAL B CA 1
ATOM 2303 C C . VAL B 1 71 ? 17.109 10.938 -6.629 1 97.31 71 VAL B C 1
ATOM 2305 O O . VAL B 1 71 ? 16.75 11.891 -7.316 1 97.31 71 VAL B O 1
ATOM 2308 N N . VAL B 1 72 ? 16.938 10.859 -5.383 1 95.38 72 VAL B N 1
ATOM 2309 C CA . VAL B 1 72 ? 16.406 11.945 -4.559 1 95.38 72 VAL B CA 1
ATOM 2310 C C . VAL B 1 72 ? 17.234 12.07 -3.279 1 95.38 72 VAL B C 1
ATOM 2312 O O . VAL B 1 72 ? 18.094 11.219 -3.002 1 95.38 72 VAL B O 1
ATOM 2315 N N . ARG B 1 73 ? 16.984 13.109 -2.592 1 91 73 ARG B N 1
ATOM 2316 C CA . ARG B 1 73 ? 17.672 13.359 -1.33 1 91 73 ARG B CA 1
ATOM 2317 C C . ARG B 1 73 ? 16.688 13.367 -0.163 1 91 73 ARG B C 1
ATOM 2319 O O . ARG B 1 73 ? 16.094 14.398 0.152 1 91 73 ARG B O 1
ATOM 2326 N N . PRO B 1 74 ? 16.578 12.195 0.45 1 86.5 74 PRO B N 1
ATOM 2327 C CA . PRO B 1 74 ? 15.656 12.172 1.591 1 86.5 74 PRO B CA 1
ATOM 2328 C C . PRO B 1 74 ? 16.078 13.125 2.711 1 86.5 74 PRO B C 1
ATOM 2330 O O . PRO B 1 74 ? 17.234 13.078 3.148 1 86.5 74 PRO B O 1
ATOM 2333 N N . PRO B 1 75 ? 15.164 13.914 3.266 1 77.06 75 PRO B N 1
ATOM 2334 C CA . PRO B 1 75 ? 15.492 14.852 4.34 1 77.06 75 PRO B CA 1
ATOM 2335 C C . PRO B 1 75 ? 16.031 14.156 5.586 1 77.06 75 PRO B C 1
ATOM 2337 O O . PRO B 1 75 ? 16.938 14.68 6.25 1 77.06 75 PRO B O 1
ATOM 2340 N N . VAL B 1 76 ? 15.602 13 5.895 1 77.69 76 VAL B N 1
ATOM 2341 C CA . VAL B 1 76 ? 15.953 12.281 7.113 1 77.69 76 VAL B CA 1
ATOM 2342 C C . VAL B 1 76 ? 17.438 11.914 7.094 1 77.69 76 VAL B C 1
ATOM 2344 O O . VAL B 1 76 ? 18.031 11.641 8.141 1 77.69 76 VAL B O 1
ATOM 2347 N N . LEU B 1 77 ? 18.016 11.898 5.953 1 79.81 77 LEU B N 1
ATOM 2348 C CA . LEU B 1 77 ? 19.422 11.562 5.828 1 79.81 77 LEU B CA 1
ATOM 2349 C C . LEU B 1 77 ? 20.266 12.828 5.711 1 79.81 77 LEU B C 1
ATOM 2351 O O . LEU B 1 77 ? 21.406 12.773 5.227 1 79.81 77 LEU B O 1
ATOM 2355 N N . GLY B 1 78 ? 19.766 13.914 6.043 1 74.88 78 GLY B N 1
ATOM 2356 C CA . GLY B 1 78 ? 20.516 15.164 6.086 1 74.88 78 GLY B CA 1
ATOM 2357 C C . GLY B 1 78 ? 20.578 15.867 4.746 1 74.88 78 GLY B C 1
ATOM 2358 O O . GLY B 1 78 ? 21.234 16.906 4.617 1 74.88 78 GLY B O 1
ATOM 2359 N N . GLY B 1 79 ? 20.031 15.305 3.736 1 74.31 79 GLY B N 1
ATOM 2360 C CA . GLY B 1 79 ? 19.938 15.938 2.432 1 74.31 79 GLY B CA 1
ATOM 2361 C C . GLY B 1 79 ? 21.188 15.781 1.601 1 74.31 79 GLY B C 1
ATOM 2362 O O . GLY B 1 79 ? 21.281 16.297 0.484 1 74.31 79 GLY B O 1
ATOM 2363 N N . ASN B 1 80 ? 22.078 15.109 2.061 1 82.56 80 ASN B N 1
ATOM 2364 C CA . ASN B 1 80 ? 23.344 15 1.335 1 82.56 80 ASN B CA 1
ATOM 2365 C C . ASN B 1 80 ? 23.531 13.609 0.731 1 82.56 80 ASN B C 1
ATOM 2367 O O . ASN B 1 80 ? 24.422 13.398 -0.096 1 82.56 80 ASN B O 1
ATOM 2371 N N . VAL B 1 81 ? 22.766 12.773 1.143 1 90.38 81 VAL B N 1
ATOM 2372 C CA . VAL B 1 81 ? 22.844 11.406 0.627 1 90.38 81 VAL B CA 1
ATOM 2373 C C . VAL B 1 81 ? 21.75 11.195 -0.423 1 90.38 81 VAL B C 1
ATOM 2375 O O . VAL B 1 81 ? 20.594 11.547 -0.203 1 90.38 81 VAL B O 1
ATOM 2378 N N . ARG B 1 82 ? 22.125 10.734 -1.593 1 95.06 82 ARG B N 1
ATOM 2379 C CA . ARG B 1 82 ? 21.188 10.461 -2.672 1 95.06 82 ARG B CA 1
ATOM 2380 C C . ARG B 1 82 ? 20.719 9.008 -2.646 1 95.06 82 ARG B C 1
ATOM 2382 O O . ARG B 1 82 ? 21.547 8.094 -2.549 1 95.06 82 ARG B O 1
ATOM 2389 N N . MET B 1 83 ? 19.5 8.805 -2.646 1 96.94 83 MET B N 1
ATOM 2390 C CA . MET B 1 83 ? 18.875 7.484 -2.676 1 96.94 83 MET B CA 1
ATOM 2391 C C . MET B 1 83 ? 18.016 7.312 -3.926 1 96.94 83 MET B C 1
ATOM 2393 O O . MET B 1 83 ? 17.547 8.297 -4.496 1 96.94 83 MET B O 1
ATOM 2397 N N . GLY B 1 84 ? 17.859 6.074 -4.387 1 98.12 84 GLY B N 1
ATOM 2398 C CA . GLY B 1 84 ? 17.016 5.816 -5.539 1 98.12 84 GLY B CA 1
ATOM 2399 C C . GLY B 1 84 ? 15.555 6.129 -5.285 1 98.12 84 GLY B C 1
ATOM 2400 O O . GLY B 1 84 ? 15.047 5.902 -4.184 1 98.12 84 GLY B O 1
ATOM 2401 N N . VAL B 1 85 ? 14.914 6.582 -6.324 1 98.06 85 VAL B N 1
ATOM 2402 C CA . VAL B 1 85 ? 13.516 6.961 -6.207 1 98.06 85 VAL B CA 1
ATOM 2403 C C . VAL B 1 85 ? 12.688 5.762 -5.754 1 98.06 85 VAL B C 1
ATOM 2405 O O . VAL B 1 85 ? 11.742 5.906 -4.977 1 98.06 85 VAL B O 1
ATOM 2408 N N . PHE B 1 86 ? 13.047 4.477 -6.148 1 98.56 86 PHE B N 1
ATOM 2409 C CA . PHE B 1 86 ? 12.273 3.289 -5.809 1 98.56 86 PHE B CA 1
ATOM 2410 C C . PHE B 1 86 ? 12.719 2.727 -4.461 1 98.56 86 PHE B C 1
ATOM 2412 O O . PHE B 1 86 ? 12.102 1.795 -3.939 1 98.56 86 PHE B O 1
ATOM 2419 N N . ALA B 1 87 ? 13.789 3.314 -3.875 1 98.19 87 ALA B N 1
ATOM 2420 C CA . ALA B 1 87 ? 14.203 2.994 -2.512 1 98.19 87 ALA B CA 1
ATOM 2421 C C . ALA B 1 87 ? 13.727 4.055 -1.527 1 98.19 87 ALA B C 1
ATOM 2423 O O . ALA B 1 87 ? 14.211 4.125 -0.395 1 98.19 87 ALA B O 1
ATOM 2424 N N . THR B 1 88 ? 12.82 4.902 -1.989 1 97.38 88 THR B N 1
ATOM 2425 C CA . THR B 1 88 ? 12.25 5.957 -1.159 1 97.38 88 THR B CA 1
ATOM 2426 C C . THR B 1 88 ? 10.742 6.078 -1.389 1 97.38 88 THR B C 1
ATOM 2428 O O . THR B 1 88 ? 10.18 5.371 -2.227 1 97.38 88 THR B O 1
ATOM 2431 N N . ARG B 1 89 ? 10.125 6.93 -0.629 1 97.12 89 ARG B N 1
ATOM 2432 C CA . ARG B 1 89 ? 8.734 7.309 -0.84 1 97.12 89 ARG B CA 1
ATOM 2433 C C . ARG B 1 89 ? 8.617 8.766 -1.268 1 97.12 89 ARG B C 1
ATOM 2435 O O . ARG B 1 89 ? 7.637 9.438 -0.948 1 97.12 89 ARG B O 1
ATOM 2442 N N . SER B 1 90 ? 9.625 9.219 -1.997 1 94.56 90 SER B N 1
ATOM 2443 C CA . SER B 1 90 ? 9.711 10.594 -2.484 1 94.56 90 SER B CA 1
ATOM 2444 C C . SER B 1 90 ? 8.555 10.922 -3.42 1 94.56 90 SER B C 1
ATOM 2446 O O . SER B 1 90 ? 8.133 10.078 -4.215 1 94.56 90 SER B O 1
ATOM 2448 N N . PRO B 1 91 ? 8.086 12.195 -3.34 1 95.12 91 PRO B N 1
ATOM 2449 C CA . PRO B 1 91 ? 7.047 12.617 -4.281 1 95.12 91 PRO B CA 1
ATOM 2450 C C . PRO B 1 91 ? 7.57 12.789 -5.707 1 95.12 91 PRO B C 1
ATOM 2452 O O . PRO B 1 91 ? 6.785 12.938 -6.645 1 95.12 91 PRO B O 1
ATOM 2455 N N . PHE B 1 92 ? 8.82 12.875 -5.887 1 95.12 92 PHE B N 1
ATOM 2456 C CA . PHE B 1 92 ? 9.422 13.008 -7.207 1 95.12 92 PHE B CA 1
ATOM 2457 C C . PHE B 1 92 ? 9.742 11.641 -7.797 1 95.12 92 PHE B C 1
ATOM 2459 O O . PHE B 1 92 ? 10.828 11.102 -7.582 1 95.12 92 PHE B O 1
ATOM 2466 N N . ARG B 1 93 ? 8.859 11.172 -8.57 1 96.81 93 ARG B N 1
ATOM 2467 C CA . ARG B 1 93 ? 8.953 9.82 -9.109 1 96.81 93 ARG B CA 1
ATOM 2468 C C . ARG B 1 93 ? 8.227 9.719 -10.445 1 96.81 93 ARG B C 1
ATOM 2470 O O . ARG B 1 93 ? 7.438 10.602 -10.797 1 96.81 93 ARG B O 1
ATOM 2477 N N . PRO B 1 94 ? 8.484 8.648 -11.258 1 96.62 94 PRO B N 1
ATOM 2478 C CA . PRO B 1 94 ? 7.957 8.578 -12.625 1 96.62 94 PRO B CA 1
ATOM 2479 C C . PRO B 1 94 ? 6.441 8.758 -12.688 1 96.62 94 PRO B C 1
ATOM 2481 O O . PRO B 1 94 ? 5.934 9.492 -13.531 1 96.62 94 PRO B O 1
ATOM 2484 N N . ASN B 1 95 ? 5.695 7.977 -11.914 1 97.5 95 ASN B N 1
ATOM 2485 C CA . ASN B 1 95 ? 4.277 8.203 -11.672 1 97.5 95 ASN B CA 1
ATOM 2486 C C . ASN B 1 95 ? 4.031 8.773 -10.273 1 97.5 95 ASN B C 1
ATOM 2488 O O . ASN B 1 95 ? 4.434 8.18 -9.273 1 97.5 95 ASN B O 1
ATOM 2492 N N . ALA B 1 96 ? 3.418 9.898 -10.156 1 96.81 96 ALA B N 1
ATOM 2493 C CA . ALA B 1 96 ? 3.283 10.633 -8.906 1 96.81 96 ALA B CA 1
ATOM 2494 C C . ALA B 1 96 ? 2.254 9.977 -7.988 1 96.81 96 ALA B C 1
ATOM 2496 O O . ALA B 1 96 ? 1.361 10.648 -7.465 1 96.81 96 ALA B O 1
ATOM 2497 N N . LEU B 1 97 ? 2.43 8.695 -7.766 1 98.25 97 LEU B N 1
ATOM 2498 C CA . LEU B 1 97 ? 1.531 7.941 -6.895 1 98.25 97 LEU B CA 1
ATOM 2499 C C . LEU B 1 97 ? 2.057 7.918 -5.465 1 98.25 97 LEU B C 1
ATOM 2501 O O . LEU B 1 97 ? 3.252 7.711 -5.242 1 98.25 97 LEU B O 1
ATOM 2505 N N . GLY B 1 98 ? 1.177 8.203 -4.531 1 98.38 98 GLY B N 1
ATOM 2506 C CA . GLY B 1 98 ? 1.445 8.031 -3.111 1 98.38 98 GLY B CA 1
ATOM 2507 C C . GLY B 1 98 ? 0.707 6.852 -2.504 1 98.38 98 GLY B C 1
ATOM 2508 O O . GLY B 1 98 ? -0.221 6.312 -3.113 1 98.38 98 GLY B O 1
ATOM 2509 N N . LEU B 1 99 ? 1.156 6.426 -1.406 1 98.88 99 LEU B N 1
ATOM 2510 C CA . LEU B 1 99 ? 0.573 5.316 -0.661 1 98.88 99 LEU B CA 1
ATOM 2511 C C . LEU B 1 99 ? 0.586 5.602 0.837 1 98.88 99 LEU B C 1
ATOM 2513 O O . LEU B 1 99 ? 1.64 5.887 1.41 1 98.88 99 LEU B O 1
ATOM 2517 N N . SER B 1 100 ? -0.573 5.57 1.484 1 98.81 100 SER B N 1
ATOM 2518 C CA . SER B 1 100 ? -0.658 5.797 2.924 1 98.81 100 SER B CA 1
ATOM 2519 C C . SER B 1 100 ? -1.626 4.816 3.58 1 98.81 100 SER B C 1
ATOM 2521 O O . SER B 1 100 ? -2.691 4.527 3.031 1 98.81 100 SER B O 1
ATOM 2523 N N . SER B 1 101 ? -1.235 4.289 4.676 1 98.81 101 SER B N 1
ATOM 2524 C CA . SER B 1 101 ? -2.139 3.52 5.527 1 98.81 101 SER B CA 1
ATOM 2525 C C . SER B 1 101 ? -2.732 4.391 6.629 1 98.81 101 SER B C 1
ATOM 2527 O O . SER B 1 101 ? -1.998 5.02 7.395 1 98.81 101 SER B O 1
ATOM 2529 N N . VAL B 1 102 ? -4.078 4.422 6.723 1 98.88 102 VAL B N 1
ATOM 2530 C CA . VAL B 1 102 ? -4.75 5.289 7.688 1 98.88 102 VAL B CA 1
ATOM 2531 C C . VAL B 1 102 ? -5.727 4.469 8.523 1 98.88 102 VAL B C 1
ATOM 2533 O O . VAL B 1 102 ? -6.246 3.451 8.062 1 98.88 102 VAL B O 1
ATOM 2536 N N . ARG B 1 103 ? -5.934 4.891 9.727 1 98.81 103 ARG B N 1
ATOM 2537 C CA . ARG B 1 103 ? -6.906 4.234 10.586 1 98.81 103 ARG B CA 1
ATOM 2538 C C . ARG B 1 103 ? -8.32 4.715 10.281 1 98.81 103 ARG B C 1
ATOM 2540 O O . ARG B 1 103 ? -8.57 5.918 10.18 1 98.81 103 ARG B O 1
ATOM 2547 N N . LEU B 1 104 ? -9.195 3.771 10.07 1 98.94 104 LEU B N 1
ATOM 2548 C CA . LEU B 1 104 ? -10.602 4.113 9.875 1 98.94 104 LEU B CA 1
ATOM 2549 C C . LEU B 1 104 ? -11.25 4.508 11.195 1 98.94 104 LEU B C 1
ATOM 2551 O O . LEU B 1 104 ? -11.273 3.719 12.141 1 98.94 104 LEU B O 1
ATOM 2555 N N . SER B 1 105 ? -11.68 5.73 11.281 1 98.69 105 SER B N 1
ATOM 2556 C CA . SER B 1 105 ? -12.43 6.164 12.461 1 98.69 105 SER B CA 1
ATOM 2557 C C . SER B 1 105 ? -13.891 5.746 12.367 1 98.69 105 SER B C 1
ATOM 2559 O O . SER B 1 105 ? -14.367 4.961 13.188 1 98.69 105 SER B O 1
ATOM 2561 N N . HIS B 1 106 ? -14.555 6.273 11.367 1 98.56 106 HIS B N 1
ATOM 2562 C CA . HIS B 1 106 ? -15.938 5.914 11.094 1 98.56 106 HIS B CA 1
ATOM 2563 C C . HIS B 1 106 ? -16.359 6.387 9.711 1 98.56 106 HIS B C 1
ATOM 2565 O O . HIS B 1 106 ? -15.609 7.086 9.023 1 98.56 106 HIS B O 1
ATOM 2571 N N . VAL B 1 107 ? -17.516 5.902 9.297 1 98.81 107 VAL B N 1
ATOM 2572 C CA . VAL B 1 107 ? -18.125 6.355 8.047 1 98.81 107 VAL B CA 1
ATOM 2573 C C . VAL B 1 107 ? -19.406 7.125 8.344 1 98.81 107 VAL B C 1
ATOM 2575 O O . VAL B 1 107 ? -20.25 6.66 9.109 1 98.81 107 VAL B O 1
ATOM 2578 N N . GLU B 1 108 ? -19.469 8.375 7.852 1 98.5 108 GLU B N 1
ATOM 2579 C CA . GLU B 1 108 ? -20.75 9.039 7.77 1 98.5 108 GLU B CA 1
ATOM 2580 C C . GLU B 1 108 ? -21.516 8.633 6.504 1 98.5 108 GLU B C 1
ATOM 2582 O O . GLU B 1 108 ? -21.188 9.094 5.406 1 98.5 108 GLU B O 1
ATOM 2587 N N . TRP B 1 109 ? -22.516 7.867 6.633 1 97.69 109 TRP B N 1
ATOM 2588 C CA . TRP B 1 109 ? -23.141 7.184 5.504 1 97.69 109 TRP B CA 1
ATOM 2589 C C . TRP B 1 109 ? -24.078 8.117 4.746 1 97.69 109 TRP B C 1
ATOM 2591 O O . TRP B 1 109 ? -24.281 7.961 3.541 1 97.69 109 TRP B O 1
ATOM 2601 N N . ALA B 1 110 ? -24.672 8.992 5.441 1 93.69 110 ALA B N 1
ATOM 2602 C CA . ALA B 1 110 ? -25.672 9.875 4.844 1 93.69 110 ALA B CA 1
ATOM 2603 C C . ALA B 1 110 ? -25.281 11.336 5.02 1 93.69 110 ALA B C 1
ATOM 2605 O O . ALA B 1 110 ? -25.312 11.867 6.133 1 93.69 110 ALA B O 1
ATOM 2606 N N . THR B 1 111 ? -24.688 11.93 4 1 95.38 111 THR B N 1
ATOM 2607 C CA . THR B 1 111 ? -24.406 13.359 3.928 1 95.38 111 THR B CA 1
ATOM 2608 C C . THR B 1 111 ? -24.891 13.945 2.6 1 95.38 111 THR B C 1
ATOM 2610 O O . THR B 1 111 ? -25.297 13.203 1.708 1 95.38 111 THR B O 1
ATOM 2613 N N . ALA B 1 112 ? -24.891 15.227 2.471 1 94.19 112 ALA B N 1
ATOM 2614 C CA . ALA B 1 112 ? -25.25 15.891 1.216 1 94.19 112 ALA B CA 1
ATOM 2615 C C . ALA B 1 112 ? -24.266 15.508 0.105 1 94.19 112 ALA B C 1
ATOM 2617 O O . ALA B 1 112 ? -24.609 15.594 -1.079 1 94.19 112 ALA B O 1
ATOM 2618 N N . ARG B 1 113 ? -23.109 14.977 0.38 1 94.12 113 ARG B N 1
ATOM 2619 C CA . ARG B 1 113 ? -22.078 14.625 -0.58 1 94.12 113 ARG B CA 1
ATOM 2620 C C . ARG B 1 113 ? -21.891 13.117 -0.663 1 94.12 113 ARG B C 1
ATOM 2622 O O . ARG B 1 113 ? -20.828 12.641 -1.066 1 94.12 113 ARG B O 1
ATOM 2629 N N . GLY B 1 114 ? -22.938 12.391 -0.143 1 95.88 114 GLY B N 1
ATOM 2630 C CA . GLY B 1 114 ? -22.766 10.945 -0.083 1 95.88 114 GLY B CA 1
ATOM 2631 C C . GLY B 1 114 ? -21.984 10.492 1.134 1 95.88 114 GLY B C 1
ATOM 2632 O O . GLY B 1 114 ? -21.781 11.258 2.076 1 95.88 114 GLY B O 1
ATOM 2633 N N . PRO B 1 115 ? -21.594 9.227 1.132 1 98.25 115 PRO B N 1
ATOM 2634 C CA . PRO B 1 115 ? -20.828 8.758 2.293 1 98.25 115 PRO B CA 1
ATOM 2635 C C . PRO B 1 115 ? -19.469 9.438 2.412 1 98.25 115 PRO B C 1
ATOM 2637 O O . PRO B 1 115 ? -18.828 9.727 1.398 1 98.25 115 PRO B O 1
ATOM 2640 N N . VAL B 1 116 ? -19.109 9.727 3.578 1 98.81 116 VAL B N 1
ATOM 2641 C CA . VAL B 1 116 ? -17.812 10.336 3.875 1 98.81 116 VAL B CA 1
ATOM 2642 C C . VAL B 1 116 ? -17.031 9.438 4.828 1 98.81 116 VAL B C 1
ATOM 2644 O O . VAL B 1 116 ? -17.547 9.023 5.867 1 98.81 116 VAL B O 1
ATOM 2647 N N . ILE B 1 117 ? -15.828 9.07 4.449 1 98.88 117 ILE B N 1
ATOM 2648 C CA . ILE B 1 117 ? -14.977 8.25 5.309 1 98.88 117 ILE B CA 1
ATOM 2649 C C . ILE B 1 117 ? -14.117 9.148 6.195 1 98.88 117 ILE B C 1
ATOM 2651 O O . ILE B 1 117 ? -13.391 10.016 5.699 1 98.88 117 ILE B O 1
ATOM 2655 N N . HIS B 1 118 ? -14.203 9.016 7.488 1 98.81 118 HIS B N 1
ATOM 2656 C CA . HIS B 1 118 ? -13.352 9.703 8.453 1 98.81 118 HIS B CA 1
ATOM 2657 C C . HIS B 1 118 ? -12.18 8.828 8.875 1 98.81 118 HIS B C 1
ATOM 2659 O O . HIS B 1 118 ? -12.367 7.68 9.281 1 98.81 118 HIS B O 1
ATOM 2665 N N . VAL B 1 119 ? -10.984 9.406 8.797 1 98.88 119 VAL B N 1
ATOM 2666 C CA . VAL B 1 119 ? -9.797 8.617 9.102 1 98.88 119 VAL B CA 1
ATOM 2667 C C . VAL B 1 119 ? -8.891 9.391 10.047 1 98.88 119 VAL B C 1
ATOM 2669 O O . VAL B 1 119 ? -9.102 10.586 10.281 1 98.88 119 VAL B O 1
ATOM 2672 N N . LEU B 1 120 ? -7.898 8.656 10.602 1 98.62 120 LEU B N 1
ATOM 2673 C CA . LEU B 1 120 ? -6.883 9.227 11.477 1 98.62 120 LEU B CA 1
ATOM 2674 C C . LEU B 1 120 ? -5.48 8.898 10.969 1 98.62 120 LEU B C 1
ATOM 2676 O O . LEU B 1 120 ? -5.262 7.84 10.383 1 98.62 120 LEU B O 1
ATOM 2680 N N . GLY B 1 121 ? -4.57 9.867 11.18 1 98.25 121 GLY B N 1
ATOM 2681 C CA . GLY B 1 121 ? -3.15 9.594 11.016 1 98.25 121 GLY B CA 1
ATOM 2682 C C . GLY B 1 121 ? -2.664 9.805 9.594 1 98.25 121 GLY B C 1
ATOM 2683 O O . GLY B 1 121 ? -1.573 9.359 9.234 1 98.25 121 GLY B O 1
ATOM 2684 N N . ALA B 1 122 ? -3.383 10.492 8.789 1 98.12 122 ALA B N 1
ATOM 2685 C CA . ALA B 1 122 ? -3.035 10.664 7.383 1 98.12 122 ALA B CA 1
ATOM 2686 C C . ALA B 1 122 ? -1.887 11.656 7.215 1 98.12 122 ALA B C 1
ATOM 2688 O O . ALA B 1 122 ? -1.703 12.547 8.047 1 98.12 122 ALA B O 1
ATOM 2689 N N . ASP B 1 123 ? -1.151 11.461 6.141 1 97.62 123 ASP B N 1
ATOM 2690 C CA . ASP B 1 123 ? -0.046 12.328 5.742 1 97.62 123 ASP B CA 1
ATOM 2691 C C . ASP B 1 123 ? -0.331 12.992 4.398 1 97.62 123 ASP B C 1
ATOM 2693 O O . ASP B 1 123 ? 0.55 13.078 3.541 1 97.62 123 ASP B O 1
ATOM 2697 N N . LEU B 1 124 ? -1.493 13.445 4.188 1 97.88 124 LEU B N 1
ATOM 2698 C CA . LEU B 1 124 ? -1.916 14.016 2.914 1 97.88 124 LEU B CA 1
ATOM 2699 C C . LEU B 1 124 ? -2.314 15.484 3.082 1 97.88 124 LEU B C 1
ATOM 2701 O O . LEU B 1 124 ? -2.9 15.859 4.102 1 97.88 124 LEU B O 1
ATOM 2705 N N . MET B 1 125 ? -2.068 16.219 2.064 1 97.12 125 MET B N 1
ATOM 2706 C CA . MET B 1 125 ? -2.49 17.625 1.987 1 97.12 125 MET B CA 1
ATOM 2707 C C . MET B 1 125 ? -3.975 17.719 1.65 1 97.12 125 MET B C 1
ATOM 2709 O O . MET B 1 125 ? -4.527 16.844 0.994 1 97.12 125 MET B O 1
ATOM 2713 N N . ASP B 1 126 ? -4.562 18.797 2.098 1 97.69 126 ASP B N 1
ATOM 2714 C CA . ASP B 1 126 ? -5.949 19.062 1.732 1 97.69 126 ASP B CA 1
ATOM 2715 C C . ASP B 1 126 ? -6.113 19.125 0.216 1 97.69 126 ASP B C 1
ATOM 2717 O O . ASP B 1 126 ? -5.277 19.703 -0.48 1 97.69 126 ASP B O 1
ATOM 2721 N N . GLY B 1 127 ? -7.191 18.453 -0.269 1 97.94 127 GLY B N 1
ATOM 2722 C CA . GLY B 1 127 ? -7.492 18.5 -1.691 1 97.94 127 GLY B CA 1
ATOM 2723 C C . GLY B 1 127 ? -6.797 17.406 -2.482 1 97.94 127 GLY B C 1
ATOM 2724 O O . GLY B 1 127 ? -7 17.297 -3.691 1 97.94 127 GLY B O 1
ATOM 2725 N N . THR B 1 128 ? -6.031 16.562 -1.842 1 98.44 128 THR B N 1
ATOM 2726 C CA . THR B 1 128 ? -5.258 15.539 -2.529 1 98.44 128 THR B CA 1
ATOM 2727 C C . THR B 1 128 ? -6.176 14.547 -3.242 1 98.44 128 THR B C 1
ATOM 2729 O O . THR B 1 128 ? -7.102 14.008 -2.637 1 98.44 128 THR B O 1
ATOM 2732 N N . PRO B 1 129 ? -5.957 14.32 -4.57 1 98.62 129 PRO B N 1
ATOM 2733 C CA . PRO B 1 129 ? -6.746 13.312 -5.273 1 98.62 129 PRO B CA 1
ATOM 2734 C C . PRO B 1 129 ? -6.441 11.891 -4.801 1 98.62 129 PRO B C 1
ATOM 2736 O O . PRO B 1 129 ? -5.277 11.531 -4.625 1 98.62 129 PRO B O 1
ATOM 2739 N N . ILE B 1 130 ? -7.488 11.133 -4.555 1 98.88 130 ILE B N 1
ATOM 2740 C CA . ILE B 1 130 ? -7.391 9.711 -4.219 1 98.88 130 ILE B CA 1
ATOM 2741 C C . ILE B 1 130 ? -7.844 8.867 -5.41 1 98.88 130 ILE B C 1
ATOM 2743 O O . ILE B 1 130 ? -8.898 9.125 -5.992 1 98.88 130 ILE B O 1
ATOM 2747 N N . TYR B 1 131 ? -7.062 7.875 -5.758 1 98.88 131 TYR B N 1
ATOM 2748 C CA . TYR B 1 131 ? -7.355 7.082 -6.949 1 98.88 131 TYR B CA 1
ATOM 2749 C C . TYR B 1 131 ? -7.898 5.711 -6.57 1 98.88 131 TYR B C 1
ATOM 2751 O O . TYR B 1 131 ? -8.547 5.047 -7.387 1 98.88 131 TYR B O 1
ATOM 2759 N N . ASP B 1 132 ? -7.59 5.301 -5.406 1 98.81 132 ASP B N 1
ATOM 2760 C CA . ASP B 1 132 ? -8.117 4.02 -4.949 1 98.81 132 ASP B CA 1
ATOM 2761 C C . ASP B 1 132 ? -8.07 3.918 -3.426 1 98.81 132 ASP B C 1
ATOM 2763 O O . ASP B 1 132 ? -7.277 4.605 -2.777 1 98.81 132 ASP B O 1
ATOM 2767 N N . ILE B 1 133 ? -8.93 3.129 -2.867 1 98.94 133 ILE B N 1
ATOM 2768 C CA . ILE B 1 133 ? -9.016 2.762 -1.457 1 98.94 133 ILE B CA 1
ATOM 2769 C C . ILE B 1 133 ? -9.086 1.242 -1.322 1 98.94 133 ILE B C 1
ATOM 2771 O O . ILE B 1 133 ? -9.867 0.584 -2.012 1 98.94 133 ILE B O 1
ATOM 2775 N N . LYS B 1 134 ? -8.25 0.679 -0.501 1 98.81 134 LYS B N 1
ATOM 2776 C CA . LYS B 1 134 ? -8.25 -0.754 -0.224 1 98.81 134 LYS B CA 1
ATOM 2777 C C . LYS B 1 134 ? -8.242 -1.024 1.277 1 98.81 134 LYS B C 1
ATOM 2779 O O . LYS B 1 134 ? -7.59 -0.303 2.037 1 98.81 134 LYS B O 1
ATOM 2784 N N . PRO B 1 135 ? -8.977 -2.041 1.668 1 98.69 135 PRO B N 1
ATOM 2785 C CA . PRO B 1 135 ? -8.844 -2.408 3.08 1 98.69 135 PRO B CA 1
ATOM 2786 C C . PRO B 1 135 ? -7.465 -2.973 3.416 1 98.69 135 PRO B C 1
ATOM 2788 O O . PRO B 1 135 ? -6.812 -3.572 2.557 1 98.69 135 PRO B O 1
ATOM 2791 N N . TYR B 1 136 ? -7 -2.666 4.617 1 98.69 136 TYR B N 1
ATOM 2792 C CA . TYR B 1 136 ? -5.785 -3.268 5.152 1 98.69 136 TYR B CA 1
ATOM 2793 C C . TYR B 1 136 ? -6.023 -4.719 5.555 1 98.69 136 TYR B C 1
ATOM 2795 O O . TYR B 1 136 ? -6.926 -5.012 6.34 1 98.69 136 TYR B O 1
ATOM 2803 N N . VAL B 1 137 ? -5.262 -5.598 5.02 1 97 137 VAL B N 1
ATOM 2804 C CA . VAL B 1 137 ? -5.332 -7.016 5.359 1 97 137 VAL B CA 1
ATOM 2805 C C . VAL B 1 137 ? -4.082 -7.422 6.141 1 97 137 VAL B C 1
ATOM 2807 O O . VAL B 1 137 ? -3.008 -7.594 5.559 1 97 137 VAL B O 1
ATOM 2810 N N . ALA B 1 138 ? -4.223 -7.668 7.383 1 96.44 138 ALA B N 1
ATOM 2811 C CA . ALA B 1 138 ? -3.1 -7.781 8.312 1 96.44 138 ALA B CA 1
ATOM 2812 C C . ALA B 1 138 ? -2.162 -8.914 7.898 1 96.44 138 ALA B C 1
ATOM 2814 O O . ALA B 1 138 ? -0.943 -8.734 7.859 1 96.44 138 ALA B O 1
ATOM 2815 N N . TYR B 1 139 ? -2.652 -10.047 7.555 1 93.81 139 TYR B N 1
ATOM 2816 C CA . TYR B 1 139 ? -1.786 -11.188 7.273 1 93.81 139 TYR B CA 1
ATOM 2817 C C . TYR B 1 139 ? -0.998 -10.969 5.988 1 93.81 139 TYR B C 1
ATOM 2819 O O . TYR B 1 139 ? 0.028 -11.617 5.766 1 93.81 139 TYR B O 1
ATOM 2827 N N . ALA B 1 140 ? -1.438 -10.102 5.117 1 95.81 140 ALA B N 1
ATOM 2828 C CA . ALA B 1 140 ? -0.75 -9.828 3.855 1 95.81 140 ALA B CA 1
ATOM 2829 C C . ALA B 1 140 ? 0.124 -8.578 3.969 1 95.81 140 ALA B C 1
ATOM 2831 O O . ALA B 1 140 ? 1.156 -8.477 3.301 1 95.81 140 ALA B O 1
ATOM 2832 N N . ASP B 1 141 ? -0.276 -7.652 4.84 1 98.06 141 ASP B N 1
ATOM 2833 C CA . ASP B 1 141 ? 0.298 -6.312 4.805 1 98.06 141 ASP B CA 1
ATOM 2834 C C . ASP B 1 141 ? 1.246 -6.09 5.98 1 98.06 141 ASP B C 1
ATOM 2836 O O . ASP B 1 141 ? 2.094 -5.195 5.938 1 98.06 141 ASP B O 1
ATOM 2840 N N . CYS B 1 142 ? 1.103 -6.82 7.043 1 98.12 142 CYS B N 1
ATOM 2841 C CA . CYS B 1 142 ? 1.861 -6.582 8.266 1 98.12 142 CYS B CA 1
ATOM 2842 C C . CYS B 1 142 ? 3.102 -7.465 8.32 1 98.12 142 CYS B C 1
ATOM 2844 O O . CYS B 1 142 ? 2.992 -8.688 8.398 1 98.12 142 CYS B O 1
ATOM 2846 N N . HIS B 1 143 ? 4.258 -6.879 8.258 1 98.31 143 HIS B N 1
ATOM 2847 C CA . HIS B 1 143 ? 5.531 -7.57 8.414 1 98.31 143 HIS B CA 1
ATOM 2848 C C . HIS B 1 143 ? 6.289 -7.047 9.633 1 98.31 143 HIS B C 1
ATOM 2850 O O . HIS B 1 143 ? 7.254 -6.293 9.492 1 98.31 143 HIS B O 1
ATOM 2856 N N . ALA B 1 144 ? 5.902 -7.566 10.766 1 95.69 144 ALA B N 1
ATOM 2857 C CA . ALA B 1 144 ? 6.496 -7.105 12.016 1 95.69 144 ALA B CA 1
ATOM 2858 C C . ALA B 1 144 ? 7.996 -7.379 12.047 1 95.69 144 ALA B C 1
ATOM 2860 O O . ALA B 1 144 ? 8.438 -8.484 11.727 1 95.69 144 ALA B O 1
ATOM 2861 N N . GLY B 1 145 ? 8.766 -6.449 12.375 1 94.5 145 GLY B N 1
ATOM 2862 C CA . GLY B 1 145 ? 10.203 -6.621 12.516 1 94.5 145 GLY B CA 1
ATOM 2863 C C . GLY B 1 145 ? 10.953 -6.441 11.211 1 94.5 145 GLY B C 1
ATOM 2864 O O . GLY B 1 145 ? 12.18 -6.57 11.172 1 94.5 145 GLY B O 1
ATOM 2865 N N . ALA B 1 146 ? 10.227 -6.188 10.125 1 97.69 146 ALA B N 1
ATOM 2866 C CA . ALA B 1 146 ? 10.883 -5.98 8.828 1 97.69 146 ALA B CA 1
ATOM 2867 C C . ALA B 1 146 ? 11.844 -4.797 8.883 1 97.69 146 ALA B C 1
ATOM 2869 O O . ALA B 1 146 ? 11.539 -3.77 9.492 1 97.69 146 ALA B O 1
ATOM 2870 N N . ARG B 1 147 ? 13.062 -4.949 8.219 1 97.19 147 ARG B N 1
ATOM 2871 C CA . ARG B 1 147 ? 13.984 -3.832 8.07 1 97.19 147 ARG B CA 1
ATOM 2872 C C . ARG B 1 147 ? 13.414 -2.77 7.137 1 97.19 147 ARG B C 1
ATOM 2874 O O . ARG B 1 147 ? 12.828 -3.096 6.102 1 97.19 147 ARG B O 1
ATOM 2881 N N . SER B 1 148 ? 13.57 -1.497 7.484 1 96.38 148 SER B N 1
ATOM 2882 C CA . SER B 1 148 ? 13.125 -0.363 6.684 1 96.38 148 SER B CA 1
ATOM 2883 C C . SER B 1 148 ? 14.297 0.519 6.266 1 96.38 148 SER B C 1
ATOM 288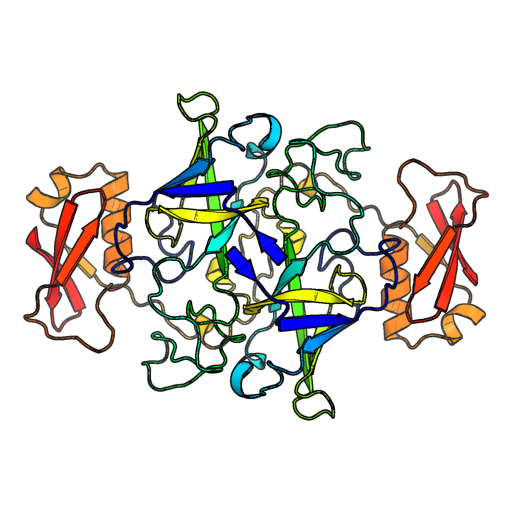5 O O . SER B 1 148 ? 14.164 1.743 6.207 1 96.38 148 SER B O 1
ATOM 2887 N N . GLY B 1 149 ? 15.438 -0.063 6.137 1 94 149 GLY B N 1
ATOM 2888 C CA . GLY B 1 149 ? 16.594 0.688 5.684 1 94 149 GLY B CA 1
ATOM 2889 C C . GLY B 1 149 ? 16.875 1.916 6.527 1 94 149 GLY B C 1
ATOM 2890 O O . GLY B 1 149 ? 16.953 1.828 7.754 1 94 149 GLY B O 1
ATOM 2891 N N . PHE B 1 150 ? 17.062 3.088 5.785 1 89.56 150 PHE B N 1
ATOM 2892 C CA . PHE B 1 150 ? 17.422 4.332 6.449 1 89.56 150 PHE B CA 1
ATOM 2893 C C . PHE B 1 150 ? 16.266 4.848 7.305 1 89.56 150 PHE B C 1
ATOM 2895 O O . PHE B 1 150 ? 16.484 5.676 8.195 1 89.56 150 PHE B O 1
ATOM 2902 N N . ALA B 1 151 ? 15.047 4.383 7.039 1 86.31 151 ALA B N 1
ATOM 2903 C CA . ALA B 1 151 ? 13.891 4.836 7.805 1 86.31 151 ALA B CA 1
ATOM 2904 C C . ALA B 1 151 ? 13.93 4.293 9.234 1 86.31 151 ALA B C 1
ATOM 2906 O O . ALA B 1 151 ? 13.281 4.84 10.125 1 86.31 151 ALA B O 1
ATOM 2907 N N . ASP B 1 152 ? 14.578 3.117 9.422 1 85.56 152 ASP B N 1
ATOM 2908 C CA . ASP B 1 152 ? 14.734 2.533 10.75 1 85.56 152 ASP B CA 1
ATOM 2909 C C . ASP B 1 152 ? 15.633 3.404 11.633 1 85.56 152 ASP B C 1
ATOM 2911 O O . ASP B 1 152 ? 15.422 3.49 12.844 1 85.56 152 ASP B O 1
ATOM 2915 N N . THR B 1 153 ? 16.672 3.896 10.992 1 70.56 153 THR B N 1
ATOM 2916 C CA . THR B 1 153 ? 17.734 4.562 11.734 1 70.56 153 THR B CA 1
ATOM 2917 C C . THR B 1 153 ? 17.375 6.023 11.992 1 70.56 153 THR B C 1
ATOM 2919 O O . THR B 1 153 ? 18.062 6.707 12.758 1 70.56 153 THR B O 1
ATOM 2922 N N . THR B 1 154 ? 16.375 6.355 11.359 1 64.94 154 THR B N 1
ATOM 2923 C CA . THR B 1 154 ? 16.016 7.758 11.555 1 64.94 154 THR B CA 1
ATOM 2924 C C . THR B 1 154 ? 15.203 7.934 12.836 1 64.94 154 THR B C 1
ATOM 2926 O O . THR B 1 154 ? 14.125 7.355 12.977 1 64.94 154 THR B O 1
ATOM 2929 N N . LEU B 1 155 ? 15.953 8.227 13.828 1 65.5 155 LEU B N 1
ATOM 2930 C CA . LEU B 1 155 ? 15.258 8.547 15.07 1 65.5 155 LEU B CA 1
ATOM 2931 C C . LEU B 1 155 ? 14.289 9.711 14.867 1 65.5 155 LEU B C 1
ATOM 2933 O O . LEU B 1 155 ? 14.656 10.734 14.281 1 65.5 155 LEU B O 1
ATOM 2937 N N . VAL B 1 156 ? 13.023 9.336 15 1 73.44 156 VAL B N 1
ATOM 2938 C CA . VAL B 1 156 ? 12.086 10.445 14.984 1 73.44 156 VAL B CA 1
ATOM 2939 C C . VAL B 1 156 ? 12.281 11.305 16.234 1 73.44 156 VAL B C 1
ATOM 2941 O O . VAL B 1 156 ? 11.906 10.891 17.344 1 73.44 156 VAL B O 1
ATOM 2944 N N . ARG B 1 157 ? 13.117 12.336 16.109 1 81.56 157 ARG B N 1
ATOM 2945 C CA . ARG B 1 157 ? 13.297 13.266 17.203 1 81.56 157 ARG B CA 1
ATOM 2946 C C . ARG B 1 157 ? 12.102 14.203 17.344 1 81.56 157 ARG B C 1
ATOM 2948 O O . ARG B 1 157 ? 11.602 14.719 16.344 1 81.56 157 ARG B O 1
ATOM 2955 N N . ARG B 1 158 ? 11.602 14.203 18.547 1 92.19 158 ARG B N 1
ATOM 2956 C CA . ARG B 1 158 ? 10.461 15.07 18.812 1 92.19 158 ARG B CA 1
ATOM 2957 C C . ARG B 1 158 ? 10.867 16.266 19.688 1 92.19 158 ARG B C 1
ATOM 2959 O O . ARG B 1 158 ? 11.625 16.094 20.641 1 92.19 158 ARG B O 1
ATOM 2966 N N . LEU B 1 159 ? 10.43 17.375 19.312 1 95.06 159 LEU B N 1
ATOM 2967 C CA . LEU B 1 159 ? 10.688 18.594 20.062 1 95.06 159 LEU B CA 1
ATOM 2968 C C . LEU B 1 159 ? 9.711 18.734 21.219 1 95.06 159 LEU B C 1
ATOM 2970 O O . LEU B 1 159 ? 8.609 18.188 21.172 1 95.06 159 LEU B O 1
ATOM 2974 N N . GLN B 1 160 ? 10.258 19.406 22.219 1 96.94 160 GLN B N 1
ATOM 2975 C CA . GLN B 1 160 ? 9.297 19.906 23.203 1 96.94 160 GLN B CA 1
ATOM 2976 C C . GLN B 1 160 ? 8.484 21.062 22.625 1 96.94 160 GLN B C 1
ATOM 2978 O O . GLN B 1 160 ? 9.031 21.922 21.922 1 96.94 160 GLN B O 1
ATOM 2983 N N . VAL B 1 161 ? 7.184 21.062 22.906 1 98.31 161 VAL B N 1
ATOM 2984 C CA . VAL B 1 161 ? 6.312 22.078 22.312 1 98.31 161 VAL B CA 1
ATOM 2985 C C . VAL B 1 161 ? 5.547 22.812 23.406 1 98.31 161 VAL B C 1
ATOM 2987 O O . VAL B 1 161 ? 4.98 22.188 24.297 1 98.31 161 VAL B O 1
ATOM 2990 N N . GLU B 1 162 ? 5.648 24.078 23.328 1 98.19 162 GLU B N 1
ATOM 2991 C CA . GLU B 1 162 ? 4.852 24.938 24.203 1 98.19 162 GLU B CA 1
ATOM 2992 C C . GLU B 1 162 ? 3.807 25.719 23.406 1 98.19 162 GLU B C 1
ATOM 2994 O O . GLU B 1 162 ? 4.148 26.469 22.5 1 98.19 162 GLU B O 1
ATOM 2999 N N . ILE B 1 163 ? 2.625 25.578 23.797 1 98.12 163 ILE B N 1
ATOM 3000 C CA . ILE B 1 163 ? 1.509 26.297 23.188 1 98.12 163 ILE B CA 1
ATOM 3001 C C . ILE B 1 163 ? 0.833 27.188 24.234 1 98.12 163 ILE B C 1
ATOM 3003 O O . ILE B 1 163 ? 0.274 26.688 25.203 1 98.12 163 ILE B O 1
ATOM 3007 N N . PRO B 1 164 ? 0.899 28.438 24.047 1 97.5 164 PRO B N 1
ATOM 3008 C CA . PRO B 1 164 ? 0.265 29.328 25.031 1 97.5 164 PRO B CA 1
ATOM 3009 C C . PRO B 1 164 ? -1.232 29.062 25.188 1 97.5 164 PRO B C 1
ATOM 3011 O O . PRO B 1 164 ? -1.906 28.734 24.203 1 97.5 164 PRO B O 1
ATOM 3014 N N . PRO B 1 165 ? -1.775 29.297 26.344 1 97 165 PRO B N 1
ATOM 3015 C CA . PRO B 1 165 ? -3.199 29.062 26.594 1 97 165 PRO B CA 1
ATOM 3016 C C . PRO B 1 165 ? -4.102 29.828 25.641 1 97 165 PRO B C 1
ATOM 3018 O O . PRO B 1 165 ? -5.148 29.312 25.219 1 97 165 PRO B O 1
ATOM 3021 N N . ALA B 1 166 ? -3.707 31.062 25.312 1 95.31 166 ALA B N 1
ATOM 3022 C CA . ALA B 1 166 ? -4.52 31.875 24.406 1 95.31 166 ALA B CA 1
ATOM 3023 C C . ALA B 1 166 ? -4.668 31.203 23.047 1 95.31 166 ALA B C 1
ATOM 3025 O O . ALA B 1 166 ? -5.73 31.281 22.422 1 95.31 166 ALA B O 1
ATOM 3026 N N . VAL B 1 167 ? -3.633 30.562 22.594 1 95.38 167 VAL B N 1
ATOM 3027 C CA . VAL B 1 167 ? -3.672 29.844 21.328 1 95.38 167 VAL B CA 1
ATOM 3028 C C . VAL B 1 167 ? -4.438 28.531 21.5 1 95.38 167 VAL B C 1
ATOM 3030 O O . VAL B 1 167 ? -5.285 28.188 20.672 1 95.38 167 VAL B O 1
ATOM 3033 N N . ALA B 1 168 ? -4.176 27.812 22.562 1 96.88 168 ALA B N 1
ATOM 3034 C CA . ALA B 1 168 ? -4.785 26.516 22.844 1 96.88 168 ALA B CA 1
ATOM 3035 C C . ALA B 1 168 ? -6.305 26.625 22.891 1 96.88 168 ALA B C 1
ATOM 3037 O O . ALA B 1 168 ? -7.016 25.703 22.484 1 96.88 168 ALA B O 1
ATOM 3038 N N . ALA B 1 169 ? -6.797 27.719 23.375 1 95.81 169 ALA B N 1
ATOM 3039 C CA . ALA B 1 169 ? -8.227 27.922 23.594 1 95.81 169 ALA B CA 1
ATOM 3040 C C . ALA B 1 169 ? -8.992 27.922 22.266 1 95.81 169 ALA B C 1
ATOM 3042 O O . ALA B 1 169 ? -10.211 27.734 22.25 1 95.81 169 ALA B O 1
ATOM 3043 N N . SER B 1 170 ? -8.305 28.125 21.203 1 94 170 SER B N 1
ATOM 3044 C CA . SER B 1 170 ? -8.953 28.203 19.906 1 94 170 SER B CA 1
ATOM 3045 C C . SER B 1 170 ? -9.141 26.828 19.281 1 94 170 SER B C 1
ATOM 3047 O O . SER B 1 170 ? -9.727 26.703 18.203 1 94 170 SER B O 1
ATOM 3049 N N . PHE B 1 171 ? -8.68 25.797 19.906 1 95.94 171 PHE B N 1
ATOM 3050 C CA . PHE B 1 171 ? -8.742 24.438 19.391 1 95.94 171 PHE B CA 1
ATOM 3051 C C . PHE B 1 171 ? -9.531 23.531 20.312 1 95.94 171 PHE B C 1
ATOM 3053 O O . PHE B 1 171 ? -9.523 23.719 21.531 1 95.94 171 PHE B O 1
ATOM 3060 N N . SER B 1 172 ? -10.219 22.562 19.703 1 95.25 172 SER B N 1
ATOM 3061 C CA . SER B 1 172 ? -10.727 21.469 20.516 1 95.25 172 SER B CA 1
ATOM 3062 C C . SER B 1 172 ? -9.586 20.641 21.109 1 95.25 172 SER B C 1
ATOM 3064 O O . SER B 1 172 ? -8.438 20.766 20.672 1 95.25 172 SER B O 1
ATOM 3066 N N . ALA B 1 173 ? -9.859 19.797 22.078 1 96.25 173 ALA B N 1
ATOM 3067 C CA . ALA B 1 173 ? -8.852 18.953 22.703 1 96.25 173 ALA B CA 1
ATOM 3068 C C . ALA B 1 173 ? -8.148 18.078 21.672 1 96.25 173 ALA B C 1
ATOM 3070 O O . ALA B 1 173 ? -6.922 17.938 21.703 1 96.25 173 ALA B O 1
ATOM 3071 N N . ARG B 1 174 ? -8.922 17.547 20.781 1 94.5 174 ARG B N 1
ATOM 3072 C CA . ARG B 1 174 ? -8.367 16.672 19.75 1 94.5 174 ARG B CA 1
ATOM 3073 C C . ARG B 1 174 ? -7.484 17.453 18.781 1 94.5 174 ARG B C 1
ATOM 3075 O O . ARG B 1 174 ? -6.402 16.984 18.422 1 94.5 174 ARG B O 1
ATOM 3082 N N . GLN B 1 175 ? -7.984 18.562 18.375 1 96 175 GLN B N 1
ATOM 3083 C CA . GLN B 1 175 ? -7.223 19.422 17.469 1 96 175 GLN B CA 1
ATOM 3084 C C . GLN B 1 175 ? -5.902 19.844 18.094 1 96 175 GLN B C 1
ATOM 3086 O O . GLN B 1 175 ? -4.867 19.875 17.422 1 96 175 GLN B O 1
ATOM 3091 N N . LEU B 1 176 ? -5.98 20.219 19.359 1 97.31 176 LEU B N 1
ATOM 3092 C CA . LEU B 1 176 ? -4.793 20.656 20.078 1 97.31 176 LEU B CA 1
ATOM 3093 C C . LEU B 1 176 ? -3.764 19.531 20.172 1 97.31 176 LEU B C 1
ATOM 3095 O O . LEU B 1 176 ? -2.566 19.766 20 1 97.31 176 LEU B O 1
ATOM 3099 N N . ALA B 1 177 ? -4.238 18.375 20.5 1 97.81 177 ALA B N 1
ATOM 3100 C CA . ALA B 1 177 ? -3.346 17.219 20.562 1 97.81 177 ALA B CA 1
ATOM 3101 C C . ALA B 1 177 ? -2.668 16.984 19.219 1 97.81 177 ALA B C 1
ATOM 3103 O O . ALA B 1 177 ? -1.461 16.734 19.156 1 97.81 177 ALA B O 1
ATOM 3104 N N . ALA B 1 178 ? -3.42 17.016 18.125 1 97.81 178 ALA B N 1
ATOM 3105 C CA . ALA B 1 178 ? -2.889 16.828 16.781 1 97.81 178 ALA B CA 1
ATOM 3106 C C . ALA B 1 178 ? -1.86 17.906 16.438 1 97.81 178 ALA B C 1
ATOM 3108 O O . ALA B 1 178 ? -0.802 17.609 15.883 1 97.81 178 ALA B O 1
ATOM 3109 N N . LEU B 1 179 ? -2.182 19.156 16.75 1 97.69 179 LEU B N 1
ATOM 3110 C CA . LEU B 1 179 ? -1.258 20.266 16.516 1 97.69 179 LEU B CA 1
ATOM 3111 C C . LEU B 1 179 ? 0.057 20.047 17.25 1 97.69 179 LEU B C 1
ATOM 3113 O O . LEU B 1 179 ? 1.134 20.141 16.656 1 97.69 179 LEU B O 1
ATOM 3117 N N . ARG B 1 180 ? -0.061 19.75 18.531 1 98.06 180 ARG B N 1
ATOM 3118 C CA . ARG B 1 180 ? 1.127 19.531 19.359 1 98.06 180 ARG B CA 1
ATOM 3119 C C . ARG B 1 180 ? 2.006 18.438 18.766 1 98.06 180 ARG B C 1
ATOM 3121 O O . ARG B 1 180 ? 3.213 18.625 18.594 1 98.06 180 ARG B O 1
ATOM 3128 N N . LYS B 1 181 ? 1.39 17.297 18.516 1 97.81 181 LYS B N 1
ATOM 3129 C CA . LYS B 1 181 ? 2.137 16.156 18 1 97.81 181 LYS B CA 1
ATOM 3130 C C . LYS B 1 181 ? 2.75 16.453 16.641 1 97.81 181 LYS B C 1
ATOM 3132 O O . LYS B 1 181 ? 3.834 15.969 16.312 1 97.81 181 LYS B O 1
ATOM 3137 N N . THR B 1 182 ? 2.061 17.188 15.805 1 97.31 182 THR B N 1
ATOM 3138 C CA . THR B 1 182 ? 2.592 17.625 14.516 1 97.31 182 THR B CA 1
ATOM 3139 C C . THR B 1 182 ? 3.834 18.5 14.711 1 97.31 182 THR B C 1
ATOM 3141 O O . THR B 1 182 ? 4.859 18.266 14.062 1 97.31 182 THR B O 1
ATOM 3144 N N . LEU B 1 183 ? 3.742 19.469 15.609 1 97.19 183 LEU B N 1
ATOM 3145 C CA . LEU B 1 183 ? 4.84 20.391 15.859 1 97.19 183 LEU B CA 1
ATOM 3146 C C . LEU B 1 183 ? 6.023 19.672 16.5 1 97.19 183 LEU B C 1
ATOM 3148 O O . LEU B 1 183 ? 7.176 20.031 16.25 1 97.19 183 LEU B O 1
ATOM 3152 N N . GLU B 1 184 ? 5.742 18.672 17.281 1 96.94 184 GLU B N 1
ATOM 3153 C CA . GLU B 1 184 ? 6.793 17.891 17.922 1 96.94 184 GLU B CA 1
ATOM 3154 C C . GLU B 1 184 ? 7.711 17.25 16.875 1 96.94 184 GLU B C 1
ATOM 3156 O O . GLU B 1 184 ? 8.875 16.953 17.156 1 96.94 184 GLU B O 1
ATOM 3161 N N . LEU B 1 185 ? 7.203 17.062 15.664 1 93.88 185 LEU B N 1
ATOM 3162 C CA . LEU B 1 185 ? 7.973 16.422 14.602 1 93.88 185 LEU B CA 1
ATOM 3163 C C . LEU B 1 185 ? 8.898 17.422 13.922 1 93.88 185 LEU B C 1
ATOM 3165 O O . LEU B 1 185 ? 9.547 17.094 12.93 1 93.88 185 LEU B O 1
ATOM 3169 N N . ASP B 1 186 ? 8.93 18.656 14.438 1 92.62 186 ASP B N 1
ATOM 3170 C CA . ASP B 1 186 ? 9.789 19.703 13.914 1 92.62 186 ASP B CA 1
ATOM 3171 C C . ASP B 1 186 ? 9.516 19.953 12.43 1 92.62 186 ASP B C 1
ATOM 3173 O O . ASP B 1 186 ? 10.281 19.5 11.57 1 92.62 186 ASP B O 1
ATOM 3177 N N . PRO B 1 187 ? 8.523 20.734 12.062 1 92.19 187 PRO B N 1
ATOM 3178 C CA . PRO B 1 187 ? 8.141 20.969 10.664 1 92.19 187 PRO B CA 1
ATOM 3179 C C . PRO B 1 187 ? 9.156 21.812 9.906 1 92.19 187 PRO B C 1
ATOM 3181 O O . PRO B 1 187 ? 9.07 21.938 8.688 1 92.19 187 PRO B O 1
ATOM 3184 N N . ARG B 1 188 ? 10.18 22.375 10.594 1 89.44 188 ARG B N 1
ATOM 3185 C CA . ARG B 1 188 ? 11.133 23.25 9.93 1 89.44 188 ARG B CA 1
ATOM 3186 C C . ARG B 1 188 ? 11.875 22.516 8.812 1 89.44 188 ARG B C 1
ATOM 3188 O O . ARG B 1 188 ? 12.141 21.328 8.93 1 89.44 188 ARG B O 1
ATOM 3195 N N . PRO B 1 189 ? 12.18 23.344 7.801 1 81.88 189 PRO B N 1
ATOM 3196 C CA . PRO B 1 189 ? 13.125 22.75 6.859 1 81.88 189 PRO B CA 1
ATOM 3197 C C . PRO B 1 189 ? 14.461 22.391 7.512 1 81.88 189 PRO B C 1
ATOM 3199 O O . PRO B 1 189 ? 14.945 23.125 8.375 1 81.88 189 PRO B O 1
ATOM 3202 N N . HIS B 1 190 ? 15.016 21.297 7.156 1 74.31 190 HIS B N 1
ATOM 3203 C CA . HIS B 1 190 ? 16.219 20.75 7.793 1 74.31 190 HIS B CA 1
ATOM 3204 C C . HIS B 1 190 ? 17.391 21.719 7.684 1 74.31 190 HIS B C 1
ATOM 3206 O O . HIS B 1 190 ? 18.281 21.719 8.531 1 74.31 190 HIS B O 1
ATOM 3212 N N . TYR B 1 191 ? 17.375 22.594 6.727 1 72.81 191 TYR B N 1
ATOM 3213 C CA . TYR B 1 191 ? 18.516 23.469 6.496 1 72.81 191 TYR B CA 1
ATOM 3214 C C . TYR B 1 191 ? 18.328 24.812 7.195 1 72.81 191 TYR B C 1
ATOM 3216 O O . TYR B 1 191 ? 19.234 25.641 7.234 1 72.81 191 TYR B O 1
ATOM 3224 N N . GLN B 1 192 ? 17.25 25.062 7.766 1 71.12 192 GLN B N 1
ATOM 3225 C CA . GLN B 1 192 ? 16.953 26.359 8.391 1 71.12 192 GLN B CA 1
ATOM 3226 C C . GLN B 1 192 ? 16.766 26.203 9.898 1 71.12 192 GLN B C 1
ATOM 3228 O O . GLN B 1 192 ? 15.688 25.844 10.359 1 71.12 192 GLN B O 1
ATOM 3233 N N . GLN B 1 193 ? 17.797 26.469 10.656 1 75.06 193 GLN B N 1
ATOM 3234 C CA . GLN B 1 193 ? 17.688 26.25 12.094 1 75.06 193 GLN B CA 1
ATOM 3235 C C . GLN B 1 193 ? 18.016 27.531 12.867 1 75.06 193 GLN B C 1
ATOM 3237 O O . GLN B 1 193 ? 18.406 27.469 14.039 1 75.06 193 GLN B O 1
ATOM 3242 N N . SER B 1 194 ? 17.625 28.609 12.289 1 79.81 194 SER B N 1
ATOM 3243 C CA . SER B 1 194 ? 17.844 29.859 13 1 79.81 194 SER B CA 1
ATOM 3244 C C . SER B 1 194 ? 16.906 30 14.195 1 79.81 194 SER B C 1
ATOM 3246 O O . SER B 1 194 ? 15.688 29.844 14.055 1 79.81 194 SER B O 1
ATOM 3248 N N . PRO B 1 195 ? 17.422 30.266 15.383 1 83.94 195 PRO B N 1
ATOM 3249 C CA . PRO B 1 195 ? 16.578 30.391 16.578 1 83.94 195 PRO B CA 1
ATOM 3250 C C . PRO B 1 195 ? 15.695 31.641 16.562 1 83.94 195 PRO B C 1
ATOM 3252 O O . PRO B 1 195 ? 14.781 31.766 17.375 1 83.94 195 PRO B O 1
ATOM 3255 N N . THR B 1 196 ? 15.906 32.531 15.656 1 86.75 196 THR B N 1
ATOM 3256 C CA . THR B 1 196 ? 15.148 33.781 15.648 1 86.75 196 THR B CA 1
ATOM 3257 C C . THR B 1 196 ? 14.07 33.75 14.57 1 86.75 196 THR B C 1
ATOM 3259 O O . THR B 1 196 ? 13.164 34.594 14.57 1 86.75 196 THR B O 1
ATOM 3262 N N . ARG B 1 197 ? 14.203 32.781 13.766 1 93.62 197 ARG B N 1
ATOM 3263 C CA . ARG B 1 197 ? 13.258 32.75 12.648 1 93.62 197 ARG B CA 1
ATOM 3264 C C . ARG B 1 197 ? 11.898 32.25 13.109 1 93.62 197 ARG B C 1
ATOM 3266 O O . ARG B 1 197 ? 11.805 31.297 13.906 1 93.62 197 ARG B O 1
ATOM 3273 N N . VAL B 1 198 ? 10.891 32.969 12.656 1 95.88 198 VAL B N 1
ATOM 3274 C CA . VAL B 1 198 ? 9.508 32.531 12.898 1 95.88 198 VAL B CA 1
ATOM 3275 C C . VAL B 1 198 ? 8.969 31.797 11.68 1 95.88 198 VAL B C 1
ATOM 3277 O O . VAL B 1 198 ? 9.086 32.281 10.555 1 95.88 198 VAL B O 1
ATOM 3280 N N . TYR B 1 199 ? 8.453 30.656 11.945 1 95.69 199 TYR B N 1
ATOM 3281 C CA . TYR B 1 199 ? 7.852 29.844 10.891 1 95.69 199 TYR B CA 1
ATOM 3282 C C . TYR B 1 199 ? 6.328 29.891 10.969 1 95.69 199 TYR B C 1
ATOM 3284 O O . TYR B 1 199 ? 5.762 30.156 12.031 1 95.69 199 TYR B O 1
ATOM 3292 N N . GLY B 1 200 ? 5.68 29.719 9.852 1 94.69 200 GLY B N 1
ATOM 3293 C CA . GLY B 1 200 ? 4.227 29.672 9.766 1 94.69 200 GLY B CA 1
ATOM 3294 C C . GLY B 1 200 ? 3.709 28.453 9.031 1 94.69 200 GLY B C 1
ATOM 3295 O O . GLY B 1 200 ? 4.293 28.031 8.031 1 94.69 200 GLY B O 1
ATOM 3296 N N . MET B 1 201 ? 2.66 27.953 9.531 1 93.81 201 MET B N 1
ATOM 3297 C CA . MET B 1 201 ? 2.033 26.812 8.867 1 93.81 201 MET B CA 1
ATOM 3298 C C . MET B 1 201 ? 0.518 26.844 9.039 1 93.81 201 MET B C 1
ATOM 3300 O O . MET B 1 201 ? 0.016 27.125 10.125 1 93.81 201 MET B O 1
ATOM 3304 N N . PRO B 1 202 ? -0.143 26.703 7.961 1 94.25 202 PRO B N 1
ATOM 3305 C CA . PRO B 1 202 ? -1.592 26.562 8.125 1 94.25 202 PRO B CA 1
ATOM 3306 C C . PRO B 1 202 ? -1.978 25.25 8.805 1 94.25 202 PRO B C 1
ATOM 3308 O O . PRO B 1 202 ? -1.368 24.203 8.547 1 94.25 202 PRO B O 1
ATOM 3311 N N . PHE B 1 203 ? -2.936 25.328 9.758 1 96.25 203 PHE B N 1
ATOM 3312 C CA . PHE B 1 203 ? -3.443 24.156 10.469 1 96.25 203 PHE B CA 1
ATOM 3313 C C . PHE B 1 203 ? -4.879 24.391 10.93 1 96.25 203 PHE B C 1
ATOM 3315 O O . PHE B 1 203 ? -5.148 25.297 11.711 1 96.25 203 PHE B O 1
ATOM 3322 N N . GLU B 1 204 ? -5.781 23.578 10.508 1 94.06 204 GLU B N 1
ATOM 3323 C CA . GLU B 1 204 ? -7.184 23.641 10.914 1 94.06 204 GLU B CA 1
ATOM 3324 C C . GLU B 1 204 ? -7.766 25.031 10.664 1 94.06 204 GLU B C 1
ATOM 3326 O O . GLU B 1 204 ? -8.414 25.609 11.547 1 94.06 204 GLU B O 1
ATOM 3331 N N . GLY B 1 205 ? -7.426 25.547 9.516 1 90.88 205 GLY B N 1
ATOM 3332 C CA . GLY B 1 205 ? -7.984 26.828 9.125 1 90.88 205 GLY B CA 1
ATOM 3333 C C . GLY B 1 205 ? -7.332 28 9.828 1 90.88 205 GLY B C 1
ATOM 3334 O O . GLY B 1 205 ? -7.781 29.141 9.695 1 90.88 205 GLY B O 1
ATOM 3335 N N . ARG B 1 206 ? -6.336 27.781 10.594 1 93.81 206 ARG B N 1
ATOM 3336 C CA . ARG B 1 206 ? -5.586 28.828 11.281 1 93.81 206 ARG B CA 1
ATOM 3337 C C . ARG B 1 206 ? -4.152 28.891 10.766 1 93.81 206 ARG B C 1
ATOM 3339 O O . ARG B 1 206 ? -3.648 27.938 10.172 1 93.81 206 ARG B O 1
ATOM 3346 N N . ASP B 1 207 ? -3.607 30.047 11.008 1 95.19 207 ASP B N 1
ATOM 3347 C CA . ASP B 1 207 ? -2.197 30.25 10.688 1 95.19 207 ASP B CA 1
ATOM 3348 C C . ASP B 1 207 ? -1.336 30.188 11.953 1 95.19 207 ASP B C 1
ATOM 3350 O O . ASP B 1 207 ? -1.306 31.156 12.727 1 95.19 207 ASP B O 1
ATOM 3354 N N . ILE B 1 208 ? -0.631 29.094 12.102 1 96.94 208 ILE B N 1
ATOM 3355 C CA . ILE B 1 208 ? 0.154 28.859 13.312 1 96.94 208 ILE B CA 1
ATOM 3356 C C . ILE B 1 208 ? 1.572 29.391 13.117 1 96.94 208 ILE B C 1
ATOM 3358 O O . ILE B 1 208 ? 2.24 29.047 12.141 1 96.94 208 ILE B O 1
ATOM 3362 N N . HIS B 1 209 ? 1.95 30.266 13.945 1 97.44 209 HIS B N 1
ATOM 3363 C CA . HIS B 1 209 ? 3.318 30.781 13.922 1 97.44 209 HIS B CA 1
ATOM 3364 C C . HIS B 1 209 ? 4.113 30.266 15.117 1 97.44 209 HIS B C 1
ATOM 3366 O O . HIS B 1 209 ? 3.59 30.203 16.234 1 97.44 209 HIS B O 1
ATOM 3372 N N . PHE B 1 210 ? 5.309 29.859 14.859 1 97.06 210 PHE B N 1
ATOM 3373 C CA . PHE B 1 210 ? 6.113 29.297 15.945 1 97.06 210 PHE B CA 1
ATOM 3374 C C . PHE B 1 210 ? 7.59 29.609 15.727 1 97.06 210 PHE B C 1
ATOM 3376 O O . PHE B 1 210 ? 7.992 30 14.633 1 97.06 210 PHE B O 1
ATOM 3383 N N . ARG B 1 211 ? 8.391 29.453 16.75 1 96.69 211 ARG B N 1
ATOM 3384 C CA . ARG B 1 211 ? 9.844 29.531 16.75 1 96.69 211 ARG B CA 1
ATOM 3385 C C . ARG B 1 211 ? 10.461 28.344 17.484 1 96.69 211 ARG B C 1
ATOM 3387 O O . ARG B 1 211 ? 9.805 27.734 18.344 1 96.69 211 ARG B O 1
ATOM 3394 N N . VAL B 1 212 ? 11.609 28 17.094 1 95.19 212 VAL B N 1
ATOM 3395 C CA . VAL B 1 212 ? 12.336 26.938 17.781 1 95.19 212 VAL B CA 1
ATOM 3396 C C . VAL B 1 212 ? 13.633 27.484 18.359 1 95.19 212 VAL B C 1
ATOM 3398 O O . VAL B 1 212 ? 14.469 28.016 17.625 1 95.19 212 VAL B O 1
ATOM 3401 N N . SER B 1 213 ? 13.812 27.328 19.625 1 93.75 213 SER B N 1
ATOM 3402 C CA . SER B 1 213 ? 15.008 27.812 20.297 1 93.75 213 SER B CA 1
ATOM 3403 C C . SER B 1 213 ? 16.203 26.906 20.047 1 93.75 213 SER B C 1
ATOM 3405 O O . SER B 1 213 ? 16.047 25.797 19.531 1 93.75 213 SER B O 1
ATOM 3407 N N . ALA B 1 214 ? 17.344 27.375 20.438 1 89.38 214 ALA B N 1
ATOM 3408 C CA . ALA B 1 214 ? 18.578 26.625 20.234 1 89.38 214 ALA B CA 1
ATOM 3409 C C . ALA B 1 214 ? 18.578 25.328 21.062 1 89.38 214 ALA B C 1
ATOM 3411 O O . ALA B 1 214 ? 19.188 24.344 20.656 1 89.38 214 ALA B O 1
ATOM 3412 N N . ASP B 1 215 ? 17.844 25.328 22.125 1 89.06 215 ASP B N 1
ATOM 3413 C CA . ASP B 1 215 ? 17.828 24.172 23.016 1 89.06 215 ASP B CA 1
ATOM 3414 C C . ASP B 1 215 ? 16.766 23.156 22.578 1 89.06 215 ASP B C 1
ATOM 3416 O O . ASP B 1 215 ? 16.562 22.141 23.234 1 89.06 215 ASP B O 1
ATOM 3420 N N . GLY B 1 216 ? 16 23.5 21.516 1 90.12 216 GLY B N 1
ATOM 3421 C CA . GLY B 1 216 ? 15.094 22.531 20.922 1 90.12 216 GLY B CA 1
ATOM 3422 C C . GLY B 1 216 ? 13.664 22.688 21.406 1 90.12 216 GLY B C 1
ATOM 3423 O O . GLY B 1 216 ? 12.859 21.75 21.297 1 90.12 216 GLY B O 1
ATOM 3424 N N . LEU B 1 217 ? 13.391 23.844 22 1 95.06 217 LEU B N 1
ATOM 3425 C CA . LEU B 1 217 ? 12.023 24.125 22.406 1 95.06 217 LEU B CA 1
ATOM 3426 C C . LEU B 1 217 ? 11.273 24.859 21.312 1 95.06 217 LEU B C 1
ATOM 3428 O O . LEU B 1 217 ? 11.703 25.922 20.859 1 95.06 217 LEU B O 1
ATOM 3432 N N . LEU B 1 218 ? 10.188 24.281 20.844 1 97.06 218 LEU B N 1
ATOM 3433 C CA . LEU B 1 218 ? 9.297 24.953 19.906 1 97.06 218 LEU B CA 1
ATOM 3434 C C . LEU B 1 218 ? 8.188 25.703 20.641 1 97.06 218 LEU B C 1
ATOM 3436 O O . LEU B 1 218 ? 7.434 25.094 21.406 1 97.06 218 LEU B O 1
ATOM 3440 N N . THR B 1 219 ? 8.133 26.984 20.422 1 97.25 219 THR B N 1
ATOM 3441 C CA . THR B 1 219 ? 7.121 27.812 21.062 1 97.25 219 THR B CA 1
ATOM 3442 C C . THR B 1 219 ? 6.16 28.375 20.016 1 97.25 219 THR B C 1
ATOM 3444 O O . THR B 1 219 ? 6.586 29.062 19.094 1 97.25 219 THR B O 1
ATOM 3447 N N . VAL B 1 220 ? 4.918 28.062 20.219 1 97.81 220 VAL B N 1
ATOM 3448 C CA . VAL B 1 220 ? 3.898 28.656 19.359 1 97.81 220 VAL B CA 1
ATOM 3449 C C . VAL B 1 220 ? 3.658 30.109 19.781 1 97.81 220 VAL B C 1
ATOM 3451 O O . VAL B 1 220 ? 3.531 30.406 20.969 1 97.81 220 VAL B O 1
ATOM 3454 N N . LEU B 1 221 ? 3.588 30.969 18.812 1 96.12 221 LEU B N 1
ATOM 3455 C CA . LEU B 1 221 ? 3.453 32.375 19.078 1 96.12 221 LEU B CA 1
ATOM 3456 C C . LEU B 1 221 ? 2.01 32.844 18.891 1 96.12 221 LEU B C 1
ATOM 3458 O O . LEU B 1 221 ? 1.519 33.688 19.625 1 96.12 221 LEU B O 1
ATOM 3462 N N . GLU B 1 222 ? 1.391 32.406 17.859 1 90.88 222 GLU B N 1
ATOM 3463 C CA . GLU B 1 222 ? 0.005 32.75 17.547 1 90.88 222 GLU B CA 1
ATOM 3464 C C . GLU B 1 222 ? -0.606 31.734 16.594 1 90.88 222 GLU B C 1
ATOM 3466 O O . GLU B 1 222 ? 0.117 31 15.906 1 90.88 222 GLU B O 1
#

Sequence (444 aa):
MDIHPVARFHSPFLSKFGIPKQSGLVEELEGTVVFEPRYRNADALRGIEAFDYLWLIWEFSANPHGATSPVVRPPVLGGNVRMGVFATRSPFRPNALGLSSVRLSHVEWATARGPVIHVLGADLMDGTPIYDIKPYVAYADCHAGARSGFADTTLVRRLQVEIPPAVAASFSARQLAALRKTLELDPRPHYQQSPTRVYGMPFEGRDIHFRVSADGLLTVLEMDIHPVARFHSPFLSKFGIPKQSGLVEELEGTVVFEPRYRNADALRGIEAFDYLWLIWEFSANPHGATSPVVRPPVLGGNVRMGVFATRSPFRPNALGLSSVRLSHVEWATARGPVIHVLGADLMDGTPIYDIKPYVAYADCHAGARSGFADTTLVRRLQVEIPPAVAASFSARQLAALRKTLELDPRPHYQQSPTRVYGMPFEGRDIHFRVSADGLLTVLE